Protein AF-0000000079452405 (afdb_homodimer)

Solvent-accessible surface area (backbone atoms only — not comparable to full-atom values): 21654 Å² total; per-residue (Å²): 125,80,78,75,66,70,56,64,68,58,50,44,65,74,44,70,83,48,52,66,61,55,38,54,53,50,47,56,74,64,41,89,62,46,35,33,32,58,34,87,56,41,70,56,24,34,54,51,49,46,48,38,61,77,67,67,50,93,54,47,43,30,30,68,48,60,50,75,71,54,69,50,54,52,50,29,54,40,48,44,32,66,73,68,72,48,67,51,43,37,36,43,32,55,34,69,61,51,25,50,44,35,25,72,61,35,82,63,28,54,80,74,37,71,67,45,31,52,51,49,42,38,46,33,47,48,52,33,47,52,62,71,49,62,82,27,45,30,40,36,42,50,51,55,54,55,86,54,82,77,53,70,79,71,58,52,57,40,82,36,74,90,75,63,27,37,33,36,20,81,40,34,83,62,48,71,67,56,52,52,50,49,34,61,72,66,67,52,65,62,30,64,78,70,73,107,127,79,76,74,66,68,56,63,66,58,50,45,66,73,45,70,82,48,52,66,62,54,38,52,54,50,48,56,71,66,43,89,63,45,35,34,34,58,34,86,56,42,70,54,24,35,53,51,50,46,48,39,61,77,67,66,50,94,53,46,42,30,32,70,48,59,51,74,74,53,70,51,54,53,51,29,52,41,49,45,33,66,74,69,72,47,68,49,44,37,37,42,32,54,34,70,62,50,26,51,46,36,25,72,62,36,81,62,27,55,79,74,38,70,66,44,31,52,51,48,43,38,46,34,46,47,52,33,47,52,61,71,48,61,81,29,46,31,40,36,43,50,51,56,55,56,88,53,83,77,51,71,81,73,58,52,56,40,82,36,74,90,75,63,27,36,34,37,20,81,41,33,83,62,48,71,67,57,51,52,50,50,34,60,73,65,68,51,66,62,31,64,78,69,74,107

Foldseek 3Di:
DPQVPPDPVVLQVVQVPDDLLRNLVVVCVNGVWAAEEEAQQALLRLLNLCSCLVVVHRHQAEYFDLVPDDPLSVVLQVVQCVVRVDDHHYFFFDPVLVCVLCVPQNPVNCVVDVVNVVSSCCRRPVVRVLVRCQRHQEYEYSDEADPDPPSVPDGQWDQDPVSRHIYGHSCHHPDPVNSVVSCVVVVTRHRVVVVD/DPQPPPDPVVLQVVQVPDDLLRNLVVVCVNGVWAAEEEAQQALLRLLNLCSCLVVVHRHQAEYFDLVPDDPLSVVLQVVQCVVRVDDHHYFFFDPVLVCVLCVPQNPVNCVVDVVNVVSSCCRRPVVRVLVRCQGHQEYEYSDEADPDPPSVPDGQWDQDPVSRHIYGHSCHHPDPVNSVVSCVVVVTRHRVVVVD

InterPro domains:
  IPR002500 Phosphoadenosine phosphosulphate reductase domain [PF01507] (35-196)
  IPR004511 Phosphoadenosine phosphosulphate/adenosine 5'-phosphosulphate reductase [NF002537] (6-196)
  IPR004511 Phosphoadenosine phosphosulphate/adenosine 5'-phosphosulphate reductase [PIRSF000857] (8-196)
  IPR014729 Rossmann-like alpha/beta/alpha sandwich fold [G3DSA:3.40.50.620] (1-196)

Radius of gyration: 25.99 Å; Cα contacts (8 Å, |Δi|>4): 603; chains: 2; bounding box: 45×79×61 Å

Secondary structure (DSSP, 8-state):
-------HHHHHHHHTT--HHHHHHHHHHH--SEEEEE--SSHHHHHHHHHHHHTT---EEEEE--S---HHHHHHHHHHHHHH----EEE---HHHHHHHHHHH-TTGGGT-HHHHHHHHIIIIIHHHHHHHTTEEEEE------SSTTGGG--SEEEETTTTEEEE-TTTT--HHHHHHHHHHHT----GGGT-/-------HHHHHHHHTT--HHHHHHHHHHH--SEEEEE--SSHHHHHHHHHHHHTT---EEEEE--S---HHHHHHHHHHHHHH----EEE---HHHHHHHHHHH-TTGGGT-HHHHHHHHIIIIIHHHHHHHTTEEEEE------SSTTGGG--SEEEETTTTEEEE-TTTT--HHHHHHHHHHHT----GGGT-

pLDDT: mean 92.97, std 12.55, range [34.28, 98.94]

Organism: NCBI:txid69355

Nearest PDB structures (foldseek):
  1sur-assembly1_A-2  TM=8.502E-01  e=5.536E-14  Escherichia coli
  7lhu-assembly1_A  TM=8.646E-01  e=1.650E-13  Mycobacterium tuberculosis
  6vpu-assembly8_H  TM=8.975E-01  e=5.595E-13  Vibrio vulnificus CMCP6
  7lhs-assembly2_B  TM=8.887E-01  e=3.568E-13  Mycobacterium tuberculosis
  7lhs-assembly1_A  TM=8.524E-01  e=3.171E-12  Mycobacterium tuberculosis

Structure (mmCIF, N/CA/C/O backbone):
data_AF-0000000079452405-model_v1
#
loop_
_entity.id
_entity.type
_entity.pdbx_description
1 polymer 'Phosphoadenosine phosphosulphate reductase domain-containing protein'
#
loop_
_atom_site.group_PDB
_atom_site.id
_atom_site.type_symbol
_atom_site.label_atom_id
_atom_site.label_alt_id
_atom_site.label_comp_id
_atom_site.label_asym_id
_atom_site.label_entity_id
_atom_site.label_seq_id
_atom_site.pdbx_PDB_ins_code
_atom_site.Cartn_x
_atom_site.Cartn_y
_atom_site.Cartn_z
_atom_site.occupancy
_atom_site.B_iso_or_equiv
_atom_site.auth_seq_id
_atom_site.auth_comp_id
_atom_site.auth_asym_id
_atom_site.auth_atom_id
_atom_site.pdbx_PDB_model_num
ATOM 1 N N . MET A 1 1 ? -7.176 -17.656 -33.312 1 34.28 1 MET A N 1
ATOM 2 C CA . MET A 1 1 ? -7.094 -19.109 -33.188 1 34.28 1 MET A CA 1
ATOM 3 C C . MET A 1 1 ? -8.125 -19.641 -32.188 1 34.28 1 MET A C 1
ATOM 5 O O . MET A 1 1 ? -8.266 -19.094 -31.094 1 34.28 1 MET A O 1
ATOM 9 N N . THR A 1 2 ? -9.234 -20.125 -32.625 1 39.66 2 THR A N 1
ATOM 10 C CA . THR A 1 2 ? -10.289 -20.734 -31.828 1 39.66 2 THR A CA 1
ATOM 11 C C . THR A 1 2 ? -9.703 -21.516 -30.641 1 39.66 2 THR A C 1
ATOM 13 O O . THR A 1 2 ? -8.719 -22.234 -30.812 1 39.66 2 THR A O 1
ATOM 16 N N . LEU A 1 3 ? -9.75 -20.922 -29.438 1 46.94 3 LEU A N 1
ATOM 17 C CA . LEU A 1 3 ? -9.25 -21.578 -28.234 1 46.94 3 LEU A CA 1
ATOM 18 C C . LEU A 1 3 ? -9.469 -23.094 -28.312 1 46.94 3 LEU A C 1
ATOM 20 O O . LEU A 1 3 ? -10.609 -23.547 -28.359 1 46.94 3 LEU A O 1
ATOM 24 N N . ASN A 1 4 ? -8.898 -23.797 -29.172 1 48.41 4 ASN A N 1
ATOM 25 C CA . ASN A 1 4 ? -9.016 -25.25 -29.203 1 48.41 4 ASN A CA 1
ATOM 26 C C . ASN A 1 4 ? -9.023 -25.828 -27.781 1 48.41 4 ASN A C 1
ATOM 28 O O . ASN A 1 4 ? -7.98 -26.203 -27.266 1 48.41 4 ASN A O 1
ATOM 32 N N . THR A 1 5 ? -9.773 -25.047 -26.859 1 57.69 5 THR A N 1
ATOM 33 C CA . THR A 1 5 ? -9.844 -25.562 -25.484 1 57.69 5 THR A CA 1
ATOM 34 C C . THR A 1 5 ? -10.539 -26.906 -25.453 1 57.69 5 THR A C 1
ATOM 36 O O . THR A 1 5 ? -11.594 -27.094 -26.062 1 57.69 5 THR A O 1
ATOM 39 N N . ALA A 1 6 ? -9.742 -28 -25.234 1 65.94 6 ALA A N 1
ATOM 40 C CA . ALA A 1 6 ? -10.352 -29.312 -24.969 1 65.94 6 ALA A CA 1
ATOM 41 C C . ALA A 1 6 ? -11.508 -29.172 -23.984 1 65.94 6 ALA A C 1
ATOM 43 O O . ALA A 1 6 ? -11.508 -28.297 -23.125 1 65.94 6 ALA A O 1
ATOM 44 N N . PRO A 1 7 ? -12.5 -29.953 -24.312 1 79.38 7 PRO A N 1
ATOM 45 C CA . PRO A 1 7 ? -13.562 -29.969 -23.312 1 79.38 7 PRO A CA 1
ATOM 46 C C . PRO A 1 7 ? -13.031 -30.219 -21.906 1 79.38 7 PRO A C 1
ATOM 48 O O . PRO A 1 7 ? -12.047 -30.938 -21.719 1 79.38 7 PRO A O 1
ATOM 51 N N . LEU A 1 8 ? -13.562 -29.469 -20.922 1 88 8 LEU A N 1
ATOM 52 C CA . LEU A 1 8 ? -13.117 -29.531 -19.531 1 88 8 LEU A CA 1
ATOM 53 C C . LEU A 1 8 ? -13.102 -30.969 -19.031 1 88 8 LEU A C 1
ATOM 55 O O . LEU A 1 8 ? -12.234 -31.344 -18.234 1 88 8 LEU A O 1
ATOM 59 N N . GLN A 1 9 ? -13.992 -31.766 -19.547 1 85.44 9 GLN A N 1
ATOM 60 C CA . GLN A 1 9 ? -14.047 -33.156 -19.109 1 85.44 9 GLN A CA 1
ATOM 61 C C . GLN A 1 9 ? -12.789 -33.906 -19.531 1 85.44 9 GLN A C 1
ATOM 63 O O . GLN A 1 9 ? -12.258 -34.719 -18.75 1 85.44 9 GLN A O 1
ATOM 68 N N . THR A 1 10 ? -12.367 -33.688 -20.703 1 89 10 THR A N 1
ATOM 69 C CA . THR A 1 10 ? -11.148 -34.312 -21.188 1 89 10 THR A CA 1
ATOM 70 C C . THR A 1 10 ? -9.93 -33.844 -20.406 1 89 10 THR A C 1
ATOM 72 O O . THR A 1 10 ? -9.047 -34.625 -20.078 1 89 10 THR A O 1
ATOM 75 N N . LEU A 1 11 ? -9.938 -32.625 -20.141 1 91.44 11 LEU A N 1
ATOM 76 C CA . LEU A 1 11 ? -8.852 -32.062 -19.359 1 91.44 11 LEU A CA 1
ATOM 77 C C . LEU A 1 11 ? -8.789 -32.688 -17.969 1 91.44 11 LEU A C 1
ATOM 79 O O . LEU A 1 11 ? -7.715 -33.094 -17.516 1 91.44 11 LEU A O 1
ATOM 83 N N . HIS A 1 12 ? -9.938 -32.844 -17.375 1 91.25 12 HIS A N 1
ATOM 84 C CA . HIS A 1 12 ? -9.992 -33.469 -16.047 1 91.25 12 HIS A CA 1
ATOM 85 C C . HIS A 1 12 ? -9.383 -34.875 -16.047 1 91.25 12 HIS A C 1
ATOM 87 O O . HIS A 1 12 ? -8.57 -35.188 -15.188 1 91.25 12 HIS A O 1
ATOM 93 N N . ALA A 1 13 ? -9.758 -35.625 -16.984 1 90.94 13 ALA A N 1
ATOM 94 C CA . ALA A 1 13 ? -9.281 -37 -17.094 1 90.94 13 ALA A CA 1
ATOM 95 C C . ALA A 1 13 ? -7.781 -37.062 -17.344 1 90.94 13 ALA A C 1
ATOM 97 O O . ALA A 1 13 ? -7.062 -37.844 -16.734 1 90.94 13 ALA A O 1
ATOM 98 N N . ASP A 1 14 ? -7.336 -36.188 -18.188 1 93.69 14 ASP A N 1
ATOM 99 C CA . ASP A 1 14 ? -5.93 -36.156 -18.594 1 93.69 14 ASP A CA 1
ATOM 100 C C . ASP A 1 14 ? -5.031 -35.75 -17.438 1 93.69 14 ASP A C 1
ATOM 102 O O . ASP A 1 14 ? -3.871 -36.156 -17.359 1 93.69 14 ASP A O 1
ATOM 106 N N . PHE A 1 15 ? -5.617 -35 -16.484 1 95.5 15 PHE A N 1
ATOM 107 C CA . PHE A 1 15 ? -4.777 -34.375 -15.461 1 95.5 15 PHE A CA 1
ATOM 108 C C . PHE A 1 15 ? -4.98 -35.062 -14.117 1 95.5 15 PHE A C 1
ATOM 110 O O . PHE A 1 15 ? -4.27 -34.781 -13.156 1 95.5 15 PHE A O 1
ATOM 117 N N . ALA A 1 16 ? -5.898 -36 -13.953 1 90 16 ALA A N 1
ATOM 118 C CA . ALA A 1 16 ? -6.375 -36.562 -12.695 1 90 16 ALA A CA 1
ATOM 119 C C . ALA A 1 16 ? -5.234 -37.25 -11.922 1 90 16 ALA A C 1
ATOM 121 O O . ALA A 1 16 ? -5.203 -37.188 -10.695 1 90 16 ALA A O 1
ATOM 122 N N . GLU A 1 17 ? -4.207 -37.781 -12.586 1 92.25 17 GLU A N 1
ATOM 123 C CA . GLU A 1 17 ? -3.195 -38.594 -11.898 1 92.25 17 GLU A CA 1
ATOM 124 C C . GLU A 1 17 ? -1.819 -37.938 -11.992 1 92.25 17 GLU A C 1
ATOM 126 O O . GLU A 1 17 ? -0.812 -38.531 -11.609 1 92.25 17 GLU A O 1
ATOM 131 N N . LEU A 1 18 ? -1.793 -36.719 -12.492 1 96.12 18 LEU A N 1
ATOM 132 C CA . LEU A 1 18 ? -0.506 -36.062 -12.688 1 96.12 18 LEU A CA 1
ATOM 133 C C . LEU A 1 18 ? -0.031 -35.406 -11.391 1 96.12 18 LEU A C 1
ATOM 135 O O . LEU A 1 18 ? -0.841 -34.906 -10.617 1 96.12 18 LEU A O 1
ATOM 139 N N . THR A 1 19 ? 1.312 -35.5 -11.172 1 96.38 19 THR A N 1
ATOM 140 C CA . THR A 1 19 ? 1.914 -34.688 -10.125 1 96.38 19 THR A CA 1
ATOM 141 C C . THR A 1 19 ? 1.828 -33.219 -10.477 1 96.38 19 THR A C 1
ATOM 143 O O . THR A 1 19 ? 1.516 -32.844 -11.617 1 96.38 19 THR A O 1
ATOM 146 N N . LEU A 1 20 ? 2.07 -32.406 -9.555 1 97.88 20 LEU A N 1
ATOM 147 C CA . LEU A 1 20 ? 2.016 -30.969 -9.789 1 97.88 20 LEU A CA 1
ATOM 148 C C . LEU A 1 20 ? 2.908 -30.562 -10.961 1 97.88 20 LEU A C 1
ATOM 150 O O . LEU A 1 20 ? 2.469 -29.859 -11.875 1 97.88 20 LEU A O 1
ATOM 154 N N . ASP A 1 21 ? 4.176 -31.016 -10.953 1 98.25 21 ASP A N 1
ATOM 155 C CA . ASP A 1 21 ? 5.121 -30.688 -12.016 1 98.25 21 ASP A CA 1
ATOM 156 C C . ASP A 1 21 ? 4.617 -31.172 -13.367 1 98.25 21 ASP A C 1
ATOM 158 O O . ASP A 1 21 ? 4.613 -30.422 -14.344 1 98.25 21 ASP A O 1
ATOM 162 N N . GLU A 1 22 ? 4.16 -32.406 -13.367 1 98.19 22 GLU A N 1
ATOM 163 C CA . GLU A 1 22 ? 3.648 -32.969 -14.602 1 98.19 22 GLU A CA 1
ATOM 164 C C . GLU A 1 22 ? 2.436 -32.219 -15.117 1 98.19 22 GLU A C 1
ATOM 166 O O . GLU A 1 22 ? 2.301 -31.969 -16.312 1 98.19 22 GLU A O 1
ATOM 171 N N . ALA A 1 23 ? 1.6 -31.844 -14.195 1 98.25 23 ALA A N 1
ATOM 172 C CA . ALA A 1 23 ? 0.365 -31.141 -14.547 1 98.25 23 ALA A CA 1
ATOM 173 C C . ALA A 1 23 ? 0.661 -29.781 -15.172 1 98.25 23 ALA A C 1
ATOM 175 O O . ALA A 1 23 ? 0.038 -29.406 -16.172 1 98.25 23 ALA A O 1
ATOM 176 N N . LEU A 1 24 ? 1.573 -29.078 -14.656 1 98.69 24 LEU A N 1
ATOM 177 C CA . LEU A 1 24 ? 1.905 -27.75 -15.164 1 98.69 24 LEU A CA 1
ATOM 178 C C . LEU A 1 24 ? 2.582 -27.844 -16.531 1 98.69 24 LEU A C 1
ATOM 180 O O . LEU A 1 24 ? 2.324 -27.031 -17.406 1 98.69 24 LEU A O 1
ATOM 184 N N . VAL A 1 25 ? 3.451 -28.812 -16.719 1 98.25 25 VAL A N 1
ATOM 185 C CA . VAL A 1 25 ? 4.082 -29.047 -18.016 1 98.25 25 VAL A CA 1
ATOM 186 C C . VAL A 1 25 ? 3.018 -29.406 -19.047 1 98.25 25 VAL A C 1
ATOM 188 O O . VAL A 1 25 ? 2.996 -28.828 -20.141 1 98.25 25 VAL A O 1
ATOM 191 N N . ALA A 1 26 ? 2.133 -30.328 -18.656 1 97.81 26 ALA A N 1
ATOM 192 C CA . ALA A 1 26 ? 1.05 -30.734 -19.547 1 97.81 26 ALA A CA 1
ATOM 193 C C . ALA A 1 26 ? 0.158 -29.547 -19.906 1 97.81 26 ALA A C 1
ATOM 195 O O . ALA A 1 26 ? -0.3 -29.438 -21.047 1 97.81 26 ALA A O 1
ATOM 196 N N . LEU A 1 27 ? -0.123 -28.688 -18.906 1 97.81 27 LEU A N 1
ATOM 197 C CA . LEU A 1 27 ? -0.956 -27.516 -19.125 1 97.81 27 LEU A CA 1
ATOM 198 C C . LEU A 1 27 ? -0.355 -26.625 -20.203 1 97.81 27 LEU A C 1
ATOM 200 O O . LEU A 1 27 ? -1.054 -26.203 -21.125 1 97.81 27 LEU A O 1
ATOM 204 N N . ARG A 1 28 ? 0.916 -26.297 -20.062 1 97.5 28 ARG A N 1
ATOM 205 C CA . ARG A 1 28 ? 1.587 -25.438 -21.031 1 97.5 28 ARG A CA 1
ATOM 206 C C . ARG A 1 28 ? 1.559 -26.047 -22.422 1 97.5 28 ARG A C 1
ATOM 208 O O . ARG A 1 28 ? 1.439 -25.344 -23.422 1 97.5 28 ARG A O 1
ATOM 215 N N . GLN A 1 29 ? 1.661 -27.406 -22.484 1 95.88 29 GLN A N 1
ATOM 216 C CA . GLN A 1 29 ? 1.637 -28.109 -23.766 1 95.88 29 GLN A CA 1
ATOM 217 C C . GLN A 1 29 ? 0.248 -28.062 -24.391 1 95.88 29 GLN A C 1
ATOM 219 O O . GLN A 1 29 ? 0.116 -28.047 -25.625 1 95.88 29 GLN A O 1
ATOM 224 N N . ARG A 1 30 ? -0.697 -27.984 -23.562 1 95.31 30 ARG A N 1
ATOM 225 C CA . ARG A 1 30 ? -2.078 -28.062 -24.031 1 95.31 30 ARG A CA 1
ATOM 226 C C . ARG A 1 30 ? -2.584 -26.688 -24.469 1 95.31 30 ARG A C 1
ATOM 228 O O . ARG A 1 30 ? -3.422 -26.609 -25.375 1 95.31 30 ARG A O 1
ATOM 235 N N . PHE A 1 31 ? -2.109 -25.656 -23.859 1 96.44 31 PHE A N 1
ATOM 236 C CA . PHE A 1 31 ? -2.586 -24.297 -24.141 1 96.44 31 PHE A CA 1
ATOM 237 C C . PHE A 1 31 ? -1.476 -23.438 -24.734 1 96.44 31 PHE A C 1
ATOM 239 O O . PHE A 1 31 ? -0.42 -23.266 -24.125 1 96.44 31 PHE A O 1
ATOM 246 N N . ASP A 1 32 ? -1.787 -22.859 -25.906 1 94.75 32 ASP A N 1
ATOM 247 C CA . ASP A 1 32 ? -0.775 -22.062 -26.609 1 94.75 32 ASP A CA 1
ATOM 248 C C . ASP A 1 32 ? -0.8 -20.609 -26.141 1 94.75 32 ASP A C 1
ATOM 250 O O . ASP A 1 32 ? 0.186 -19.891 -26.297 1 94.75 32 ASP A O 1
ATOM 254 N N . GLY A 1 33 ? -1.936 -20.188 -25.641 1 96.88 33 GLY A N 1
ATOM 255 C CA . GLY A 1 33 ? -2.088 -18.797 -25.234 1 96.88 33 GLY A CA 1
ATOM 256 C C . GLY A 1 33 ? -1.471 -18.5 -23.891 1 96.88 33 GLY A C 1
ATOM 257 O O . GLY A 1 33 ? -0.681 -19.281 -23.375 1 96.88 33 GLY A O 1
ATOM 258 N N . ARG A 1 34 ? -1.79 -17.297 -23.391 1 98.19 34 ARG A N 1
ATOM 259 C CA . ARG A 1 34 ? -1.23 -16.828 -22.125 1 98.19 34 ARG A CA 1
ATOM 260 C C . ARG A 1 34 ? -1.789 -17.625 -20.953 1 98.19 34 ARG A C 1
ATOM 262 O O . ARG A 1 34 ? -3.004 -17.797 -20.844 1 98.19 34 ARG A O 1
ATOM 269 N N . ILE A 1 35 ? -0.921 -18.172 -20.156 1 98.75 35 ILE A N 1
ATOM 270 C CA . ILE A 1 35 ? -1.264 -18.797 -18.875 1 98.75 35 ILE A CA 1
ATOM 271 C C . ILE A 1 35 ? -0.738 -17.953 -17.719 1 98.75 35 ILE A C 1
ATOM 273 O O . ILE A 1 35 ? 0.42 -17.531 -17.734 1 98.75 35 ILE A O 1
ATOM 277 N N . ALA A 1 36 ? -1.636 -17.625 -16.781 1 98.88 36 ALA A N 1
ATOM 278 C CA . ALA A 1 36 ? -1.253 -16.797 -15.648 1 98.88 36 ALA A CA 1
ATOM 279 C C . ALA A 1 36 ? -1.521 -17.5 -14.328 1 98.88 36 ALA A C 1
ATOM 281 O O . ALA A 1 36 ? -2.529 -18.188 -14.18 1 98.88 36 ALA A O 1
ATOM 282 N N . PHE A 1 37 ? -0.615 -17.328 -13.445 1 98.94 37 PHE A N 1
ATOM 283 C CA . PHE A 1 37 ? -0.76 -17.828 -12.086 1 98.94 37 PHE A CA 1
ATOM 284 C C . PHE A 1 37 ? -0.785 -16.672 -11.086 1 98.94 37 PHE A C 1
ATOM 286 O O . PHE A 1 37 ? 0.152 -15.875 -11.023 1 98.94 37 PHE A O 1
ATOM 293 N N . SER A 1 38 ? -1.872 -16.578 -10.281 1 98.88 38 SER A N 1
ATOM 294 C CA . SER A 1 38 ? -1.949 -15.602 -9.203 1 98.88 38 SER A CA 1
ATOM 295 C C . SER A 1 38 ? -1.429 -16.172 -7.891 1 98.88 38 SER A C 1
ATOM 297 O O . SER A 1 38 ? -1.911 -17.219 -7.426 1 98.88 38 SER A O 1
ATOM 299 N N . THR A 1 39 ? -0.482 -15.523 -7.32 1 98.75 39 THR A N 1
ATOM 300 C CA . THR A 1 39 ? 0.062 -15.992 -6.051 1 98.75 39 THR A CA 1
ATOM 301 C C . THR A 1 39 ? -0.243 -15 -4.93 1 98.75 39 THR A C 1
ATOM 303 O O . THR A 1 39 ? 0.008 -13.805 -5.07 1 98.75 39 THR A O 1
ATOM 306 N N . SER A 1 40 ? -0.823 -15.469 -3.863 1 97.44 40 SER A N 1
ATOM 307 C CA . SER A 1 40 ? -0.961 -14.695 -2.633 1 97.44 40 SER A CA 1
ATOM 308 C C . SER A 1 40 ? 0.195 -14.969 -1.677 1 97.44 40 SER A C 1
ATOM 310 O O . SER A 1 40 ? 0.195 -14.492 -0.542 1 97.44 40 SER A O 1
ATOM 312 N N . LEU A 1 41 ? 1.146 -15.742 -2.113 1 98.06 41 LEU A N 1
ATOM 313 C CA . LEU A 1 41 ? 2.375 -16.062 -1.398 1 98.06 41 LEU A CA 1
ATOM 314 C C . LEU A 1 41 ? 2.088 -16.953 -0.191 1 98.06 41 LEU A C 1
ATOM 316 O O . LEU A 1 41 ? 2.885 -17 0.749 1 98.06 41 LEU A O 1
ATOM 320 N N . GLY A 1 42 ? 0.927 -17.594 -0.177 1 97 42 GLY A N 1
ATOM 321 C CA . GLY A 1 42 ? 0.664 -18.641 0.794 1 97 42 GLY A CA 1
ATOM 322 C C . GLY A 1 42 ? 1.404 -19.938 0.496 1 97 42 GLY A C 1
ATOM 323 O O . GLY A 1 42 ? 2.115 -20.031 -0.507 1 97 42 GLY A O 1
ATOM 324 N N . LEU A 1 43 ? 1.201 -20.875 1.343 1 96.94 43 LEU A N 1
ATOM 325 C CA . LEU A 1 43 ? 1.92 -22.141 1.236 1 96.94 43 LEU A CA 1
ATOM 326 C C . LEU A 1 43 ? 1.668 -22.797 -0.117 1 96.94 43 LEU A C 1
ATOM 328 O O . LEU A 1 43 ? 2.613 -23.172 -0.817 1 96.94 43 LEU A O 1
ATOM 332 N N . GLU A 1 44 ? 0.411 -22.953 -0.504 1 97.56 44 GLU A N 1
ATOM 333 C CA . GLU A 1 44 ? 0.035 -23.562 -1.777 1 97.56 44 GLU A CA 1
ATOM 334 C C . GLU A 1 44 ? 0.665 -22.812 -2.951 1 97.56 44 GLU A C 1
ATOM 336 O O . GLU A 1 44 ? 1.247 -23.422 -3.844 1 97.56 44 GLU A O 1
ATOM 341 N N . ASP A 1 45 ? 0.604 -21.516 -2.902 1 98.56 45 ASP A N 1
ATOM 342 C CA . ASP A 1 45 ? 1.059 -20.672 -4.008 1 98.56 45 ASP A CA 1
ATOM 343 C C . ASP A 1 45 ? 2.58 -20.719 -4.141 1 98.56 45 ASP A C 1
ATOM 345 O O . ASP A 1 45 ? 3.113 -20.641 -5.25 1 98.56 45 ASP A O 1
ATOM 349 N N . GLN A 1 46 ? 3.211 -20.844 -3.018 1 98.75 46 GLN A N 1
ATOM 350 C CA . GLN A 1 46 ? 4.664 -20.969 -3.059 1 98.75 46 GLN A CA 1
ATOM 351 C C . GLN A 1 46 ? 5.09 -22.266 -3.732 1 98.75 46 GLN A C 1
ATOM 353 O O . GLN A 1 46 ? 6.062 -22.297 -4.488 1 98.75 46 GLN A O 1
ATOM 358 N N . VAL A 1 47 ? 4.383 -23.312 -3.434 1 98.69 47 VAL A N 1
ATOM 359 C CA . VAL A 1 47 ? 4.66 -24.594 -4.059 1 98.69 47 VAL A CA 1
ATOM 360 C C . VAL A 1 47 ? 4.461 -24.5 -5.566 1 98.69 47 VAL A C 1
ATOM 362 O O . VAL A 1 47 ? 5.309 -24.938 -6.344 1 98.69 47 VAL A O 1
ATOM 365 N N . ILE A 1 48 ? 3.395 -23.844 -5.98 1 98.88 48 ILE A N 1
ATOM 366 C CA . ILE A 1 48 ? 3.109 -23.703 -7.402 1 98.88 48 ILE A CA 1
ATOM 367 C C . ILE A 1 48 ? 4.16 -22.797 -8.047 1 98.88 48 ILE A C 1
ATOM 369 O O . ILE A 1 48 ? 4.652 -23.094 -9.141 1 98.88 48 ILE A O 1
ATOM 373 N N . THR A 1 49 ? 4.512 -21.719 -7.402 1 98.88 49 THR A N 1
ATOM 374 C CA . THR A 1 49 ? 5.543 -20.828 -7.902 1 98.88 49 THR A CA 1
ATOM 375 C C . THR A 1 49 ? 6.848 -21.578 -8.141 1 98.88 49 THR A C 1
ATOM 377 O O . THR A 1 49 ? 7.473 -21.438 -9.195 1 98.88 49 THR A O 1
ATOM 380 N N . ASP A 1 50 ? 7.238 -22.391 -7.195 1 98.81 50 ASP A N 1
ATOM 381 C CA . ASP A 1 50 ? 8.453 -23.172 -7.324 1 98.81 50 ASP A CA 1
ATOM 382 C C . ASP A 1 50 ? 8.391 -24.094 -8.547 1 98.81 50 ASP A C 1
ATOM 384 O O . ASP A 1 50 ? 9.32 -24.125 -9.352 1 98.81 50 ASP A O 1
ATOM 388 N N . ALA A 1 51 ? 7.277 -24.812 -8.648 1 98.81 51 ALA A N 1
ATOM 389 C CA . ALA A 1 51 ? 7.121 -25.75 -9.758 1 98.81 51 ALA A CA 1
ATOM 390 C C . ALA A 1 51 ? 7.227 -25.031 -11.102 1 98.81 51 ALA A C 1
ATOM 392 O O . ALA A 1 51 ? 7.844 -25.547 -12.039 1 98.81 51 ALA A O 1
ATOM 393 N N . ILE A 1 52 ? 6.633 -23.844 -11.203 1 98.88 52 ILE A N 1
ATOM 394 C CA . ILE A 1 52 ? 6.664 -23.062 -12.438 1 98.88 52 ILE A CA 1
ATOM 395 C C . ILE A 1 52 ? 8.094 -22.641 -12.742 1 98.88 52 ILE A C 1
ATOM 397 O O . ILE A 1 52 ? 8.594 -22.859 -13.852 1 98.88 52 ILE A O 1
ATOM 401 N N . PHE A 1 53 ? 8.773 -22.031 -11.797 1 98.75 53 PHE A N 1
ATOM 402 C CA . PHE A 1 53 ? 10.086 -21.422 -12.023 1 98.75 53 PHE A CA 1
ATOM 403 C C . PHE A 1 53 ? 11.156 -22.5 -12.164 1 98.75 53 PHE A C 1
ATOM 405 O O . PHE A 1 53 ? 12.023 -22.406 -13.031 1 98.75 53 PHE A O 1
ATOM 412 N N . ARG A 1 54 ? 11.125 -23.562 -11.344 1 98.25 54 ARG A N 1
ATOM 413 C CA . ARG A 1 54 ? 12.125 -24.625 -11.398 1 98.25 54 ARG A CA 1
ATOM 414 C C . ARG A 1 54 ? 12.078 -25.344 -12.742 1 98.25 54 ARG A C 1
ATOM 416 O O . ARG A 1 54 ? 13.117 -25.766 -13.258 1 98.25 54 ARG A O 1
ATOM 423 N N . ASN A 1 55 ? 10.875 -25.469 -13.305 1 98.06 55 ASN A N 1
ATOM 424 C CA . ASN A 1 55 ? 10.719 -26.172 -14.578 1 98.06 55 ASN A CA 1
ATOM 425 C C . ASN A 1 55 ? 10.828 -25.219 -15.758 1 98.06 55 ASN A C 1
ATOM 427 O O . ASN A 1 55 ? 10.672 -25.625 -16.906 1 98.06 55 ASN A O 1
ATOM 431 N N . GLY A 1 56 ? 11.062 -23.922 -15.523 1 98.06 56 GLY A N 1
ATOM 432 C CA . GLY A 1 56 ? 11.25 -22.938 -16.578 1 98.06 56 GLY A CA 1
ATOM 433 C C . GLY A 1 56 ? 10.031 -22.781 -17.469 1 98.06 56 GLY A C 1
ATOM 434 O O . GLY A 1 56 ? 10.164 -22.625 -18.688 1 98.06 56 GLY A O 1
ATOM 435 N N . LEU A 1 57 ? 8.867 -22.859 -16.906 1 98.5 57 LEU A N 1
ATOM 436 C CA . LEU A 1 57 ? 7.641 -22.844 -17.703 1 98.5 57 LEU A CA 1
ATOM 437 C C . LEU A 1 57 ? 7.254 -21.422 -18.078 1 98.5 57 LEU A C 1
ATOM 439 O O . LEU A 1 57 ? 7.383 -20.5 -17.25 1 98.5 57 LEU A O 1
ATOM 443 N N . ASP A 1 58 ? 6.75 -21.266 -19.344 1 98.31 58 ASP A N 1
ATOM 444 C CA . ASP A 1 58 ? 6.219 -19.984 -19.797 1 98.31 58 ASP A CA 1
ATOM 445 C C . ASP A 1 58 ? 4.828 -19.734 -19.219 1 98.31 58 ASP A C 1
ATOM 447 O O . ASP A 1 58 ? 3.826 -19.828 -19.922 1 98.31 58 ASP A O 1
ATOM 451 N N . ILE A 1 59 ? 4.77 -19.438 -17.984 1 98.69 59 ILE A N 1
ATOM 452 C CA . ILE A 1 59 ? 3.58 -19.094 -17.203 1 98.69 59 ILE A CA 1
ATOM 453 C C . ILE A 1 59 ? 3.814 -17.797 -16.453 1 98.69 59 ILE A C 1
ATOM 455 O O . ILE A 1 59 ? 4.812 -17.641 -15.742 1 98.69 59 ILE A O 1
ATOM 459 N N . ASP A 1 60 ? 2.936 -16.844 -16.641 1 98.56 60 ASP A N 1
ATOM 460 C CA . ASP A 1 60 ? 3.057 -15.547 -15.977 1 98.56 60 ASP A CA 1
ATOM 461 C C . ASP A 1 60 ? 2.674 -15.648 -14.5 1 98.56 60 ASP A C 1
ATOM 463 O O . ASP A 1 60 ? 1.545 -16.016 -14.172 1 98.56 60 ASP A O 1
ATOM 467 N N . VAL A 1 61 ? 3.621 -15.367 -13.672 1 98.88 61 VAL A N 1
ATOM 468 C CA . VAL A 1 61 ? 3.346 -15.352 -12.234 1 98.88 61 VAL A CA 1
ATOM 469 C C . VAL A 1 61 ? 3.141 -13.922 -11.758 1 98.88 61 VAL A C 1
ATOM 471 O O . VAL A 1 61 ? 3.988 -13.055 -11.992 1 98.88 61 VAL A O 1
ATOM 474 N N . PHE A 1 62 ? 1.994 -13.656 -11.117 1 98.94 62 PHE A N 1
ATOM 475 C CA . PHE A 1 62 ? 1.748 -12.305 -10.641 1 98.94 62 PHE A CA 1
ATOM 476 C C . PHE A 1 62 ? 1.125 -12.328 -9.25 1 98.94 62 PHE A C 1
ATOM 478 O O . PHE A 1 62 ? 0.591 -13.352 -8.82 1 98.94 62 PHE A O 1
ATOM 485 N N . THR A 1 63 ? 1.281 -11.242 -8.516 1 98.88 63 THR A N 1
ATOM 486 C CA . THR A 1 63 ? 0.67 -11.07 -7.203 1 98.88 63 THR A CA 1
ATOM 487 C C . THR A 1 63 ? -0.036 -9.719 -7.109 1 98.88 63 THR A C 1
ATOM 489 O O . THR A 1 63 ? 0.208 -8.828 -7.926 1 98.88 63 THR A O 1
ATOM 492 N N . LEU A 1 64 ? -1.008 -9.648 -6.254 1 98.81 64 LEU A N 1
ATOM 493 C CA . LEU A 1 64 ? -1.711 -8.406 -5.949 1 98.81 64 LEU A CA 1
ATOM 494 C C . LEU A 1 64 ? -1.221 -7.812 -4.629 1 98.81 64 LEU A C 1
ATOM 496 O O . LEU A 1 64 ? -1.327 -8.453 -3.58 1 98.81 64 LEU A O 1
ATOM 500 N N . ASP A 1 65 ? -0.621 -6.672 -4.711 1 98.62 65 ASP A N 1
ATOM 501 C CA . ASP A 1 65 ? -0.279 -5.965 -3.48 1 98.62 65 ASP A CA 1
ATOM 502 C C . ASP A 1 65 ? -1.371 -4.969 -3.1 1 98.62 65 ASP A C 1
ATOM 504 O O . ASP A 1 65 ? -1.414 -3.855 -3.627 1 98.62 65 ASP A O 1
ATOM 508 N N . THR A 1 66 ? -2.158 -5.359 -2.104 1 97.62 66 THR A N 1
ATOM 509 C CA . THR A 1 66 ? -3.305 -4.57 -1.663 1 97.62 66 THR A CA 1
ATOM 510 C C . THR A 1 66 ? -2.848 -3.312 -0.93 1 97.62 66 THR A C 1
ATOM 512 O O . THR A 1 66 ? -3.641 -2.396 -0.702 1 97.62 66 THR A O 1
ATOM 515 N N . GLY A 1 67 ? -1.626 -3.277 -0.559 1 96.25 67 GLY A N 1
ATOM 516 C CA . GLY A 1 67 ? -1.12 -2.203 0.278 1 96.25 67 GLY A CA 1
ATOM 517 C C . GLY A 1 67 ? -1.354 -2.438 1.759 1 96.25 67 GLY A C 1
ATOM 518 O O . GLY A 1 67 ? -1.071 -1.566 2.584 1 96.25 67 GLY A 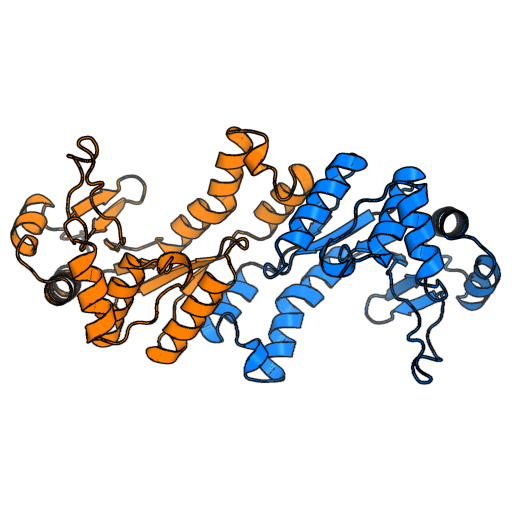O 1
ATOM 519 N N . ARG A 1 68 ? -1.88 -3.582 2.068 1 95.06 68 ARG A N 1
ATOM 520 C CA . ARG A 1 68 ? -2.244 -3.871 3.451 1 95.06 68 ARG A CA 1
ATOM 521 C C . ARG A 1 68 ? -1.678 -5.215 3.896 1 95.06 68 ARG A C 1
ATOM 523 O O . ARG A 1 68 ? -2.211 -5.848 4.809 1 95.06 68 ARG A O 1
ATOM 530 N N . ASN A 1 69 ? -0.613 -5.688 3.195 1 95.94 69 ASN A N 1
ATOM 531 C CA . ASN A 1 69 ? -0.016 -6.977 3.531 1 95.94 69 ASN A CA 1
ATOM 532 C C . ASN A 1 69 ? 0.833 -6.887 4.797 1 95.94 69 ASN A C 1
ATOM 534 O O . ASN A 1 69 ? 1.319 -5.812 5.148 1 95.94 69 ASN A O 1
ATOM 538 N N . PHE A 1 70 ? 1.01 -7.992 5.414 1 94.12 70 PHE A N 1
ATOM 539 C CA . PHE A 1 70 ? 1.933 -8.086 6.539 1 94.12 70 PHE A CA 1
ATOM 540 C C . PHE A 1 70 ? 3.379 -8.055 6.059 1 94.12 70 PHE A C 1
ATOM 542 O O . PHE A 1 70 ? 3.672 -8.469 4.934 1 94.12 70 PHE A O 1
ATOM 549 N N . LYS A 1 71 ? 4.191 -7.629 6.93 1 94.94 71 LYS A N 1
ATOM 550 C CA . LYS A 1 71 ? 5.621 -7.59 6.625 1 94.94 71 LYS A CA 1
ATOM 551 C C . LYS A 1 71 ? 6.121 -8.953 6.156 1 94.94 71 LYS A C 1
ATOM 553 O O . LYS A 1 71 ? 6.941 -9.039 5.242 1 94.94 71 LYS A O 1
ATOM 558 N N . GLU A 1 72 ? 5.656 -10.023 6.766 1 96.69 72 GLU A N 1
ATOM 559 C CA . GLU A 1 72 ? 6.078 -11.383 6.438 1 96.69 72 GLU A CA 1
ATOM 560 C C . GLU A 1 72 ? 5.742 -11.734 4.992 1 96.69 72 GLU A C 1
ATOM 562 O O . GLU A 1 72 ? 6.48 -12.484 4.344 1 96.69 72 GLU A O 1
ATOM 567 N N . THR A 1 73 ? 4.621 -11.219 4.5 1 97.44 73 THR A N 1
ATOM 568 C CA . THR A 1 73 ? 4.238 -11.445 3.111 1 97.44 73 THR A CA 1
ATOM 569 C C . THR A 1 73 ? 5.23 -10.773 2.164 1 97.44 73 THR A C 1
ATOM 571 O O . THR A 1 73 ? 5.676 -11.383 1.189 1 97.44 73 THR A O 1
ATOM 574 N N . TYR A 1 74 ? 5.641 -9.539 2.51 1 97.25 74 TYR A N 1
ATOM 575 C CA . TYR A 1 74 ? 6.617 -8.82 1.696 1 97.25 74 TYR A CA 1
ATOM 576 C C . TYR A 1 74 ? 7.973 -9.516 1.735 1 97.25 74 TYR A C 1
ATOM 578 O O . TYR A 1 74 ? 8.656 -9.617 0.714 1 97.25 74 TYR A O 1
ATOM 586 N N . ASP A 1 75 ? 8.312 -9.977 2.895 1 97.25 75 ASP A N 1
ATOM 587 C CA . ASP A 1 75 ? 9.562 -10.711 3.031 1 97.25 75 ASP A CA 1
ATOM 588 C C . ASP A 1 75 ? 9.555 -11.977 2.172 1 97.25 75 ASP A C 1
ATOM 590 O O . ASP A 1 75 ? 10.562 -12.312 1.548 1 97.25 75 ASP A O 1
ATOM 594 N N . THR A 1 76 ? 8.453 -12.68 2.166 1 98.44 76 THR A N 1
ATOM 595 C CA . THR A 1 76 ? 8.32 -13.883 1.359 1 98.44 76 THR A CA 1
ATOM 596 C C . THR A 1 76 ? 8.43 -13.555 -0.127 1 98.44 76 THR A C 1
ATOM 598 O O . THR A 1 76 ? 9.102 -14.273 -0.876 1 98.44 76 THR A O 1
ATOM 601 N N . LEU A 1 77 ? 7.746 -12.5 -0.543 1 98.56 77 LEU A N 1
ATOM 602 C CA . LEU A 1 77 ? 7.848 -12.055 -1.93 1 98.56 77 LEU A CA 1
ATOM 603 C C . LEU A 1 77 ? 9.305 -11.797 -2.312 1 98.56 77 LEU A C 1
ATOM 605 O O . LEU A 1 77 ? 9.758 -12.242 -3.365 1 98.56 77 LEU A O 1
ATOM 609 N N . ASP A 1 78 ? 9.984 -11.094 -1.451 1 97.94 78 ASP A N 1
ATOM 610 C CA . ASP A 1 78 ? 11.375 -10.758 -1.701 1 97.94 78 ASP A CA 1
ATOM 611 C C . ASP A 1 78 ? 12.25 -12.008 -1.758 1 97.94 78 ASP A C 1
ATOM 613 O O . ASP A 1 78 ? 13.062 -12.164 -2.668 1 97.94 78 ASP A O 1
ATOM 617 N N . ALA A 1 79 ? 12.078 -12.906 -0.817 1 98.12 79 ALA A N 1
ATOM 618 C CA . ALA A 1 79 ? 12.844 -14.148 -0.767 1 98.12 79 ALA A CA 1
ATOM 619 C C . ALA A 1 79 ? 12.594 -14.992 -2.01 1 98.12 79 ALA A C 1
ATOM 621 O O . ALA A 1 79 ? 13.516 -15.625 -2.537 1 98.12 79 ALA A O 1
ATOM 622 N N . THR A 1 80 ? 11.367 -15.047 -2.445 1 98.69 80 THR A N 1
ATOM 623 C CA . THR A 1 80 ? 11 -15.82 -3.625 1 98.69 80 THR A CA 1
ATOM 624 C C . THR A 1 80 ? 11.68 -15.266 -4.871 1 98.69 80 THR A C 1
ATOM 626 O O . THR A 1 80 ? 12.273 -16.016 -5.648 1 98.69 80 THR A O 1
ATOM 629 N N . ARG A 1 81 ? 11.586 -13.984 -5.051 1 97.69 81 ARG A N 1
ATOM 630 C CA . ARG A 1 81 ? 12.242 -13.344 -6.184 1 97.69 81 ARG A CA 1
ATOM 631 C C . ARG A 1 81 ? 13.742 -13.641 -6.188 1 97.69 81 ARG A C 1
ATOM 633 O O . ARG A 1 81 ? 14.312 -13.953 -7.234 1 97.69 81 ARG A O 1
ATOM 640 N N . LYS A 1 82 ? 14.352 -13.516 -5.094 1 97 82 LYS A N 1
ATOM 641 C CA . LYS A 1 82 ? 15.797 -13.711 -4.984 1 97 82 LYS A CA 1
ATOM 642 C C . LYS A 1 82 ? 16.188 -15.156 -5.273 1 97 82 LYS A C 1
ATOM 644 O O . LYS A 1 82 ? 17.188 -15.414 -5.938 1 97 82 LYS A O 1
ATOM 649 N N . LYS A 1 83 ? 15.43 -16.062 -4.77 1 98.12 83 LYS A N 1
ATOM 650 C CA . LYS A 1 83 ? 15.742 -17.469 -4.957 1 98.12 83 LYS A CA 1
ATOM 651 C C . LYS A 1 83 ? 15.703 -17.844 -6.434 1 98.12 83 LYS A C 1
ATOM 653 O O . LYS A 1 83 ? 16.594 -18.562 -6.926 1 98.12 83 LYS A O 1
ATOM 658 N N . TYR A 1 84 ? 14.695 -17.438 -7.16 1 98.38 84 TYR A N 1
ATOM 659 C CA . TYR A 1 84 ? 14.438 -17.969 -8.492 1 98.38 84 TYR A CA 1
ATOM 660 C C . TYR A 1 84 ? 14.945 -17.016 -9.57 1 98.38 84 TYR A C 1
ATOM 662 O O . TYR A 1 84 ? 15.086 -17.406 -10.734 1 98.38 84 TYR A O 1
ATOM 670 N N . GLY A 1 85 ? 15.188 -15.805 -9.164 1 97.06 85 GLY A N 1
ATOM 671 C CA . GLY A 1 85 ? 15.664 -14.82 -10.125 1 97.06 85 GLY A CA 1
ATOM 672 C C . GLY A 1 85 ? 14.656 -14.508 -11.211 1 97.06 85 GLY A C 1
ATOM 673 O O . GLY A 1 85 ? 15.031 -14.188 -12.344 1 97.06 85 GLY A O 1
ATOM 674 N N . GLN A 1 86 ? 13.414 -14.781 -10.93 1 96.5 86 GLN A N 1
ATOM 675 C CA . GLN A 1 86 ? 12.305 -14.516 -11.852 1 96.5 86 GLN A CA 1
ATOM 676 C C . GLN A 1 86 ? 11.383 -13.438 -11.305 1 96.5 86 GLN A C 1
ATOM 678 O O . GLN A 1 86 ? 11.203 -13.312 -10.086 1 96.5 86 GLN A O 1
ATOM 683 N N . ALA A 1 87 ? 10.844 -12.719 -12.211 1 94.44 87 ALA A N 1
ATOM 684 C CA . ALA A 1 87 ? 9.953 -11.641 -11.812 1 94.44 87 ALA A CA 1
ATOM 685 C C . ALA A 1 87 ? 8.578 -12.18 -11.414 1 94.44 87 ALA A C 1
ATOM 687 O O . ALA A 1 87 ? 8.07 -13.125 -12.031 1 94.44 87 ALA A O 1
ATOM 688 N N . ILE A 1 88 ? 8.094 -11.656 -10.414 1 98.5 88 ILE A N 1
ATOM 689 C CA . ILE A 1 88 ? 6.684 -11.766 -10.07 1 98.5 88 ILE A CA 1
ATOM 690 C C . ILE A 1 88 ? 5.988 -10.422 -10.273 1 98.5 88 ILE A C 1
ATOM 692 O O . ILE A 1 88 ? 6.203 -9.484 -9.508 1 98.5 88 ILE A O 1
ATOM 696 N N . LYS A 1 89 ? 5.25 -10.375 -11.367 1 98.69 89 LYS A N 1
ATOM 697 C CA . LYS A 1 89 ? 4.574 -9.117 -11.656 1 98.69 89 LYS A CA 1
ATOM 698 C C . LYS A 1 89 ? 3.629 -8.727 -10.531 1 98.69 89 LYS A C 1
ATOM 700 O O . LYS A 1 89 ? 2.814 -9.539 -10.086 1 98.69 89 LYS A O 1
ATOM 705 N N . THR A 1 90 ? 3.811 -7.52 -10.055 1 98.88 90 THR A N 1
ATOM 706 C CA . THR A 1 90 ? 3.033 -7.066 -8.906 1 98.88 90 THR A CA 1
ATOM 707 C C . THR A 1 90 ? 2.045 -5.977 -9.312 1 98.88 90 THR A C 1
ATOM 709 O O . THR A 1 90 ? 2.439 -4.953 -9.883 1 98.88 90 THR A O 1
ATOM 712 N N . TYR A 1 91 ? 0.773 -6.199 -9.055 1 98.88 91 TYR A N 1
ATOM 713 C CA . TYR A 1 91 ? -0.287 -5.25 -9.383 1 98.88 91 TYR A CA 1
ATOM 714 C C . TYR A 1 91 ? -0.764 -4.516 -8.141 1 98.88 91 TYR A C 1
ATOM 716 O O . TYR A 1 91 ? -0.825 -5.094 -7.051 1 98.88 91 TYR A O 1
ATOM 724 N N . TYR A 1 92 ? -1.095 -3.293 -8.336 1 98.81 92 TYR A N 1
ATOM 725 C CA . TYR A 1 92 ? -1.582 -2.418 -7.273 1 98.81 92 TYR A CA 1
ATOM 726 C C . TYR A 1 92 ? -2.953 -1.85 -7.621 1 98.81 92 TYR A C 1
ATOM 728 O O . TYR A 1 92 ? -3.357 -1.858 -8.789 1 98.81 92 TYR A O 1
ATOM 736 N N . PRO A 1 93 ? -3.686 -1.352 -6.57 1 98.75 93 PRO A N 1
ATOM 737 C CA . PRO A 1 93 ? -4.93 -0.643 -6.879 1 98.75 93 PRO A CA 1
ATOM 738 C C . PRO A 1 93 ? -4.703 0.607 -7.723 1 98.75 93 PRO A C 1
ATOM 740 O O . PRO A 1 93 ? -3.617 1.191 -7.691 1 98.75 93 PRO A O 1
ATOM 743 N N . GLN A 1 94 ? -5.77 0.901 -8.477 1 98.88 94 GLN A N 1
ATOM 744 C CA . GLN A 1 94 ? -5.719 2.172 -9.195 1 98.88 94 GLN A CA 1
ATOM 745 C C . GLN A 1 94 ? -5.621 3.346 -8.227 1 98.88 94 GLN A C 1
ATOM 747 O O . GLN A 1 94 ? -6.41 3.445 -7.281 1 98.88 94 GLN A O 1
ATOM 752 N N . THR A 1 95 ? -4.707 4.293 -8.492 1 98.81 95 THR A N 1
ATOM 753 C CA . THR A 1 95 ? -4.355 5.375 -7.578 1 98.81 95 THR A CA 1
ATOM 754 C C . THR A 1 95 ? -5.586 6.199 -7.215 1 98.81 95 THR A C 1
ATOM 756 O O . THR A 1 95 ? -5.906 6.359 -6.035 1 98.81 95 THR A O 1
ATOM 759 N N . LEU A 1 96 ? -6.328 6.699 -8.18 1 98.62 96 LEU A N 1
ATOM 760 C CA . LEU A 1 96 ? -7.449 7.594 -7.918 1 98.62 96 LEU A CA 1
ATOM 761 C C . LEU A 1 96 ? -8.531 6.887 -7.105 1 98.62 96 LEU A C 1
ATOM 763 O O . LEU A 1 96 ? -9.133 7.484 -6.215 1 98.62 96 LEU A O 1
ATOM 767 N N . ALA A 1 97 ? -8.812 5.594 -7.422 1 98.75 97 ALA A N 1
ATOM 768 C CA . ALA A 1 97 ? -9.867 4.844 -6.734 1 98.75 97 ALA A CA 1
ATOM 769 C C . ALA A 1 97 ? -9.516 4.641 -5.262 1 98.75 97 ALA A C 1
ATOM 771 O O . ALA A 1 97 ? -10.359 4.836 -4.387 1 98.75 97 ALA A O 1
ATOM 772 N N . ILE A 1 98 ? -8.281 4.246 -4.969 1 98.75 98 ILE A N 1
ATOM 773 C CA . ILE A 1 98 ? -7.902 3.965 -3.59 1 98.75 98 ILE A CA 1
ATOM 774 C C . ILE A 1 98 ? -7.812 5.27 -2.801 1 98.75 98 ILE A C 1
ATOM 776 O O . ILE A 1 98 ? -8.195 5.324 -1.632 1 98.75 98 ILE A O 1
ATOM 780 N N . GLU A 1 99 ? -7.266 6.363 -3.43 1 98.81 99 GLU A N 1
ATOM 781 C CA . GLU A 1 99 ? -7.223 7.664 -2.771 1 98.81 99 GLU A CA 1
ATOM 782 C C . GLU A 1 99 ? -8.625 8.133 -2.379 1 98.81 99 GLU A C 1
ATOM 784 O O . GLU A 1 99 ? -8.836 8.602 -1.259 1 98.81 99 GLU A O 1
ATOM 789 N N . HIS A 1 100 ? -9.562 8 -3.307 1 98.62 100 HIS A N 1
ATOM 790 C CA . HIS A 1 100 ? -10.938 8.406 -3.035 1 98.62 100 HIS A CA 1
ATOM 791 C C . HIS A 1 100 ? -11.539 7.586 -1.906 1 98.62 100 HIS A C 1
ATOM 793 O O . HIS A 1 100 ? -12.125 8.141 -0.972 1 98.62 100 HIS A O 1
ATOM 799 N N . TYR A 1 101 ? -11.391 6.305 -1.976 1 98.5 101 TYR A N 1
ATOM 800 C CA . TYR A 1 101 ? -11.969 5.402 -0.984 1 98.5 101 TYR A CA 1
ATOM 801 C C . TYR A 1 101 ? -11.438 5.715 0.411 1 98.5 101 TYR A C 1
ATOM 803 O O . TYR A 1 101 ? -12.211 5.93 1.344 1 98.5 101 TYR A O 1
ATOM 811 N N . VAL A 1 102 ? -10.094 5.77 0.556 1 98.44 102 VAL A N 1
ATOM 812 C CA . VAL A 1 102 ? -9.477 5.941 1.867 1 98.44 102 VAL A CA 1
ATOM 813 C C . VAL A 1 102 ? -9.812 7.324 2.418 1 98.44 102 VAL A C 1
ATOM 815 O O . VAL A 1 102 ? -10.07 7.48 3.615 1 98.44 102 VAL A O 1
ATOM 818 N N . THR A 1 103 ? -9.812 8.352 1.501 1 98.38 103 THR A N 1
ATOM 819 C CA . THR A 1 103 ? -10.086 9.719 1.922 1 98.38 103 THR A CA 1
ATOM 820 C C . THR A 1 103 ? -11.516 9.844 2.447 1 98.38 103 THR A C 1
ATOM 822 O O . THR A 1 103 ? -11.75 10.484 3.475 1 98.38 103 THR A O 1
ATOM 825 N N . ILE A 1 104 ? -12.43 9.188 1.781 1 97.38 104 ILE A N 1
ATOM 826 C CA . ILE A 1 104 ? -13.844 9.422 2.053 1 97.38 104 ILE A CA 1
ATOM 827 C C . ILE A 1 104 ? -14.328 8.445 3.117 1 97.38 104 ILE A C 1
ATOM 829 O O . ILE A 1 104 ? -15.062 8.828 4.035 1 97.38 104 ILE A O 1
ATOM 833 N N . LYS A 1 105 ? -13.914 7.184 3.004 1 97.06 105 LYS A N 1
ATOM 834 C CA . LYS A 1 105 ? -14.484 6.16 3.871 1 97.06 105 LYS A CA 1
ATOM 835 C C . LYS A 1 105 ? -13.562 5.855 5.047 1 97.06 105 LYS A C 1
ATOM 837 O O . LYS A 1 105 ? -14.016 5.375 6.09 1 97.06 105 LYS A O 1
ATOM 842 N N . GLY A 1 106 ? -12.266 6.09 4.863 1 97.25 106 GLY A N 1
ATOM 843 C CA . GLY A 1 106 ? -11.297 5.777 5.898 1 97.25 106 GLY A CA 1
ATOM 844 C C . GLY A 1 106 ? -10.516 4.504 5.625 1 97.25 106 GLY A C 1
ATOM 845 O O . GLY A 1 106 ? -11.031 3.582 4.988 1 97.25 106 GLY A O 1
ATOM 846 N N . ILE A 1 107 ? -9.32 4.406 6.195 1 97.25 107 ILE A N 1
ATOM 847 C CA . ILE A 1 107 ? -8.367 3.332 5.938 1 97.25 107 ILE A CA 1
ATOM 848 C C . ILE A 1 107 ? -8.906 2.016 6.488 1 97.25 107 ILE A C 1
ATOM 850 O O . ILE A 1 107 ? -8.617 0.943 5.957 1 97.25 107 ILE A O 1
ATOM 854 N N . ASN A 1 108 ? -9.734 2.057 7.539 1 96.25 108 ASN A N 1
ATOM 855 C CA . ASN A 1 108 ? -10.266 0.854 8.172 1 96.25 108 ASN A CA 1
ATOM 856 C C . ASN A 1 108 ? -11.781 0.766 8.016 1 96.25 108 ASN A C 1
ATOM 858 O O . ASN A 1 108 ? -12.469 0.214 8.883 1 96.25 108 ASN A O 1
ATOM 862 N N . ALA A 1 109 ? -12.289 1.261 6.965 1 96.06 109 ALA A N 1
ATOM 863 C CA . ALA A 1 109 ? -13.727 1.297 6.711 1 96.06 109 ALA A CA 1
ATOM 864 C C . ALA A 1 109 ? -14.289 -0.111 6.531 1 96.06 109 ALA A C 1
ATOM 866 O O . ALA A 1 109 ? -15.5 -0.317 6.609 1 96.06 109 ALA A O 1
ATOM 867 N N . ILE A 1 110 ? -13.43 -1.038 6.242 1 95.06 110 ILE A N 1
ATOM 868 C CA . ILE A 1 110 ? -13.828 -2.422 6.004 1 95.06 110 ILE A CA 1
ATOM 869 C C . ILE A 1 110 ? -14.531 -2.975 7.242 1 95.06 110 ILE A C 1
ATOM 871 O O . ILE A 1 110 ? -15.312 -3.922 7.145 1 95.06 110 ILE A O 1
ATOM 875 N N . TYR A 1 111 ? -14.289 -2.387 8.406 1 93.31 111 TYR A N 1
ATOM 876 C CA . TYR A 1 111 ? -14.852 -2.887 9.656 1 93.31 111 TYR A CA 1
ATOM 877 C C . TYR A 1 111 ? -16.188 -2.205 9.961 1 93.31 111 TYR A C 1
ATOM 879 O O . TYR A 1 111 ? -16.859 -2.555 10.938 1 93.31 111 TYR A O 1
ATOM 887 N N . GLU A 1 112 ? -16.578 -1.301 9.164 1 94.56 112 GLU A N 1
ATOM 888 C CA . GLU A 1 112 ? -17.734 -0.46 9.477 1 94.56 112 GLU A CA 1
ATOM 889 C C . GLU A 1 112 ? -19 -0.982 8.812 1 94.56 112 GLU A C 1
ATOM 891 O O . GLU A 1 112 ? -20.109 -0.77 9.312 1 94.56 112 GLU A O 1
ATOM 896 N N . SER A 1 113 ? -18.891 -1.578 7.559 1 95.75 113 SER A N 1
ATOM 897 C CA . SER A 1 113 ? -20.047 -2.113 6.863 1 95.75 113 SER A CA 1
ATOM 898 C C . SER A 1 113 ? -19.641 -3.143 5.812 1 95.75 113 SER A C 1
ATOM 900 O O . SER A 1 113 ? -18.5 -3.125 5.328 1 95.75 113 SER A O 1
ATOM 902 N N . VAL A 1 114 ? -20.625 -3.941 5.418 1 96.44 114 VAL A N 1
ATOM 903 C CA . VAL A 1 114 ? -20.422 -4.93 4.359 1 96.44 114 VAL A CA 1
ATOM 904 C C . VAL A 1 114 ? -20.188 -4.219 3.029 1 96.44 114 VAL A C 1
ATOM 906 O O . VAL A 1 114 ? -19.344 -4.645 2.229 1 96.44 114 VAL A O 1
ATOM 909 N N . GLU A 1 115 ? -20.875 -3.16 2.857 1 97.44 115 GLU A N 1
ATOM 910 C CA . GLU A 1 115 ? -20.75 -2.389 1.625 1 97.44 115 GLU A CA 1
ATOM 911 C C . GLU A 1 115 ? -19.344 -1.811 1.483 1 97.44 115 GLU A C 1
ATOM 913 O O . GLU A 1 115 ? -18.75 -1.874 0.407 1 97.44 115 GLU A O 1
ATOM 918 N N . ASN A 1 116 ? -1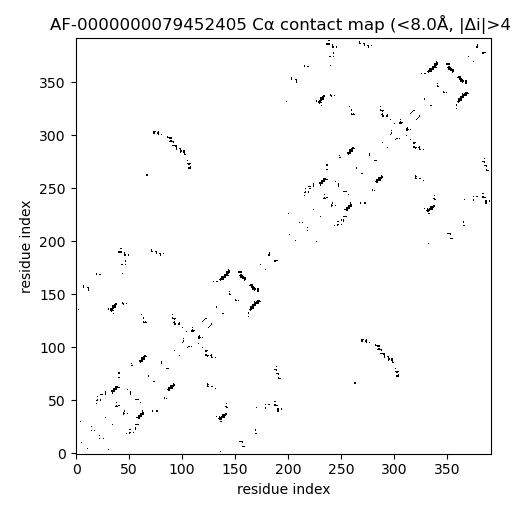8.781 -1.264 2.545 1 97.5 116 ASN A N 1
ATOM 919 C CA . ASN A 1 116 ? -17.422 -0.726 2.529 1 97.5 116 ASN A CA 1
ATOM 920 C C . ASN A 1 116 ? -16.391 -1.819 2.273 1 97.5 116 ASN A C 1
ATOM 922 O O . ASN A 1 116 ? -15.414 -1.602 1.55 1 97.5 116 ASN A O 1
ATOM 926 N N . ARG A 1 117 ? -16.656 -2.969 2.887 1 97.56 117 ARG A N 1
ATOM 927 C CA . ARG A 1 117 ? -15.75 -4.094 2.686 1 97.56 117 ARG A CA 1
ATOM 928 C C . ARG A 1 117 ? -15.75 -4.543 1.229 1 97.56 117 ARG A C 1
ATOM 930 O O . ARG A 1 117 ? -14.688 -4.789 0.649 1 97.56 117 ARG A O 1
ATOM 937 N N . LYS A 1 118 ? -16.891 -4.66 0.613 1 98.12 118 LYS A N 1
ATOM 938 C CA . LYS A 1 118 ? -17 -5.059 -0.787 1 98.12 118 LYS A CA 1
ATOM 939 C C . LYS A 1 118 ? -16.312 -4.055 -1.703 1 98.12 118 LYS A C 1
ATOM 941 O O . LYS A 1 118 ? -15.609 -4.441 -2.643 1 98.12 118 LYS A O 1
ATOM 946 N N . GLU A 1 119 ? -16.5 -2.754 -1.423 1 98.38 119 GLU A N 1
ATOM 947 C CA . GLU A 1 119 ? -15.859 -1.711 -2.217 1 98.38 119 GLU A CA 1
ATOM 948 C C . GLU A 1 119 ? -14.344 -1.781 -2.092 1 98.38 119 GLU A C 1
ATOM 950 O O . GLU A 1 119 ? -13.625 -1.68 -3.09 1 98.38 119 GLU A O 1
ATOM 955 N N . CYS A 1 120 ? -13.898 -1.947 -0.864 1 98.44 120 CYS A N 1
ATOM 956 C CA . CYS A 1 120 ? -12.469 -2.09 -0.63 1 98.44 120 CYS A CA 1
ATOM 957 C C . CYS A 1 120 ? -11.898 -3.271 -1.407 1 98.44 120 CYS A C 1
ATOM 959 O O . CYS A 1 120 ? -10.867 -3.148 -2.07 1 98.44 120 CYS A O 1
ATOM 961 N N . CYS A 1 121 ? -12.586 -4.402 -1.363 1 98.25 121 CYS A N 1
ATOM 962 C CA . CYS A 1 121 ? -12.141 -5.602 -2.064 1 98.25 121 CYS A CA 1
ATOM 963 C C . CYS A 1 121 ? -12.148 -5.387 -3.572 1 98.25 121 CYS A C 1
ATOM 965 O O . CYS A 1 121 ? -11.242 -5.84 -4.27 1 98.25 121 CYS A O 1
ATOM 967 N N . THR A 1 122 ? -13.133 -4.75 -4.027 1 98.62 122 THR A N 1
ATOM 968 C CA . THR A 1 122 ? -13.188 -4.461 -5.457 1 98.62 122 THR A CA 1
ATOM 969 C C . THR A 1 122 ? -11.984 -3.637 -5.895 1 98.62 122 THR A C 1
ATOM 971 O O . THR A 1 122 ? -11.336 -3.953 -6.895 1 98.62 122 THR A O 1
ATOM 974 N N . ILE A 1 123 ? -11.617 -2.615 -5.113 1 98.75 123 ILE A N 1
ATOM 975 C CA . ILE A 1 123 ? -10.555 -1.677 -5.453 1 98.75 123 ILE A CA 1
ATOM 976 C C . ILE A 1 123 ? -9.195 -2.361 -5.309 1 98.75 123 ILE A C 1
ATOM 978 O O . ILE A 1 123 ? -8.344 -2.252 -6.191 1 98.75 123 ILE A O 1
ATOM 982 N N . ARG A 1 124 ? -9.039 -3.115 -4.27 1 98.69 124 ARG A N 1
ATOM 983 C CA . ARG A 1 124 ? -7.707 -3.594 -3.908 1 98.69 124 ARG A CA 1
ATOM 984 C C . ARG A 1 124 ? -7.438 -4.969 -4.516 1 98.69 124 ARG A C 1
ATOM 986 O O . ARG A 1 124 ? -6.285 -5.336 -4.738 1 98.69 124 ARG A O 1
ATOM 993 N N . LYS A 1 125 ? -8.516 -5.707 -4.816 1 98.44 125 LYS A N 1
ATOM 994 C CA . LYS A 1 125 ? -8.281 -7.098 -5.188 1 98.44 125 LYS A CA 1
ATOM 995 C C . LYS A 1 125 ? -8.883 -7.41 -6.555 1 98.44 125 LYS A C 1
ATOM 997 O O . LYS A 1 125 ? -8.211 -7.957 -7.426 1 98.44 125 LYS A O 1
ATOM 1002 N N . ILE A 1 126 ? -10.117 -7.043 -6.754 1 98.5 126 ILE A N 1
ATOM 1003 C CA . ILE A 1 126 ? -10.859 -7.516 -7.922 1 98.5 126 ILE A CA 1
ATOM 1004 C C . ILE A 1 126 ? -10.383 -6.773 -9.172 1 98.5 126 ILE A C 1
ATOM 1006 O O . ILE A 1 126 ? -10.07 -7.395 -10.188 1 98.5 126 ILE A O 1
ATOM 1010 N N . GLU A 1 127 ? -10.359 -5.406 -9.094 1 98.75 127 GLU A N 1
ATOM 1011 C CA . GLU A 1 127 ? -9.953 -4.621 -10.258 1 98.75 127 GLU A CA 1
ATOM 1012 C C . GLU A 1 127 ? -8.539 -4.984 -10.703 1 98.75 127 GLU A C 1
ATOM 1014 O O . GLU A 1 127 ? -8.289 -5.23 -11.883 1 98.75 127 GLU A O 1
ATOM 1019 N N . PRO A 1 128 ? -7.547 -5.023 -9.781 1 98.88 128 PRO A N 1
ATOM 1020 C CA . PRO A 1 128 ? -6.207 -5.402 -10.234 1 98.88 128 PRO A CA 1
ATOM 1021 C C . PRO A 1 128 ? -6.141 -6.836 -10.75 1 98.88 128 PRO A C 1
ATOM 1023 O O . PRO A 1 128 ? -5.363 -7.133 -11.656 1 98.88 128 PRO A O 1
ATOM 1026 N N . LEU A 1 129 ? -6.895 -7.73 -10.18 1 98.81 129 LEU A N 1
ATOM 1027 C CA . LEU A 1 129 ? -6.961 -9.102 -10.664 1 98.81 129 LEU A CA 1
ATOM 1028 C C . LEU A 1 129 ? -7.453 -9.148 -12.109 1 98.81 129 LEU A C 1
ATOM 1030 O O . LEU A 1 129 ? -6.875 -9.844 -12.945 1 98.81 129 LEU A O 1
ATOM 1034 N N . ASN A 1 130 ? -8.5 -8.414 -12.336 1 98.56 130 ASN A N 1
ATOM 1035 C CA . ASN A 1 130 ? -9.039 -8.359 -13.688 1 98.56 130 ASN A CA 1
ATOM 1036 C C . ASN A 1 130 ? -8.016 -7.836 -14.688 1 98.56 130 ASN A C 1
ATOM 1038 O O . ASN A 1 130 ? -7.879 -8.375 -15.781 1 98.56 130 ASN A O 1
ATOM 1042 N N . ARG A 1 131 ? -7.305 -6.805 -14.289 1 98.5 131 ARG A N 1
ATOM 1043 C CA . ARG A 1 131 ? -6.25 -6.277 -15.148 1 98.5 131 ARG A CA 1
ATOM 1044 C C . ARG A 1 131 ? -5.168 -7.328 -15.391 1 98.5 131 ARG A C 1
ATOM 1046 O O . ARG A 1 131 ? -4.711 -7.496 -16.531 1 98.5 131 ARG A O 1
ATOM 1053 N N . ALA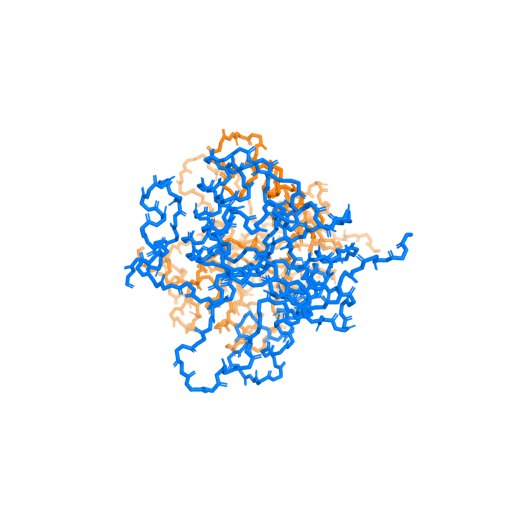 A 1 132 ? -4.805 -8.078 -14.375 1 98.75 132 ALA A N 1
ATOM 1054 C CA . ALA A 1 132 ? -3.73 -9.062 -14.445 1 98.75 132 ALA A CA 1
ATOM 1055 C C . ALA A 1 132 ? -4.117 -10.234 -15.344 1 98.75 132 ALA A C 1
ATOM 1057 O O . ALA A 1 132 ? -3.258 -10.828 -16 1 98.75 132 ALA A O 1
ATOM 1058 N N . LEU A 1 133 ? -5.387 -10.523 -15.43 1 98.69 133 LEU A N 1
ATOM 1059 C CA . LEU A 1 133 ? -5.844 -11.727 -16.125 1 98.69 133 LEU A CA 1
ATOM 1060 C C . LEU A 1 133 ? -6.281 -11.398 -17.547 1 98.69 133 LEU A C 1
ATOM 1062 O O . LEU A 1 133 ? -6.656 -12.289 -18.312 1 98.69 133 LEU A O 1
ATOM 1066 N N . GLN A 1 134 ? -6.219 -10.117 -17.859 1 98 134 GLN A N 1
ATOM 1067 C CA . GLN A 1 134 ? -6.617 -9.734 -19.219 1 98 134 GLN A CA 1
ATOM 1068 C C . GLN A 1 134 ? -5.824 -10.508 -20.266 1 98 134 GLN A C 1
ATOM 1070 O O . GLN A 1 134 ? -4.594 -10.562 -20.203 1 98 134 GLN A O 1
ATOM 1075 N N . GLY A 1 135 ? -6.547 -11.227 -21.172 1 97.5 135 GLY A N 1
ATOM 1076 C CA . GLY A 1 135 ? -5.934 -11.922 -22.297 1 97.5 135 GLY A CA 1
ATOM 1077 C C . GLY A 1 135 ? -5.457 -13.32 -21.938 1 97.5 135 GLY A C 1
ATOM 1078 O O . GLY A 1 135 ? -4.969 -14.055 -22.812 1 97.5 135 GLY A O 1
ATOM 1079 N N . ALA A 1 136 ? -5.602 -13.75 -20.688 1 98.44 136 ALA A N 1
ATOM 1080 C CA . ALA A 1 136 ? -5.176 -15.086 -20.281 1 98.44 136 ALA A CA 1
ATOM 1081 C C . ALA A 1 136 ? -6.164 -16.141 -20.766 1 98.44 136 ALA A C 1
ATOM 1083 O O . ALA A 1 136 ? -7.379 -15.938 -20.719 1 98.44 136 ALA A O 1
ATOM 1084 N N . GLN A 1 137 ? -5.617 -17.219 -21.203 1 97.81 137 GLN A N 1
ATOM 1085 C CA . GLN A 1 137 ? -6.43 -18.375 -21.547 1 97.81 137 GLN A CA 1
ATOM 1086 C C . GLN A 1 137 ? -6.684 -19.266 -20.328 1 97.81 137 GLN A C 1
ATOM 1088 O O . GLN A 1 137 ? -7.738 -19.891 -20.219 1 97.81 137 GLN A O 1
ATOM 1093 N N . VAL A 1 138 ? -5.738 -19.297 -19.5 1 98.44 138 VAL A N 1
ATOM 1094 C CA . VAL A 1 138 ? -5.828 -20.125 -18.297 1 98.44 138 VAL A CA 1
ATOM 1095 C C . VAL A 1 138 ? -5.371 -19.312 -17.078 1 98.44 138 VAL A C 1
ATOM 1097 O O . VAL A 1 138 ? -4.379 -18.594 -17.141 1 98.44 138 VAL A O 1
ATOM 1100 N N . TRP A 1 139 ? -6.113 -19.422 -16.016 1 98.75 139 TRP A N 1
ATOM 1101 C CA . TRP A 1 139 ? -5.801 -18.859 -14.711 1 98.75 139 TRP A CA 1
ATOM 1102 C C . TRP A 1 139 ? -5.539 -19.969 -13.688 1 98.75 139 TRP A C 1
ATOM 1104 O O . TRP A 1 139 ? -6.453 -20.719 -13.328 1 98.75 139 TRP A O 1
ATOM 1114 N N . ILE A 1 140 ? -4.277 -20.094 -13.289 1 98.81 140 ILE A N 1
ATOM 1115 C CA . ILE A 1 140 ? -3.908 -21.062 -12.266 1 98.81 140 ILE A CA 1
ATOM 1116 C C . ILE A 1 140 ? -4.09 -20.438 -10.883 1 98.81 140 ILE A C 1
ATOM 1118 O O . ILE A 1 140 ? -3.705 -19.297 -10.648 1 98.81 140 ILE A O 1
ATOM 1122 N N . THR A 1 141 ? -4.723 -21.156 -9.93 1 98 141 THR A N 1
ATOM 1123 C CA . THR A 1 141 ? -4.863 -20.719 -8.547 1 98 141 THR A CA 1
ATOM 1124 C C . THR A 1 141 ? -4.328 -21.781 -7.59 1 98 141 THR A C 1
ATOM 1126 O O . THR A 1 141 ? -4.148 -22.938 -7.973 1 98 141 THR A O 1
ATOM 1129 N N . GLY A 1 142 ? -4.066 -21.391 -6.332 1 97.19 142 GLY A N 1
ATOM 1130 C CA . GLY A 1 142 ? -3.602 -22.312 -5.301 1 97.19 142 GLY A CA 1
ATOM 1131 C C . GLY A 1 142 ? -4.723 -22.844 -4.43 1 97.19 142 GLY A C 1
ATOM 1132 O O . GLY A 1 142 ? -4.488 -23.25 -3.289 1 97.19 142 GLY A O 1
ATOM 1133 N N . LEU A 1 143 ? -5.918 -22.844 -4.891 1 94.75 143 LEU A N 1
ATOM 1134 C CA . LEU A 1 143 ? -7.082 -23.25 -4.109 1 94.75 143 LEU A CA 1
ATOM 1135 C C . LEU A 1 143 ? -7.023 -24.734 -3.779 1 94.75 143 LEU A C 1
ATOM 1137 O O . LEU A 1 143 ? -6.641 -25.547 -4.621 1 94.75 143 LEU A O 1
ATOM 1141 N N . ARG A 1 144 ? -7.328 -25.031 -2.562 1 92.31 144 ARG A N 1
ATOM 1142 C CA . ARG A 1 144 ? -7.488 -26.406 -2.121 1 92.31 144 ARG A CA 1
ATOM 1143 C C . ARG A 1 144 ? -8.938 -26.703 -1.737 1 92.31 144 ARG A C 1
ATOM 1145 O O . ARG A 1 144 ? -9.664 -25.797 -1.319 1 92.31 144 ARG A O 1
ATOM 1152 N N . ALA A 1 145 ? -9.312 -27.922 -1.911 1 82.56 145 ALA A N 1
ATOM 1153 C CA . ALA A 1 145 ? -10.656 -28.328 -1.5 1 82.56 145 ALA A CA 1
ATOM 1154 C C . ALA A 1 145 ? -10.789 -28.297 0.019 1 82.56 145 ALA A C 1
ATOM 1156 O O . ALA A 1 145 ? -9.867 -28.672 0.74 1 82.56 145 ALA A O 1
ATOM 1157 N N . ALA A 1 146 ? -11.758 -27.391 0.476 1 67.44 146 ALA A N 1
ATOM 1158 C CA . ALA A 1 146 ? -12.039 -27.328 1.907 1 67.44 146 ALA A CA 1
ATOM 1159 C C . ALA A 1 146 ? -12.508 -28.688 2.426 1 67.44 146 ALA A C 1
ATOM 1161 O O . ALA A 1 146 ? -13.094 -29.469 1.681 1 67.44 146 ALA A O 1
ATOM 1162 N N . GLN A 1 147 ? -11.68 -29.328 3.389 1 55.69 147 GLN A N 1
ATOM 1163 C CA . GLN A 1 147 ? -12.109 -30.594 3.965 1 55.69 147 GLN A CA 1
ATOM 1164 C C . GLN A 1 147 ? -13.609 -30.578 4.266 1 55.69 147 GLN A C 1
ATOM 1166 O O . GLN A 1 147 ? -14.18 -31.609 4.629 1 55.69 147 GLN A O 1
ATOM 1171 N N . SER A 1 148 ? -14.133 -29.438 4.418 1 50.75 148 SER A N 1
ATOM 1172 C CA . SER A 1 148 ? -15.5 -29.609 4.898 1 50.75 148 SER A CA 1
ATOM 1173 C C . SER A 1 148 ? -16.438 -30.062 3.779 1 50.75 148 SER A C 1
ATOM 1175 O O . SER A 1 148 ? -16.109 -29.906 2.6 1 50.75 148 SER A O 1
ATOM 1177 N N . SER A 1 149 ? -17.391 -30.797 4.066 1 50.19 149 SER A N 1
ATOM 1178 C CA . SER A 1 149 ? -18.469 -31.391 3.297 1 50.19 149 SER A CA 1
ATOM 1179 C C . SER A 1 149 ? -18.922 -30.484 2.17 1 50.19 149 SER A C 1
ATOM 1181 O O . SER A 1 149 ? -19.609 -30.922 1.242 1 50.19 149 SER A O 1
ATOM 1183 N N . PHE A 1 150 ? -18.891 -29.234 2.395 1 46.22 150 PHE A N 1
ATOM 1184 C CA . PHE A 1 150 ? -19.672 -28.375 1.515 1 46.22 150 PHE A CA 1
ATOM 1185 C C . PHE A 1 150 ? -18.922 -28.094 0.217 1 46.22 150 PHE A C 1
ATOM 1187 O O . PHE A 1 150 ? -19.531 -27.75 -0.794 1 46.22 150 PHE A O 1
ATOM 1194 N N . ARG A 1 151 ? -17.594 -27.984 0.147 1 50.5 151 ARG A N 1
ATOM 1195 C CA . ARG A 1 151 ? -17.031 -27.547 -1.125 1 50.5 151 ARG A CA 1
ATOM 1196 C C . ARG A 1 151 ? -16.797 -28.719 -2.059 1 50.5 151 ARG A C 1
ATOM 1198 O O . ARG A 1 151 ? -15.648 -29.141 -2.256 1 50.5 151 ARG A O 1
ATOM 1205 N N . ALA A 1 152 ? -17.656 -29.688 -2.055 1 51.31 152 ALA A N 1
ATOM 1206 C CA . ALA A 1 152 ? -17.797 -30.891 -2.883 1 51.31 152 ALA A CA 1
ATOM 1207 C C . ALA A 1 152 ? -17.719 -30.547 -4.367 1 51.31 152 ALA A C 1
ATOM 1209 O O . ALA A 1 152 ? -17.375 -31.391 -5.191 1 51.31 152 ALA A O 1
ATOM 1210 N N . ASP A 1 153 ? -17.859 -29.219 -4.664 1 63.91 153 ASP A N 1
ATOM 1211 C CA . ASP A 1 153 ? -18.141 -29.078 -6.09 1 63.91 153 ASP A CA 1
ATOM 1212 C C . ASP A 1 153 ? -16.984 -28.422 -6.824 1 63.91 153 ASP A C 1
ATOM 1214 O O . ASP A 1 153 ? -17.109 -28.016 -7.98 1 63.91 153 ASP A O 1
ATOM 1218 N N . MET A 1 154 ? -15.766 -28.438 -6.121 1 77.19 154 MET A N 1
ATOM 1219 C CA . MET A 1 154 ? -14.688 -27.844 -6.906 1 77.19 154 MET A CA 1
ATOM 1220 C C . MET A 1 154 ? -14.016 -28.891 -7.785 1 77.19 154 MET A C 1
ATOM 1222 O O . MET A 1 154 ? -13.977 -30.062 -7.434 1 77.19 154 MET A O 1
ATOM 1226 N N . SER A 1 155 ? -13.617 -28.438 -8.992 1 88.12 155 SER A N 1
ATOM 1227 C CA . SER A 1 155 ? -12.945 -29.297 -9.953 1 88.12 155 SER A CA 1
ATOM 1228 C C . SER A 1 155 ? -11.562 -28.75 -10.32 1 88.12 155 SER A C 1
ATOM 1230 O O . SER A 1 155 ? -11.258 -27.594 -10.047 1 88.12 155 SER A O 1
ATOM 1232 N N . LEU A 1 156 ? -10.758 -29.641 -10.797 1 93.12 156 LEU A N 1
ATOM 1233 C CA . LEU A 1 156 ? -9.422 -29.234 -11.234 1 93.12 156 LEU A CA 1
ATOM 1234 C C . LEU A 1 156 ? -9.508 -28.094 -12.242 1 93.12 156 LEU A C 1
ATOM 1236 O O . LEU A 1 156 ? -8.703 -27.156 -12.195 1 93.12 156 LEU A O 1
ATOM 1240 N N . PHE A 1 157 ? -10.453 -28.25 -13.141 1 95.12 157 PHE A N 1
ATOM 1241 C CA . PHE A 1 157 ? -10.688 -27.234 -14.156 1 95.12 157 PHE A CA 1
ATOM 1242 C C . PHE A 1 157 ? -12.102 -26.672 -14.039 1 95.12 157 PHE A C 1
ATOM 1244 O O . PHE A 1 157 ? -13.062 -27.422 -13.859 1 95.12 157 PHE A O 1
ATOM 1251 N N . GLU A 1 158 ? -12.156 -25.359 -14.086 1 94 158 GLU A N 1
ATOM 1252 C CA . GLU A 1 158 ? -13.438 -24.656 -14.086 1 94 158 GLU A CA 1
ATOM 1253 C C . GLU A 1 158 ? -13.484 -23.578 -15.156 1 94 158 GLU A C 1
ATOM 1255 O O . GLU A 1 158 ? -12.492 -22.891 -15.406 1 94 158 GLU A O 1
ATOM 1260 N N . ARG A 1 159 ? -14.688 -23.453 -15.734 1 93.69 159 ARG A N 1
ATOM 1261 C CA . ARG A 1 159 ? -14.883 -22.344 -16.656 1 93.69 159 ARG A CA 1
ATOM 1262 C C . ARG A 1 159 ? -15.219 -21.062 -15.906 1 93.69 159 ARG A C 1
ATOM 1264 O O . ARG A 1 159 ? -16.094 -21.047 -15.047 1 93.69 159 ARG A O 1
ATOM 1271 N N . ASP A 1 160 ? -14.43 -20.031 -16.141 1 94.5 160 ASP A N 1
ATOM 1272 C CA . ASP A 1 160 ? -14.758 -18.703 -15.656 1 94.5 160 ASP A CA 1
ATOM 1273 C C . ASP A 1 160 ? -15.383 -17.859 -16.766 1 94.5 160 ASP A C 1
ATOM 1275 O O . ASP A 1 160 ? -14.672 -17.234 -17.547 1 94.5 160 ASP A O 1
ATOM 1279 N N . GLU A 1 161 ? -16.688 -17.812 -16.797 1 92.81 161 GLU A N 1
ATOM 1280 C CA . GLU A 1 161 ? -17.422 -17.156 -17.875 1 92.81 161 GLU A CA 1
ATOM 1281 C C . GLU A 1 161 ? -17.234 -15.641 -17.812 1 92.81 161 GLU A C 1
ATOM 1283 O O . GLU A 1 161 ? -17.188 -14.977 -18.844 1 92.81 161 GLU A O 1
ATOM 1288 N N . GLN A 1 162 ? -17.156 -15.203 -16.625 1 93.44 162 GLN A N 1
ATOM 1289 C CA . GLN A 1 162 ? -17.016 -13.758 -16.438 1 93.44 162 GLN A CA 1
ATOM 1290 C C . GLN A 1 162 ? -15.734 -13.242 -17.078 1 93.44 162 GLN A C 1
ATOM 1292 O O . GLN A 1 162 ? -15.727 -12.188 -17.703 1 93.44 162 GLN A O 1
ATOM 1297 N N . ARG A 1 163 ? -14.664 -14.016 -16.953 1 95.25 163 ARG A N 1
ATOM 1298 C CA . ARG A 1 163 ? -13.367 -13.578 -17.469 1 95.25 163 ARG A CA 1
ATOM 1299 C C . ARG A 1 163 ? -13.031 -14.297 -18.781 1 95.25 163 ARG A C 1
ATOM 1301 O O . ARG A 1 163 ? -12 -14.016 -19.406 1 95.25 163 ARG A O 1
ATOM 1308 N N . ASN A 1 164 ? -13.906 -15.219 -19.188 1 94.44 164 ASN A N 1
ATOM 1309 C CA . ASN A 1 164 ? -13.742 -15.984 -20.422 1 94.44 164 ASN A CA 1
ATOM 1310 C C . ASN A 1 164 ? -12.406 -16.719 -20.453 1 94.44 164 ASN A C 1
ATOM 1312 O O . ASN A 1 164 ? -11.648 -16.609 -21.422 1 94.44 164 ASN A O 1
ATOM 1316 N N . LEU A 1 165 ? -12.094 -17.453 -19.359 1 97.19 165 LEU A N 1
ATOM 1317 C CA . LEU A 1 165 ? -10.883 -18.266 -19.266 1 97.19 165 LEU A CA 1
ATOM 1318 C C . LEU A 1 165 ? -11.148 -19.547 -18.5 1 97.19 165 LEU A C 1
ATOM 1320 O O . LEU A 1 165 ? -12.242 -19.75 -17.969 1 97.19 165 LEU A O 1
ATOM 1324 N N . VAL A 1 166 ? -10.234 -20.453 -18.594 1 96.62 166 VAL A N 1
ATOM 1325 C CA . VAL A 1 166 ? -10.281 -21.703 -17.828 1 96.62 166 VAL A CA 1
ATOM 1326 C C . VAL A 1 166 ? -9.492 -21.547 -16.531 1 96.62 166 VAL A C 1
ATOM 1328 O O . VAL A 1 166 ? -8.344 -21.078 -16.547 1 96.62 166 VAL A O 1
ATOM 1331 N N . LYS A 1 167 ? -10.117 -21.766 -15.469 1 97 167 LYS A N 1
ATOM 1332 C CA . LYS A 1 167 ? -9.445 -21.797 -14.18 1 97 167 LYS A CA 1
ATOM 1333 C C . LYS A 1 167 ? -8.883 -23.188 -13.883 1 97 167 LYS A C 1
ATOM 1335 O O . LYS A 1 167 ? -9.547 -24.203 -14.117 1 97 167 LYS A O 1
ATOM 1340 N N . PHE A 1 168 ? -7.648 -23.234 -13.5 1 97.5 168 PHE A N 1
ATOM 1341 C CA . PHE A 1 168 ? -6.977 -24.484 -13.18 1 97.5 168 PHE A CA 1
ATOM 1342 C C . PHE A 1 168 ? -6.496 -24.5 -11.734 1 97.5 168 PHE A C 1
ATOM 1344 O O . PHE A 1 168 ? -5.762 -23.594 -11.32 1 97.5 168 PHE A O 1
ATOM 1351 N N . ASN A 1 169 ? -6.914 -25.484 -10.898 1 96.88 169 ASN A N 1
ATOM 1352 C CA . ASN A 1 169 ? -6.551 -25.641 -9.492 1 96.88 169 ASN A CA 1
ATOM 1353 C C . ASN A 1 169 ? -5.75 -26.922 -9.258 1 96.88 169 ASN A C 1
ATOM 1355 O O . ASN A 1 169 ? -6.281 -27.891 -8.734 1 96.88 169 ASN A O 1
ATOM 1359 N N . PRO A 1 170 ? -4.496 -26.859 -9.445 1 97.38 170 PRO A N 1
ATOM 1360 C CA . PRO A 1 170 ? -3.699 -28.094 -9.484 1 97.38 170 PRO A CA 1
ATOM 1361 C C . PRO A 1 170 ? -3.52 -28.719 -8.109 1 97.38 170 PRO A C 1
ATOM 1363 O O . PRO A 1 170 ? -3.154 -29.891 -8 1 97.38 170 PRO A O 1
ATOM 1366 N N . LEU A 1 171 ? -3.752 -27.969 -7.047 1 96.81 171 LEU A N 1
ATOM 1367 C CA . LEU A 1 171 ? -3.512 -28.484 -5.707 1 96.81 171 LEU A CA 1
ATOM 1368 C C . LEU A 1 171 ? -4.824 -28.797 -5 1 96.81 171 LEU A C 1
ATOM 1370 O O . LEU A 1 171 ? -4.863 -28.922 -3.773 1 96.81 171 LEU A O 1
ATOM 1374 N N . LEU A 1 172 ? -5.852 -28.875 -5.777 1 94.38 172 LEU A N 1
ATOM 1375 C CA . LEU A 1 172 ? -7.195 -29.031 -5.238 1 94.38 172 LEU A CA 1
ATOM 1376 C C . LEU A 1 172 ? -7.234 -30.156 -4.195 1 94.38 172 LEU A C 1
ATOM 1378 O O . LEU A 1 172 ? -7.867 -30.016 -3.148 1 94.38 172 LEU A O 1
ATOM 1382 N N . ASN A 1 173 ? -6.453 -31.266 -4.379 1 91.38 173 ASN A N 1
ATOM 1383 C CA . ASN A 1 173 ? -6.531 -32.438 -3.502 1 91.38 173 ASN A CA 1
ATOM 1384 C C . ASN A 1 173 ? -5.254 -32.594 -2.684 1 91.38 173 ASN A C 1
ATOM 1386 O O . ASN A 1 173 ? -5.055 -33.625 -2.051 1 91.38 173 ASN A O 1
ATOM 1390 N N . ALA A 1 174 ? -4.434 -31.656 -2.713 1 94.06 174 ALA A N 1
ATOM 1391 C CA . ALA A 1 174 ? -3.176 -31.766 -1.977 1 94.06 174 ALA A CA 1
ATOM 1392 C C . ALA A 1 174 ? -3.412 -31.672 -0.472 1 94.06 174 ALA A C 1
ATOM 1394 O O . ALA A 1 174 ? -4.25 -30.891 -0.016 1 94.06 174 ALA A O 1
ATOM 1395 N N . THR A 1 175 ? -2.664 -32.438 0.278 1 93.38 175 THR A N 1
ATOM 1396 C CA . THR A 1 175 ? -2.711 -32.375 1.734 1 93.38 175 THR A CA 1
ATOM 1397 C C . THR A 1 175 ? -1.63 -31.422 2.26 1 93.38 175 THR A C 1
ATOM 1399 O O . THR A 1 175 ? -0.633 -31.172 1.578 1 93.38 175 THR A O 1
ATOM 1402 N N . SER A 1 176 ? -1.829 -31 3.484 1 94.31 176 SER A N 1
ATOM 1403 C CA . SER A 1 176 ? -0.814 -30.156 4.109 1 94.31 176 SER A CA 1
ATOM 1404 C C . SER A 1 176 ? 0.521 -30.891 4.215 1 94.31 176 SER A C 1
ATOM 1406 O O . SER A 1 176 ? 1.58 -30.281 4.027 1 94.31 176 SER A O 1
ATOM 1408 N N . GLU A 1 177 ? 0.433 -32.125 4.508 1 95.25 177 GLU A N 1
ATOM 1409 C CA . GLU A 1 177 ? 1.646 -32.938 4.617 1 95.25 177 GLU A CA 1
ATOM 1410 C C . GLU A 1 177 ? 2.41 -32.969 3.295 1 95.25 177 GLU A C 1
ATOM 1412 O O . GLU A 1 177 ? 3.633 -32.781 3.275 1 95.25 177 GLU A O 1
ATOM 1417 N N . HIS A 1 178 ? 1.687 -33.125 2.264 1 95.19 178 HIS A N 1
ATOM 1418 C CA . HIS A 1 178 ? 2.301 -33.125 0.94 1 95.19 178 HIS A CA 1
ATOM 1419 C C . HIS A 1 178 ? 2.938 -31.797 0.623 1 95.19 178 HIS A C 1
ATOM 1421 O O . HIS A 1 178 ? 4.059 -31.734 0.109 1 95.19 178 HIS A O 1
ATOM 1427 N N . LEU A 1 179 ? 2.281 -30.75 0.956 1 97 179 LEU A N 1
ATOM 1428 C CA . LEU A 1 179 ? 2.766 -29.406 0.658 1 97 179 LEU A CA 1
ATOM 1429 C C . LEU A 1 179 ? 4.035 -29.109 1.445 1 97 179 LEU A C 1
ATOM 1431 O O . LEU A 1 179 ? 5.02 -28.609 0.88 1 97 179 LEU A O 1
ATOM 1435 N N . TRP A 1 180 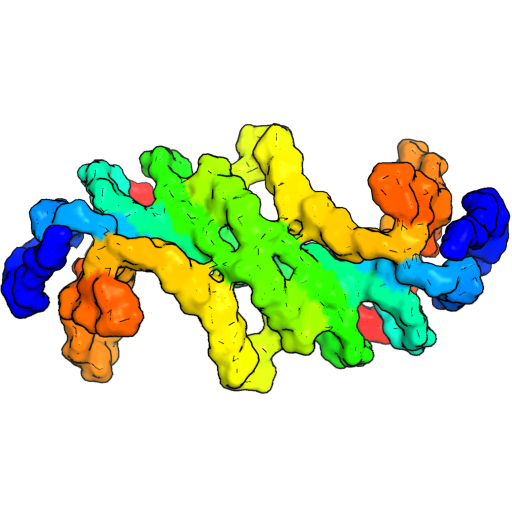? 4.051 -29.438 2.689 1 96.81 180 TRP A N 1
ATOM 1436 C CA . TRP A 1 180 ? 5.234 -29.188 3.508 1 96.81 180 TRP A CA 1
ATOM 1437 C C . TRP A 1 180 ? 6.398 -30.078 3.08 1 96.81 180 TRP A C 1
ATOM 1439 O O . TRP A 1 180 ? 7.559 -29.656 3.146 1 96.81 180 TRP A O 1
ATOM 1449 N N . GLY A 1 181 ? 6.062 -31.297 2.727 1 97.5 181 GLY A N 1
ATOM 1450 C CA . GLY A 1 181 ? 7.098 -32.156 2.158 1 97.5 181 GLY A CA 1
ATOM 1451 C C . GLY A 1 181 ? 7.754 -31.547 0.931 1 97.5 181 GLY A C 1
ATOM 1452 O O . GLY A 1 181 ? 8.977 -31.594 0.782 1 97.5 181 GLY A O 1
ATOM 1453 N N . TYR A 1 182 ? 6.902 -30.984 0.105 1 97.25 182 TYR A N 1
ATOM 1454 C CA . TYR A 1 182 ? 7.387 -30.328 -1.101 1 97.25 182 TYR A CA 1
ATOM 1455 C C . TYR A 1 182 ? 8.258 -29.125 -0.751 1 97.25 182 TYR A C 1
ATOM 1457 O O . TYR A 1 182 ? 9.328 -28.922 -1.333 1 97.25 182 TYR A O 1
ATOM 1465 N N . VAL A 1 183 ? 7.863 -28.312 0.157 1 98.06 183 VAL A N 1
ATOM 1466 C CA . VAL A 1 183 ? 8.578 -27.109 0.602 1 98.06 183 VAL A CA 1
ATOM 1467 C C . VAL A 1 183 ? 9.953 -27.5 1.139 1 98.06 183 VAL A C 1
ATOM 1469 O O . VAL A 1 183 ? 10.961 -26.875 0.802 1 98.06 183 VAL A O 1
ATOM 1472 N N . ARG A 1 184 ? 10 -28.578 1.861 1 97.81 184 ARG A N 1
ATOM 1473 C CA . ARG A 1 184 ? 11.258 -29.062 2.418 1 97.81 184 ARG A CA 1
ATOM 1474 C C . ARG A 1 184 ? 12.172 -29.609 1.324 1 97.81 184 ARG A C 1
ATOM 1476 O O . ARG A 1 184 ? 13.359 -29.312 1.288 1 97.81 184 ARG A O 1
ATOM 1483 N N . LYS A 1 185 ? 11.586 -30.328 0.493 1 98.12 185 LYS A N 1
ATOM 1484 C CA . LYS A 1 185 ? 12.352 -30.984 -0.562 1 98.12 185 LYS A CA 1
ATOM 1485 C C . LYS A 1 185 ? 13.07 -29.969 -1.442 1 98.12 185 LYS A C 1
ATOM 1487 O O . LYS A 1 185 ? 14.219 -30.188 -1.836 1 98.12 185 LYS A O 1
ATOM 1492 N N . TYR A 1 186 ? 12.398 -28.938 -1.697 1 98.44 186 TYR A N 1
ATOM 1493 C CA . TYR A 1 186 ? 12.953 -28.016 -2.682 1 98.44 186 TYR A CA 1
ATOM 1494 C C . TYR A 1 186 ? 13.398 -26.719 -2.02 1 98.44 186 TYR A C 1
ATOM 1496 O O . TYR A 1 186 ? 13.711 -25.734 -2.703 1 98.44 186 TYR A O 1
ATOM 1504 N N . ASP A 1 187 ? 13.398 -26.609 -0.747 1 98.38 187 ASP A N 1
ATOM 1505 C CA . ASP A 1 187 ? 13.836 -25.453 0.02 1 98.38 187 ASP A CA 1
ATOM 1506 C C . ASP A 1 187 ? 13.109 -24.188 -0.438 1 98.38 187 ASP A C 1
ATOM 1508 O O . ASP A 1 187 ? 13.75 -23.188 -0.761 1 98.38 187 ASP A O 1
ATOM 1512 N N . ILE A 1 188 ? 11.805 -24.281 -0.449 1 98.69 188 ILE A N 1
ATOM 1513 C CA . ILE A 1 188 ? 10.961 -23.203 -0.955 1 98.69 188 ILE A CA 1
ATOM 1514 C C . ILE A 1 188 ? 10.773 -22.141 0.126 1 98.69 188 ILE A C 1
ATOM 1516 O O . ILE A 1 188 ? 10.43 -22.453 1.267 1 98.69 188 ILE A O 1
ATOM 1520 N N . PRO A 1 189 ? 11.055 -20.844 -0.22 1 98.5 189 PRO A N 1
ATOM 1521 C CA . PRO A 1 189 ? 10.672 -19.812 0.74 1 98.5 189 PRO A CA 1
ATOM 1522 C C . PRO A 1 189 ? 9.195 -19.859 1.104 1 98.5 189 PRO A C 1
ATOM 1524 O O . PRO A 1 189 ? 8.352 -20.125 0.244 1 98.5 189 PRO A O 1
ATOM 1527 N N . TYR A 1 190 ? 8.883 -19.672 2.328 1 97.69 190 TYR A N 1
ATOM 1528 C CA . TYR A 1 190 ? 7.484 -19.656 2.742 1 97.69 190 TYR A CA 1
ATOM 1529 C C . TYR A 1 190 ? 7.223 -18.547 3.758 1 97.69 190 TYR A C 1
ATOM 1531 O O . TYR A 1 190 ? 8.156 -18.031 4.367 1 97.69 190 TYR A O 1
ATOM 1539 N N . ASN A 1 191 ? 5.992 -18.141 3.811 1 97.12 191 ASN A N 1
ATOM 1540 C CA . ASN A 1 191 ? 5.566 -17.078 4.73 1 97.12 191 ASN A CA 1
ATOM 1541 C C . ASN A 1 191 ? 5.551 -17.578 6.172 1 97.12 191 ASN A C 1
ATOM 1543 O O . ASN A 1 191 ? 4.824 -18.516 6.508 1 97.12 191 ASN A O 1
ATOM 1547 N N . GLN A 1 192 ? 6.207 -16.906 7.062 1 93.5 192 GLN A N 1
ATOM 1548 C CA . GLN A 1 192 ? 6.375 -17.328 8.445 1 93.5 192 GLN A CA 1
ATOM 1549 C C . GLN A 1 192 ? 5.055 -17.266 9.203 1 93.5 192 GLN A C 1
ATOM 1551 O O . GLN A 1 192 ? 4.902 -17.906 10.25 1 93.5 192 GLN A O 1
ATOM 1556 N N . LEU A 1 193 ? 4.141 -16.453 8.688 1 89.81 193 LEU A N 1
ATOM 1557 C CA . LEU A 1 193 ? 2.824 -16.406 9.32 1 89.81 193 LEU A CA 1
ATOM 1558 C C . LEU A 1 193 ? 2.125 -17.766 9.219 1 89.81 193 LEU A C 1
ATOM 1560 O O . LEU A 1 193 ? 1.176 -18.031 9.961 1 89.81 193 LEU A O 1
ATOM 1564 N N . HIS A 1 194 ? 2.527 -18.547 8.25 1 80 194 HIS A N 1
ATOM 1565 C CA . HIS A 1 194 ? 1.896 -19.844 8.039 1 80 194 HIS A CA 1
ATOM 1566 C C . HIS A 1 194 ? 2.568 -20.938 8.875 1 80 194 HIS A C 1
ATOM 1568 O O . HIS A 1 194 ? 2.086 -22.062 8.938 1 80 194 HIS A O 1
ATOM 1574 N N . ARG A 1 195 ? 3.771 -20.703 9.383 1 70.44 195 ARG A N 1
ATOM 1575 C CA . ARG A 1 195 ? 4.395 -21.688 10.266 1 70.44 195 ARG A CA 1
ATOM 1576 C C . ARG A 1 195 ? 3.666 -21.75 11.602 1 70.44 195 ARG A C 1
ATOM 1578 O O . ARG A 1 195 ? 3.723 -22.781 12.289 1 70.44 195 ARG A O 1
ATOM 1585 N N . GLN A 1 196 ? 2.992 -20.703 12.047 1 53.94 196 GLN A N 1
ATOM 1586 C CA . GLN A 1 196 ? 2.439 -20.719 13.398 1 53.94 196 GLN A CA 1
ATOM 1587 C C . GLN A 1 196 ? 1.235 -21.641 13.492 1 53.94 196 GLN A C 1
ATOM 1589 O O . GLN A 1 196 ? 0.484 -21.797 12.523 1 53.94 196 GLN A O 1
ATOM 1594 N N . MET B 1 1 ? -3.801 37.094 -8.547 1 34.62 1 MET B N 1
ATOM 1595 C CA . MET B 1 1 ? -3.582 37.938 -7.375 1 34.62 1 MET B CA 1
ATOM 1596 C C . MET B 1 1 ? -2.16 37.781 -6.848 1 34.62 1 MET B C 1
ATOM 1598 O O . MET B 1 1 ? -1.689 36.656 -6.652 1 34.62 1 MET B O 1
ATOM 1602 N N . THR B 1 2 ? -1.261 38.625 -7.148 1 39.56 2 THR B N 1
ATOM 1603 C CA . THR B 1 2 ? 0.122 38.656 -6.688 1 39.56 2 THR B CA 1
ATOM 1604 C C . THR B 1 2 ? 0.223 38.219 -5.234 1 39.56 2 THR B C 1
ATOM 1606 O O . THR B 1 2 ? -0.577 38.625 -4.391 1 39.56 2 THR B O 1
ATOM 1609 N N . LEU B 1 3 ? 0.647 36.938 -5.023 1 47.78 3 LEU B N 1
ATOM 1610 C CA . LEU B 1 3 ? 0.833 36.406 -3.68 1 47.78 3 LEU B CA 1
ATOM 1611 C C . LEU B 1 3 ? 1.291 37.469 -2.719 1 47.78 3 LEU B C 1
ATOM 1613 O O . LEU B 1 3 ? 2.377 38.031 -2.881 1 47.78 3 LEU B O 1
ATOM 1617 N N . ASN B 1 4 ? 0.562 38.469 -2.41 1 48.53 4 ASN B N 1
ATOM 1618 C CA . ASN B 1 4 ? 0.947 39.438 -1.406 1 48.53 4 ASN B CA 1
ATOM 1619 C C . ASN B 1 4 ? 1.668 38.781 -0.23 1 48.53 4 ASN B C 1
ATOM 1621 O O . ASN B 1 4 ? 1.046 38.469 0.785 1 48.53 4 ASN B O 1
ATOM 1625 N N . THR B 1 5 ? 2.57 37.781 -0.618 1 57.78 5 THR B N 1
ATOM 1626 C CA . THR B 1 5 ? 3.307 37.125 0.458 1 57.78 5 THR B CA 1
ATOM 1627 C C . THR B 1 5 ? 4.203 38.125 1.185 1 57.78 5 THR B C 1
ATOM 1629 O O . THR B 1 5 ? 4.926 38.906 0.548 1 57.78 5 THR B O 1
ATOM 1632 N N . ALA B 1 6 ? 3.785 38.531 2.434 1 65.94 6 ALA B N 1
ATOM 1633 C CA . ALA B 1 6 ? 4.691 39.312 3.273 1 65.94 6 ALA B CA 1
ATOM 1634 C C . ALA B 1 6 ? 6.105 38.75 3.225 1 65.94 6 ALA B C 1
ATOM 1636 O O . ALA B 1 6 ? 6.293 37.531 3.057 1 65.94 6 ALA B O 1
ATOM 1637 N N . PRO B 1 7 ? 6.996 39.688 3.193 1 79.38 7 PRO B N 1
ATOM 1638 C CA . PRO B 1 7 ? 8.367 39.188 3.305 1 79.38 7 PRO B CA 1
ATOM 1639 C C . PRO B 1 7 ? 8.547 38.219 4.477 1 79.38 7 PRO B C 1
ATOM 1641 O O . PRO B 1 7 ? 7.895 38.375 5.512 1 79.38 7 PRO B O 1
ATOM 1644 N N . LEU B 1 8 ? 9.266 37.125 4.234 1 87.88 8 LEU B N 1
ATOM 1645 C CA . LEU B 1 8 ? 9.477 36.094 5.219 1 87.88 8 LEU B CA 1
ATOM 1646 C C . LEU B 1 8 ? 9.961 36.656 6.543 1 87.88 8 LEU B C 1
ATOM 1648 O O . LEU B 1 8 ? 9.617 36.156 7.613 1 87.88 8 LEU B O 1
ATOM 1652 N N . GLN B 1 9 ? 10.703 37.719 6.473 1 85.19 9 GLN B N 1
ATOM 1653 C CA . GLN B 1 9 ? 11.219 38.344 7.688 1 85.19 9 GLN B CA 1
ATOM 1654 C C . GLN B 1 9 ? 10.078 38.906 8.547 1 85.19 9 GLN B C 1
ATOM 1656 O O . GLN B 1 9 ? 10.094 38.75 9.773 1 85.19 9 GLN B O 1
ATOM 1661 N N . THR B 1 10 ? 9.156 39.5 7.934 1 88.75 10 THR B N 1
ATOM 1662 C CA . THR B 1 10 ? 8 40.031 8.648 1 88.75 10 THR B CA 1
ATOM 1663 C C . THR B 1 10 ? 7.156 38.906 9.227 1 88.75 10 THR B C 1
ATOM 1665 O O . THR B 1 10 ? 6.676 39 10.359 1 88.75 10 THR B O 1
ATOM 1668 N N . LEU B 1 11 ? 7.043 37.906 8.477 1 91.19 11 LEU B N 1
ATOM 1669 C CA . LEU B 1 11 ? 6.301 36.75 8.953 1 91.19 11 LEU B CA 1
ATOM 1670 C C . LEU B 1 11 ? 6.957 36.156 10.203 1 91.19 11 LEU B C 1
ATOM 1672 O O . LEU B 1 11 ? 6.281 35.875 11.188 1 91.19 11 LEU B O 1
ATOM 1676 N N . HIS B 1 12 ? 8.258 36.062 10.156 1 91.06 12 HIS B N 1
ATOM 1677 C CA . HIS B 1 12 ? 8.984 35.5 11.289 1 91.06 12 HIS B CA 1
ATOM 1678 C C . HIS B 1 12 ? 8.727 36.312 12.555 1 91.06 12 HIS B C 1
ATOM 1680 O O . HIS B 1 12 ? 8.445 35.719 13.609 1 91.06 12 HIS B O 1
ATOM 1686 N N . ALA B 1 13 ? 8.82 37.562 12.453 1 90.81 13 ALA B N 1
ATOM 1687 C CA . ALA B 1 13 ? 8.633 38.469 13.602 1 90.81 13 ALA B CA 1
ATOM 1688 C C . ALA B 1 13 ? 7.207 38.375 14.133 1 90.81 13 ALA B C 1
ATOM 1690 O O . ALA B 1 13 ? 6.992 38.312 15.352 1 90.81 13 ALA B O 1
ATOM 1691 N N . ASP B 1 14 ? 6.273 38.312 13.227 1 93.5 14 ASP B N 1
ATOM 1692 C CA . ASP B 1 14 ? 4.863 38.312 13.602 1 93.5 14 ASP B CA 1
ATOM 1693 C C . ASP B 1 14 ? 4.473 37 14.297 1 93.5 14 ASP B C 1
ATOM 1695 O O . ASP B 1 14 ? 3.559 37 15.125 1 93.5 14 ASP B O 1
ATOM 1699 N N . PHE B 1 15 ? 5.242 35.938 14.008 1 95.31 15 PHE B N 1
ATOM 1700 C CA . PHE B 1 15 ? 4.812 34.625 14.477 1 95.31 15 PHE B CA 1
ATOM 1701 C C . PHE B 1 15 ? 5.699 34.156 15.617 1 95.31 15 PHE B C 1
ATOM 1703 O O . PHE B 1 15 ? 5.422 33.125 16.234 1 95.31 15 PHE B O 1
ATOM 1710 N N . ALA B 1 16 ? 6.766 34.844 16 1 89.69 16 ALA B N 1
ATOM 1711 C CA . ALA B 1 16 ? 7.832 34.375 16.891 1 89.69 16 ALA B CA 1
ATOM 1712 C C . ALA B 1 16 ? 7.285 34.031 18.281 1 89.69 16 ALA B C 1
ATOM 1714 O O . ALA B 1 16 ? 7.773 33.094 18.922 1 89.69 16 ALA B O 1
ATOM 1715 N N . GLU B 1 17 ? 6.191 34.656 18.75 1 92.12 17 GLU B N 1
ATOM 1716 C CA . GLU B 1 17 ? 5.75 34.469 20.125 1 92.12 17 GLU B CA 1
ATOM 1717 C C . GLU B 1 17 ? 4.363 33.844 20.188 1 92.12 17 GLU B C 1
ATOM 1719 O O . GLU B 1 17 ? 3.748 33.781 21.25 1 92.12 17 GLU B O 1
ATOM 1724 N N . LEU B 1 18 ? 3.895 33.406 19.062 1 96.06 18 LEU B N 1
ATOM 1725 C CA . LEU B 1 18 ? 2.543 32.875 19.016 1 96.06 18 LEU B CA 1
ATOM 1726 C C . LEU B 1 18 ? 2.537 31.406 19.438 1 96.06 18 LEU B C 1
ATOM 1728 O O . LEU B 1 18 ? 3.477 30.656 19.141 1 96.06 18 LEU B O 1
ATOM 1732 N N . THR B 1 19 ? 1.462 31.047 20.188 1 96.38 19 THR B N 1
ATOM 1733 C CA . THR B 1 19 ? 1.207 29.625 20.422 1 96.38 19 THR B CA 1
ATOM 1734 C C . THR B 1 19 ? 0.837 28.922 19.109 1 96.38 19 THR B C 1
ATOM 1736 O O . THR B 1 19 ? 0.565 29.594 18.109 1 96.38 19 THR B O 1
ATOM 1739 N N . LEU B 1 20 ? 0.855 27.672 19.125 1 97.88 20 LEU B N 1
ATOM 1740 C CA . LEU B 1 20 ? 0.518 26.906 17.922 1 97.88 20 LEU B CA 1
ATOM 1741 C C . LEU B 1 20 ? -0.846 27.328 17.391 1 97.88 20 LEU B C 1
ATOM 1743 O O . LEU B 1 20 ? -0.983 27.609 16.188 1 97.88 20 LEU B O 1
ATOM 1747 N N . ASP B 1 21 ? -1.861 27.359 18.266 1 98.25 21 ASP B N 1
ATOM 1748 C CA . ASP B 1 21 ? -3.213 27.734 17.844 1 98.25 21 ASP B CA 1
ATOM 1749 C C . ASP B 1 21 ? -3.248 29.141 17.25 1 98.25 21 ASP B C 1
ATOM 1751 O O . ASP B 1 21 ? -3.809 29.344 16.172 1 98.25 21 ASP B O 1
ATOM 1755 N N . GLU B 1 22 ? -2.6 30.031 17.953 1 98.19 22 GLU B N 1
ATOM 1756 C CA . GLU B 1 22 ? -2.555 31.406 17.484 1 98.19 22 GLU B CA 1
ATOM 1757 C C . GLU B 1 22 ? -1.852 31.516 16.125 1 98.19 22 GLU B C 1
ATOM 1759 O O . GLU B 1 22 ? -2.289 32.25 15.25 1 98.19 22 GLU B O 1
ATOM 1764 N N . ALA B 1 23 ? -0.799 30.781 16.016 1 98.25 23 ALA B N 1
ATOM 1765 C CA . ALA B 1 23 ? 0.002 30.828 14.789 1 98.25 23 ALA B CA 1
ATOM 1766 C C . ALA B 1 23 ? -0.796 30.328 13.586 1 98.25 23 ALA B C 1
ATOM 1768 O O . ALA B 1 23 ? -0.743 30.922 12.508 1 98.25 23 ALA B O 1
ATOM 1769 N N . LEU B 1 24 ? -1.522 29.312 13.742 1 98.69 24 LEU B N 1
ATOM 1770 C CA . LEU B 1 24 ? -2.297 28.734 12.648 1 98.69 24 LEU B CA 1
ATOM 1771 C C . LEU B 1 24 ? -3.453 29.656 12.266 1 98.69 24 LEU B C 1
ATOM 1773 O O . LEU B 1 24 ? -3.764 29.812 11.078 1 98.69 24 LEU B O 1
ATOM 1777 N N . VAL B 1 25 ? -4.113 30.25 13.242 1 98.25 25 VAL B N 1
ATOM 1778 C CA . VAL B 1 25 ? -5.176 31.219 12.977 1 98.25 25 VAL B CA 1
ATOM 1779 C C . VAL B 1 25 ? -4.605 32.406 12.219 1 98.25 25 VAL B C 1
ATOM 1781 O O . VAL B 1 25 ? -5.164 32.844 11.203 1 98.25 25 VAL B O 1
ATOM 1784 N N . ALA B 1 26 ? -3.467 32.906 12.727 1 97.81 26 ALA B N 1
ATOM 1785 C CA . ALA B 1 26 ? -2.807 34.062 12.078 1 97.81 26 ALA B CA 1
ATOM 1786 C C . ALA B 1 26 ? -2.406 33.719 10.648 1 97.81 26 ALA B C 1
ATOM 1788 O O . ALA B 1 26 ? -2.512 34.562 9.75 1 97.81 26 ALA B O 1
ATOM 1789 N N . LEU B 1 27 ? -1.899 32.469 10.438 1 97.81 27 LEU B N 1
ATOM 1790 C CA . LEU B 1 27 ? -1.49 32.031 9.117 1 97.81 27 LEU B CA 1
ATOM 1791 C C . LEU B 1 27 ? -2.656 32.094 8.133 1 97.81 27 LEU B C 1
ATOM 1793 O O . LEU B 1 27 ? -2.516 32.625 7.031 1 97.81 27 LEU B O 1
ATOM 1797 N N . ARG B 1 28 ? -3.781 31.531 8.523 1 97.5 28 ARG B N 1
ATOM 1798 C CA . ARG B 1 28 ? -4.957 31.531 7.66 1 97.5 28 ARG B CA 1
ATOM 1799 C C . ARG B 1 28 ? -5.398 32.969 7.34 1 97.5 28 ARG B C 1
ATOM 1801 O O . ARG B 1 28 ? -5.859 33.25 6.234 1 97.5 28 ARG B O 1
ATOM 1808 N N . GLN B 1 29 ? -5.25 33.875 8.312 1 95.88 29 GLN B N 1
ATOM 1809 C CA . GLN B 1 29 ? -5.629 35.281 8.125 1 95.88 29 GLN B CA 1
ATOM 1810 C C . GLN B 1 29 ? -4.68 35.969 7.16 1 95.88 29 GLN B C 1
ATOM 1812 O O . GLN B 1 29 ? -5.09 36.875 6.43 1 95.88 29 GLN B O 1
ATOM 1817 N N . ARG B 1 30 ? -3.498 35.5 7.164 1 95.31 30 ARG B N 1
ATOM 1818 C CA . ARG B 1 30 ? -2.459 36.188 6.387 1 95.31 30 ARG B CA 1
ATOM 1819 C C . ARG B 1 30 ? -2.473 35.719 4.934 1 95.31 30 ARG B C 1
ATOM 1821 O O . ARG B 1 30 ? -2.129 36.469 4.027 1 95.31 30 ARG B O 1
ATOM 1828 N N . PHE B 1 31 ? -2.852 34.469 4.707 1 96.44 31 PHE B N 1
ATOM 1829 C CA . PHE B 1 31 ? -2.818 33.875 3.375 1 96.44 31 PHE B CA 1
ATOM 1830 C C . PHE B 1 31 ? -4.223 33.531 2.898 1 96.44 31 PHE B C 1
ATOM 1832 O O . PHE B 1 31 ? -4.934 32.781 3.547 1 96.44 31 PHE B O 1
ATOM 1839 N N . ASP B 1 32 ? -4.566 34.062 1.708 1 94.69 32 ASP B N 1
ATOM 1840 C CA . ASP B 1 32 ? -5.91 33.844 1.186 1 94.69 32 ASP B CA 1
ATOM 1841 C C . ASP B 1 32 ? -5.988 32.562 0.368 1 94.69 32 ASP B C 1
ATOM 1843 O O . ASP B 1 32 ? -7.07 32.031 0.17 1 94.69 32 ASP B O 1
ATOM 1847 N N . GLY B 1 33 ? -4.852 32.156 -0.143 1 96.88 33 GLY B N 1
ATOM 1848 C CA . GLY B 1 33 ? -4.824 30.984 -0.999 1 96.88 33 GLY B CA 1
ATOM 1849 C C . GLY B 1 33 ? -4.855 29.672 -0.224 1 96.88 33 GLY B C 1
ATOM 1850 O O . GLY B 1 33 ? -5.172 29.656 0.968 1 96.88 33 GLY B O 1
ATOM 1851 N N . ARG B 1 34 ? -4.605 28.594 -0.97 1 98.19 34 ARG B N 1
ATOM 1852 C CA . ARG B 1 34 ? -4.656 27.25 -0.391 1 98.19 34 ARG B CA 1
ATOM 1853 C C . ARG B 1 34 ? -3.508 27.031 0.588 1 98.19 34 ARG B C 1
ATOM 1855 O O . ARG B 1 34 ? -2.352 27.312 0.27 1 98.19 34 ARG B O 1
ATOM 1862 N N . ILE B 1 35 ? -3.818 26.641 1.797 1 98.75 35 ILE B N 1
ATOM 1863 C CA . ILE B 1 35 ? -2.852 26.188 2.795 1 98.75 35 ILE B CA 1
ATOM 1864 C C . ILE B 1 35 ? -2.998 24.688 3.021 1 98.75 35 ILE B C 1
ATOM 1866 O O . ILE B 1 35 ? -4.109 24.188 3.199 1 98.75 35 ILE B O 1
ATOM 1870 N N . ALA B 1 36 ? -1.874 23.969 2.914 1 98.88 36 ALA B N 1
ATOM 1871 C CA . ALA B 1 36 ? -1.901 22.516 3.08 1 98.88 36 ALA B CA 1
ATOM 1872 C C . ALA B 1 36 ? -0.963 22.078 4.199 1 98.88 36 ALA B C 1
ATOM 1874 O O . ALA B 1 36 ? 0.129 22.625 4.355 1 98.88 36 ALA B O 1
ATOM 1875 N N . PHE B 1 37 ? -1.428 21.141 4.93 1 98.94 37 PHE B N 1
ATOM 1876 C CA . PHE B 1 37 ? -0.622 20.516 5.969 1 98.94 37 PHE B CA 1
ATOM 1877 C C . PHE B 1 37 ? -0.406 19.031 5.664 1 98.94 37 PHE B C 1
ATOM 1879 O O . PHE B 1 37 ? -1.368 18.281 5.512 1 98.94 37 PHE B O 1
ATOM 1886 N N . SER B 1 38 ? 0.87 18.594 5.57 1 98.88 38 SER B N 1
ATOM 1887 C CA . SER B 1 38 ? 1.195 17.188 5.406 1 98.88 38 SER B CA 1
ATOM 1888 C C . SER B 1 38 ? 1.403 16.5 6.754 1 98.88 38 SER B C 1
ATOM 1890 O O . SER B 1 38 ? 2.227 16.953 7.559 1 98.88 38 SER B O 1
ATOM 1892 N N . THR B 1 39 ? 0.687 15.484 6.98 1 98.75 39 THR B N 1
ATOM 1893 C CA . THR B 1 39 ? 0.839 14.766 8.234 1 98.75 39 THR B CA 1
ATOM 1894 C C . THR B 1 39 ? 1.386 13.359 7.992 1 98.75 39 THR B C 1
ATOM 1896 O O . THR B 1 39 ? 0.871 12.625 7.145 1 98.75 39 THR B O 1
ATOM 1899 N N . SER B 1 40 ? 2.441 12.992 8.672 1 97.38 40 SER B N 1
ATOM 1900 C CA . SER B 1 40 ? 2.93 11.617 8.711 1 97.38 40 SER B CA 1
ATOM 1901 C C . SER B 1 40 ? 2.367 10.867 9.914 1 97.38 40 SER B C 1
ATOM 1903 O O . SER B 1 40 ? 2.754 9.734 10.18 1 97.38 40 SER B O 1
ATOM 1905 N N . LEU B 1 41 ? 1.505 11.5 10.648 1 98.06 41 LEU B N 1
ATOM 1906 C CA . LEU B 1 41 ? 0.784 10.938 11.789 1 98.06 41 LEU B CA 1
ATOM 1907 C C . LEU B 1 41 ? 1.726 10.703 12.961 1 98.06 41 LEU B C 1
ATOM 1909 O O . LEU B 1 41 ? 1.428 9.898 13.852 1 98.06 41 LEU B O 1
ATOM 1913 N N . GLY B 1 42 ? 2.883 11.352 12.945 1 97 42 GLY B N 1
ATOM 1914 C CA . GLY B 1 42 ? 3.738 11.383 14.117 1 97 42 GLY B CA 1
ATOM 1915 C C . GLY B 1 42 ? 3.215 12.297 15.211 1 97 42 GLY B C 1
ATOM 1916 O O . GLY B 1 42 ? 2.182 12.945 15.039 1 97 42 GLY B O 1
ATOM 1917 N N . LEU B 1 43 ? 3.939 12.344 16.266 1 96.88 43 LEU B N 1
ATOM 1918 C CA . LEU B 1 43 ? 3.516 13.109 17.438 1 96.88 43 LEU B CA 1
ATOM 1919 C C . LEU B 1 43 ? 3.295 14.578 17.078 1 96.88 43 LEU B C 1
ATOM 1921 O O . LEU B 1 43 ? 2.238 15.141 17.375 1 96.88 43 LEU B O 1
ATOM 1925 N N . GLU B 1 44 ? 4.27 15.211 16.438 1 97.56 44 GLU B N 1
ATOM 1926 C CA . GLU B 1 44 ? 4.184 16.609 16.031 1 97.56 44 GLU B CA 1
ATOM 1927 C C . GLU B 1 44 ? 2.982 16.844 15.117 1 97.56 44 GLU B C 1
ATOM 1929 O O . GLU B 1 44 ? 2.213 17.781 15.328 1 97.56 44 GLU B O 1
ATOM 1934 N N . ASP B 1 45 ? 2.793 15.969 14.188 1 98.56 45 ASP B N 1
ATOM 1935 C CA . ASP B 1 45 ? 1.755 16.125 13.172 1 98.56 45 ASP B CA 1
ATOM 1936 C C . ASP B 1 45 ? 0.364 15.953 13.773 1 98.56 45 ASP B C 1
ATOM 1938 O O . ASP B 1 45 ? -0.594 16.594 13.344 1 98.56 45 ASP B O 1
ATOM 1942 N N . GLN B 1 46 ? 0.31 15.086 14.734 1 98.75 46 GLN B N 1
ATOM 1943 C CA . GLN B 1 46 ? -0.966 14.906 15.422 1 98.75 46 GLN B CA 1
ATOM 1944 C C . GLN B 1 46 ? -1.366 16.172 16.172 1 98.75 46 GLN B C 1
ATOM 1946 O O . GLN B 1 46 ? -2.541 16.547 16.203 1 98.75 46 GLN B O 1
ATOM 1951 N N . VAL B 1 47 ? -0.408 16.781 16.797 1 98.69 47 VAL B N 1
ATOM 1952 C CA . VAL B 1 47 ? -0.654 18.031 17.516 1 98.69 47 VAL B CA 1
ATOM 1953 C C . VAL B 1 47 ? -1.141 19.094 16.547 1 98.69 47 VAL B C 1
ATOM 1955 O O . VAL B 1 47 ? -2.129 19.781 16.812 1 98.69 47 VAL B O 1
ATOM 1958 N N . ILE B 1 48 ? -0.502 19.188 15.391 1 98.88 48 ILE B N 1
ATOM 1959 C CA . ILE B 1 48 ? -0.882 20.172 14.391 1 98.88 48 ILE B CA 1
ATOM 1960 C C . ILE B 1 48 ? -2.264 19.844 13.836 1 98.88 48 ILE B C 1
ATOM 1962 O O . ILE B 1 48 ? -3.102 20.734 13.664 1 98.88 48 ILE B O 1
ATOM 1966 N N . THR B 1 49 ? -2.512 18.594 13.555 1 98.88 49 THR B N 1
ATOM 1967 C CA . THR B 1 49 ? -3.816 18.156 13.07 1 98.88 49 THR B CA 1
ATOM 1968 C C . THR B 1 49 ? -4.922 18.578 14.039 1 98.88 49 THR B C 1
ATOM 1970 O O . THR B 1 49 ? -5.945 19.125 13.625 1 98.88 49 THR B O 1
ATOM 1973 N N . ASP B 1 50 ? -4.703 18.344 15.297 1 98.81 50 ASP B N 1
ATOM 1974 C CA . ASP B 1 50 ? -5.68 18.703 16.312 1 98.81 50 ASP B CA 1
ATOM 1975 C C . ASP B 1 50 ? -5.957 20.219 16.297 1 98.81 50 ASP B C 1
ATOM 1977 O O . ASP B 1 50 ? -7.113 20.641 16.281 1 98.81 50 ASP B O 1
ATOM 1981 N N . ALA B 1 51 ? -4.879 20.984 16.297 1 98.81 51 ALA B N 1
ATOM 1982 C CA . ALA B 1 51 ? -5.023 22.438 16.312 1 98.81 51 ALA B CA 1
ATOM 1983 C C . ALA B 1 51 ? -5.824 22.922 15.109 1 98.81 51 ALA B C 1
ATOM 1985 O O . ALA B 1 51 ? -6.668 23.828 15.242 1 98.81 51 ALA B O 1
ATOM 1986 N N . ILE B 1 52 ? -5.574 22.328 13.938 1 98.88 52 ILE B N 1
ATOM 1987 C CA . ILE B 1 52 ? -6.277 22.719 12.719 1 98.88 52 ILE B CA 1
ATOM 1988 C C . ILE B 1 52 ? -7.758 22.359 12.852 1 98.88 52 ILE B C 1
ATOM 1990 O O . ILE B 1 52 ? -8.625 23.219 12.625 1 98.88 52 ILE B O 1
ATOM 1994 N N . PHE B 1 53 ? -8.086 21.156 13.211 1 98.75 53 PHE B N 1
ATOM 1995 C CA . PHE B 1 53 ? -9.453 20.656 13.211 1 98.75 53 PHE B CA 1
ATOM 1996 C C . PHE B 1 53 ? -10.25 21.25 14.359 1 98.75 53 PHE B C 1
ATOM 1998 O O . PHE B 1 53 ? -11.406 21.641 14.188 1 98.75 53 PHE B O 1
ATOM 2005 N N . ARG B 1 54 ? -9.656 21.359 15.562 1 98.25 54 ARG B N 1
ATOM 2006 C CA . ARG B 1 54 ? -10.352 21.906 16.734 1 98.25 54 ARG B CA 1
ATOM 2007 C C . ARG B 1 54 ? -10.734 23.359 16.516 1 98.25 54 ARG B C 1
ATOM 2009 O O . ARG B 1 54 ? -11.789 23.797 16.984 1 98.25 54 ARG B O 1
ATOM 2016 N N . ASN B 1 55 ? -9.891 24.094 15.781 1 98 55 ASN B N 1
ATOM 2017 C CA . ASN B 1 55 ? -10.156 25.516 15.539 1 98 55 ASN B CA 1
ATOM 2018 C C . ASN B 1 55 ? -10.945 25.719 14.25 1 98 55 ASN B C 1
ATOM 2020 O O . ASN B 1 55 ? -11.211 26.859 13.852 1 98 55 ASN B O 1
ATOM 2024 N N . GLY B 1 56 ? -11.305 24.641 13.531 1 98 56 GLY B N 1
ATOM 2025 C CA . GLY B 1 56 ? -12.117 24.719 12.32 1 98 56 GLY B CA 1
ATOM 2026 C C . GLY B 1 56 ? -11.453 25.516 11.211 1 98 56 GLY B C 1
ATOM 2027 O O . GLY B 1 56 ? -12.117 26.281 10.5 1 98 56 GLY B O 1
ATOM 2028 N N . LEU B 1 57 ? -10.164 25.406 11.086 1 98.44 57 LEU B N 1
ATOM 2029 C CA . LEU B 1 57 ? -9.422 26.219 10.125 1 98.44 57 LEU B CA 1
ATOM 2030 C C . LEU B 1 57 ? -9.523 25.625 8.727 1 98.44 57 LEU B C 1
ATOM 2032 O O . LEU B 1 57 ? -9.469 24.406 8.555 1 98.44 57 LEU B O 1
ATOM 2036 N N . ASP B 1 58 ? -9.641 26.547 7.719 1 98.25 58 ASP B N 1
ATOM 2037 C CA . ASP B 1 58 ? -9.617 26.141 6.316 1 98.25 58 ASP B CA 1
ATOM 2038 C C . ASP B 1 58 ? -8.195 25.812 5.859 1 98.25 58 ASP B C 1
ATOM 2040 O O . ASP B 1 58 ? -7.59 26.594 5.117 1 98.25 58 ASP B O 1
ATOM 2044 N N . ILE B 1 59 ? -7.684 24.75 6.293 1 98.69 59 ILE B N 1
ATOM 2045 C CA . ILE B 1 59 ? -6.371 24.203 5.961 1 98.69 59 ILE B CA 1
ATOM 2046 C C . ILE B 1 59 ? -6.516 22.75 5.52 1 98.69 59 ILE B C 1
ATOM 2048 O O . ILE B 1 59 ? -7.125 21.938 6.223 1 98.69 59 ILE B O 1
ATOM 2052 N N . ASP B 1 60 ? -6.012 22.438 4.352 1 98.56 60 ASP B N 1
ATOM 2053 C CA . ASP B 1 60 ? -6.098 21.078 3.82 1 98.56 60 ASP B CA 1
ATOM 2054 C C . ASP B 1 60 ? -5.117 20.141 4.531 1 98.56 60 ASP B C 1
ATOM 2056 O O . ASP B 1 60 ? -3.904 20.375 4.5 1 98.56 60 ASP B O 1
ATOM 2060 N N . VAL B 1 61 ? -5.652 19.172 5.184 1 98.88 61 VAL B N 1
ATOM 2061 C CA . VAL B 1 61 ? -4.805 18.172 5.832 1 98.88 61 VAL B CA 1
ATOM 2062 C C . VAL B 1 61 ? -4.711 16.922 4.961 1 98.88 61 VAL B C 1
ATOM 2064 O O . VAL B 1 61 ? -5.73 16.359 4.57 1 98.88 61 VAL B O 1
ATOM 2067 N N . PHE B 1 62 ? -3.477 16.516 4.629 1 98.94 62 PHE B N 1
ATOM 2068 C CA . PHE B 1 62 ? -3.326 15.328 3.797 1 98.94 62 PHE B CA 1
ATOM 2069 C C . PHE B 1 62 ? -2.182 14.461 4.301 1 98.94 62 PHE B C 1
ATOM 2071 O O . PHE B 1 62 ? -1.323 14.922 5.051 1 98.94 62 PHE B O 1
ATOM 2078 N N . THR B 1 63 ? -2.23 13.172 3.969 1 98.88 63 THR B N 1
ATOM 2079 C CA . THR B 1 63 ? -1.169 12.227 4.293 1 98.88 63 THR B CA 1
ATOM 2080 C C . THR B 1 63 ? -0.776 11.414 3.062 1 98.88 63 THR B C 1
ATOM 2082 O O . THR B 1 63 ? -1.52 11.367 2.08 1 98.88 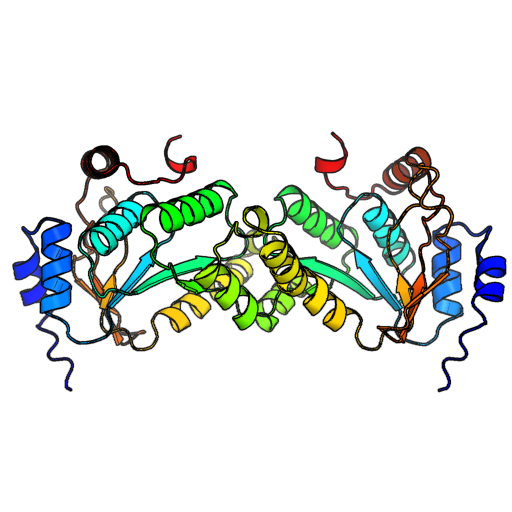63 THR B O 1
ATOM 2085 N N . LEU B 1 64 ? 0.437 10.953 3.068 1 98.81 64 LEU B N 1
ATOM 2086 C CA . LEU B 1 64 ? 0.939 10.055 2.033 1 98.81 64 LEU B CA 1
ATOM 2087 C C . LEU B 1 64 ? 0.947 8.609 2.525 1 98.81 64 LEU B C 1
ATOM 2089 O O . LEU B 1 64 ? 1.616 8.289 3.51 1 98.81 64 LEU B O 1
ATOM 2093 N N . ASP B 1 65 ? 0.151 7.801 1.902 1 98.62 65 ASP B N 1
ATOM 2094 C CA . ASP B 1 65 ? 0.227 6.375 2.197 1 98.62 65 ASP B CA 1
ATOM 2095 C C . ASP B 1 65 ? 1.15 5.656 1.213 1 98.62 65 ASP B C 1
ATOM 2097 O O . ASP B 1 65 ? 0.738 5.32 0.102 1 98.62 65 ASP B O 1
ATOM 2101 N N . THR B 1 66 ? 2.355 5.352 1.705 1 97.62 66 THR B N 1
ATOM 2102 C CA . THR B 1 66 ? 3.395 4.742 0.883 1 97.62 66 THR B CA 1
ATOM 2103 C C . THR B 1 66 ? 3.049 3.293 0.559 1 97.62 66 THR B C 1
ATOM 2105 O O . THR B 1 66 ? 3.662 2.684 -0.321 1 97.62 66 THR B O 1
ATOM 2108 N N . GLY B 1 67 ? 2.121 2.746 1.254 1 96.19 67 GLY B N 1
ATOM 2109 C CA . GLY B 1 67 ? 1.812 1.329 1.139 1 96.19 67 GLY B CA 1
ATOM 2110 C C . GLY B 1 67 ? 2.691 0.453 2.01 1 96.19 67 GLY B C 1
ATOM 2111 O O . GLY B 1 67 ? 2.615 -0.775 1.942 1 96.19 67 GLY B O 1
ATOM 2112 N N . ARG B 1 68 ? 3.518 1.089 2.789 1 95 68 ARG B N 1
ATOM 2113 C CA . ARG B 1 68 ? 4.484 0.348 3.592 1 95 68 ARG B CA 1
ATOM 2114 C C . ARG B 1 68 ? 4.441 0.792 5.051 1 95 68 ARG B C 1
ATOM 2116 O O . ARG B 1 68 ? 5.422 0.639 5.781 1 95 68 ARG B O 1
ATOM 2123 N N . ASN B 1 69 ? 3.301 1.403 5.461 1 95.94 69 ASN B N 1
ATOM 2124 C CA . ASN B 1 69 ? 3.176 1.885 6.832 1 95.94 69 ASN B CA 1
ATOM 2125 C C . ASN B 1 69 ? 2.938 0.737 7.809 1 95.94 69 ASN B C 1
ATOM 2127 O O . ASN B 1 69 ? 2.441 -0.322 7.422 1 95.94 69 ASN B O 1
ATOM 2131 N N . PHE B 1 70 ? 3.264 0.981 9.023 1 94.25 70 PHE B N 1
ATOM 2132 C CA . PHE B 1 70 ? 2.941 0.044 10.094 1 94.25 70 PHE B CA 1
ATOM 2133 C C . PHE B 1 70 ? 1.453 0.086 10.422 1 94.25 70 PHE B C 1
ATOM 2135 O O . PHE B 1 70 ? 0.8 1.115 10.234 1 94.25 70 PHE B O 1
ATOM 2142 N N . LYS B 1 71 ? 1.013 -1.008 10.93 1 95 71 LYS B N 1
ATOM 2143 C CA . LYS B 1 71 ? -0.385 -1.094 11.336 1 95 71 LYS B CA 1
ATOM 2144 C C . LYS B 1 71 ? -0.75 0.043 12.289 1 95 71 LYS B C 1
ATOM 2146 O O . LYS B 1 71 ? -1.847 0.6 12.211 1 95 71 LYS B O 1
ATOM 2151 N N . GLU B 1 72 ? 0.132 0.405 13.203 1 96.69 72 GLU B N 1
ATOM 2152 C CA . GLU B 1 72 ? -0.103 1.45 14.188 1 96.69 72 GLU B CA 1
ATOM 2153 C C . GLU B 1 72 ? -0.353 2.799 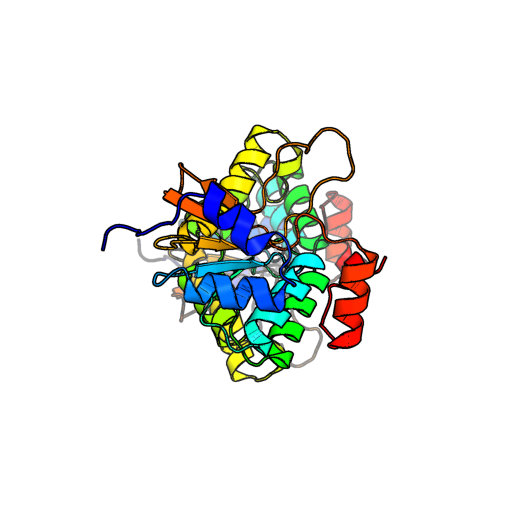13.523 1 96.69 72 GLU B C 1
ATOM 2155 O O . GLU B 1 72 ? -1.13 3.613 14.023 1 96.69 72 GLU B O 1
ATOM 2160 N N . THR B 1 73 ? 0.33 3.037 12.406 1 97.5 73 THR B N 1
ATOM 2161 C CA . THR B 1 73 ? 0.12 4.27 11.656 1 97.5 73 THR B CA 1
ATOM 2162 C C . THR B 1 73 ? -1.29 4.316 11.078 1 97.5 73 THR B C 1
ATOM 2164 O O . THR B 1 73 ? -1.977 5.336 11.18 1 97.5 73 THR B O 1
ATOM 2167 N N . TYR B 1 74 ? -1.754 3.17 10.539 1 97.25 74 TYR B N 1
ATOM 2168 C CA . TYR B 1 74 ? -3.104 3.094 9.992 1 97.25 74 TYR B CA 1
ATOM 2169 C C . TYR B 1 74 ? -4.148 3.25 11.094 1 97.25 74 TYR B C 1
ATOM 2171 O O . TYR B 1 74 ? -5.164 3.922 10.898 1 97.25 74 TYR B O 1
ATOM 2179 N N . ASP B 1 75 ? -3.863 2.646 12.195 1 97.25 75 ASP B N 1
ATOM 2180 C CA . ASP B 1 75 ? -4.766 2.779 13.328 1 97.25 75 ASP B CA 1
ATOM 2181 C C . ASP B 1 75 ? -4.871 4.234 13.781 1 97.25 75 ASP B C 1
ATOM 2183 O O . ASP B 1 75 ? -5.957 4.707 14.125 1 97.25 75 ASP B O 1
ATOM 2187 N N . THR B 1 76 ? -3.756 4.926 13.82 1 98.44 76 THR B N 1
ATOM 2188 C CA . THR B 1 76 ? -3.738 6.332 14.203 1 98.44 76 THR B CA 1
ATOM 2189 C C . THR B 1 76 ? -4.535 7.176 13.211 1 98.44 76 THR B C 1
ATOM 2191 O O . THR B 1 76 ? -5.301 8.055 13.617 1 98.44 76 THR B O 1
ATOM 2194 N N . 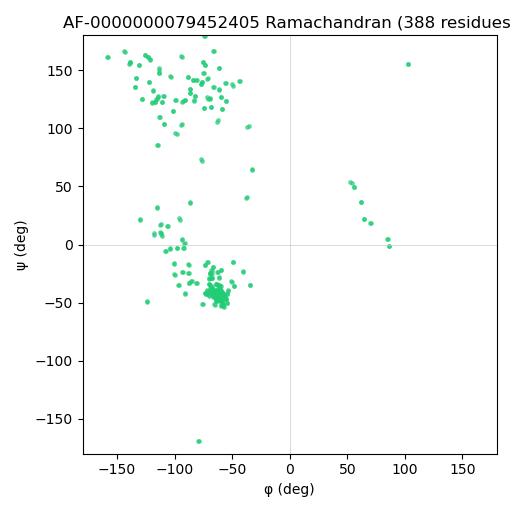LEU B 1 77 ? -4.316 6.914 11.93 1 98.56 77 LEU B N 1
ATOM 2195 C CA . LEU B 1 77 ? -5.082 7.609 10.906 1 98.56 77 LEU B CA 1
ATOM 2196 C C . LEU B 1 77 ? -6.578 7.43 11.125 1 98.56 77 LEU B C 1
ATOM 2198 O O . LEU B 1 77 ? -7.34 8.398 11.078 1 98.56 77 LEU B O 1
ATOM 2202 N N . ASP B 1 78 ? -6.957 6.211 11.367 1 97.94 78 ASP B N 1
ATOM 2203 C CA . ASP B 1 78 ? -8.367 5.887 11.578 1 97.94 78 ASP B CA 1
ATOM 2204 C C . ASP B 1 78 ? -8.906 6.578 12.828 1 97.94 78 ASP B C 1
ATOM 2206 O O . ASP B 1 78 ? -9.984 7.176 12.797 1 97.94 78 ASP B O 1
ATOM 2210 N N . ALA B 1 79 ? -8.18 6.512 13.906 1 98.12 79 ALA B N 1
ATOM 2211 C CA . ALA B 1 79 ? -8.586 7.137 15.156 1 98.12 79 ALA B CA 1
ATOM 2212 C C . ALA B 1 79 ? -8.719 8.648 15 1 98.12 79 ALA B C 1
ATOM 2214 O O . ALA B 1 79 ? -9.633 9.258 15.562 1 98.12 79 ALA B O 1
ATOM 2215 N N . THR B 1 80 ? -7.816 9.242 14.281 1 98.69 80 THR B N 1
ATOM 2216 C CA . THR B 1 80 ? -7.84 10.688 14.055 1 98.69 80 THR B CA 1
ATOM 2217 C C . THR B 1 80 ? -9.086 11.094 13.266 1 98.69 80 THR B C 1
ATOM 2219 O O . THR B 1 80 ? -9.781 12.031 13.648 1 98.69 80 THR B O 1
ATOM 2222 N N . ARG B 1 81 ? -9.328 10.391 12.203 1 97.69 81 ARG B N 1
ATOM 2223 C CA . ARG B 1 81 ? -10.516 10.664 11.406 1 97.69 81 ARG B CA 1
ATOM 2224 C C . ARG B 1 81 ? -11.781 10.562 12.258 1 97.69 81 ARG B C 1
ATOM 2226 O O . ARG B 1 81 ? -12.664 11.414 12.156 1 97.69 81 ARG B O 1
ATOM 2233 N N . LYS B 1 82 ? -11.883 9.57 13.016 1 97 82 LYS B N 1
ATOM 2234 C CA . LYS B 1 82 ? -13.078 9.328 13.828 1 97 82 LYS B CA 1
ATOM 2235 C C . LYS B 1 82 ? -13.25 10.406 14.883 1 97 82 LYS B C 1
ATOM 2237 O O . LYS B 1 82 ? -14.367 10.859 15.141 1 97 82 LYS B O 1
ATOM 2242 N N . LYS B 1 83 ? -12.188 10.781 15.484 1 98.12 83 LYS B N 1
ATOM 2243 C CA . LYS B 1 83 ? -12.266 11.789 16.547 1 98.12 83 LYS B CA 1
ATOM 2244 C C . LYS B 1 83 ? -12.773 13.117 16 1 98.12 83 LYS B C 1
ATOM 2246 O O . LYS B 1 83 ? -13.617 13.766 16.625 1 98.12 83 LYS B O 1
ATOM 2251 N N . TYR B 1 84 ? -12.273 13.57 14.875 1 98.38 84 TYR B N 1
ATOM 2252 C CA . TYR B 1 84 ? -12.508 14.945 14.438 1 98.38 84 TYR B CA 1
ATOM 2253 C C . TYR B 1 84 ? -13.602 15.008 13.375 1 98.38 84 TYR B C 1
ATOM 2255 O O . TYR B 1 84 ? -14.133 16.078 13.086 1 98.38 84 TYR B O 1
ATOM 2263 N N . GLY B 1 85 ? -13.891 13.867 12.82 1 97 85 GLY B N 1
ATOM 2264 C CA . GLY B 1 85 ? -14.914 13.82 11.789 1 97 85 GLY B CA 1
ATOM 2265 C C . GLY B 1 85 ? -14.547 14.602 10.547 1 97 85 GLY B C 1
ATOM 2266 O O . GLY B 1 85 ? -15.414 15.141 9.859 1 97 85 GLY B O 1
ATOM 2267 N N . GLN B 1 86 ? -13.266 14.82 10.375 1 96.38 86 GLN B N 1
ATOM 2268 C CA . GLN B 1 86 ? -12.734 15.539 9.227 1 96.38 86 GLN B CA 1
ATOM 2269 C C . GLN B 1 86 ? -11.898 14.617 8.336 1 96.38 86 GLN B C 1
ATOM 2271 O O . GLN B 1 86 ? -11.258 13.68 8.836 1 96.38 86 GLN B O 1
ATOM 2276 N N . ALA B 1 87 ? -11.953 14.922 7.098 1 94.19 87 ALA B N 1
ATOM 2277 C CA . ALA B 1 87 ? -11.203 14.102 6.148 1 94.19 87 ALA B CA 1
ATOM 2278 C C . ALA B 1 87 ? -9.719 14.438 6.176 1 94.19 87 ALA B C 1
ATOM 2280 O O . ALA B 1 87 ? -9.344 15.609 6.312 1 94.19 87 ALA B O 1
ATOM 2281 N N . ILE B 1 88 ? -8.969 13.461 6.133 1 98.5 88 ILE B N 1
ATOM 2282 C CA . ILE B 1 88 ? -7.551 13.57 5.805 1 98.5 88 ILE B CA 1
ATOM 2283 C C . ILE B 1 88 ? -7.297 12.977 4.422 1 98.5 88 ILE B C 1
ATOM 2285 O O . ILE B 1 88 ? -7.352 11.758 4.242 1 98.5 88 ILE B O 1
ATOM 2289 N N . LYS B 1 89 ? -7.117 13.883 3.484 1 98.69 89 LYS B N 1
ATOM 2290 C CA . LYS B 1 89 ? -6.895 13.406 2.123 1 98.69 89 LYS B CA 1
ATOM 2291 C C . LYS B 1 89 ? -5.656 12.516 2.053 1 98.69 89 LYS B C 1
ATOM 2293 O O . LYS B 1 89 ? -4.59 12.891 2.541 1 98.69 89 LYS B O 1
ATOM 2298 N N . THR B 1 90 ? -5.863 11.336 1.511 1 98.88 90 THR B N 1
ATOM 2299 C CA . THR B 1 90 ? -4.781 10.359 1.475 1 98.88 90 THR B CA 1
ATOM 2300 C C . THR B 1 90 ? -4.297 10.141 0.044 1 98.88 90 THR B C 1
ATOM 2302 O O . THR B 1 90 ? -5.086 9.797 -0.838 1 98.88 90 THR B O 1
ATOM 2305 N N . TYR B 1 91 ? -3.02 10.367 -0.194 1 98.88 91 TYR B N 1
ATOM 2306 C CA . TYR B 1 91 ? -2.408 10.195 -1.508 1 98.88 91 TYR B CA 1
ATOM 2307 C C . TYR B 1 91 ? -1.607 8.898 -1.572 1 98.88 91 TYR B C 1
ATOM 2309 O O . TYR B 1 91 ? -0.981 8.5 -0.587 1 98.88 91 TYR B O 1
ATOM 2317 N N . TYR B 1 92 ? -1.644 8.297 -2.711 1 98.81 92 TYR B N 1
ATOM 2318 C CA . TYR B 1 92 ? -0.938 7.047 -2.98 1 98.81 92 TYR B CA 1
ATOM 2319 C C . TYR B 1 92 ? 0.01 7.203 -4.164 1 98.81 92 TYR B C 1
ATOM 2321 O O . TYR B 1 92 ? -0.124 8.133 -4.957 1 98.81 92 TYR B O 1
ATOM 2329 N N . PRO B 1 93 ? 1.008 6.258 -4.266 1 98.75 93 PRO B N 1
ATOM 2330 C CA . PRO B 1 93 ? 1.834 6.262 -5.477 1 98.75 93 PRO B CA 1
ATOM 2331 C C . PRO B 1 93 ? 1.024 6.008 -6.746 1 98.75 93 PRO B C 1
ATOM 2333 O O . PRO B 1 93 ? -0.035 5.379 -6.688 1 98.75 93 PRO B O 1
ATOM 2336 N N . GLN B 1 94 ? 1.582 6.582 -7.824 1 98.81 94 GLN B N 1
ATOM 2337 C CA . GLN B 1 94 ? 0.977 6.258 -9.109 1 98.81 94 GLN B CA 1
ATOM 2338 C C . GLN B 1 94 ? 1.071 4.762 -9.398 1 98.81 94 GLN B C 1
ATOM 2340 O O . GLN B 1 94 ? 2.15 4.176 -9.305 1 98.81 94 GLN B O 1
ATOM 2345 N N . THR B 1 95 ? -0.05 4.148 -9.852 1 98.81 95 THR B N 1
ATOM 2346 C CA . THR B 1 95 ? -0.187 2.705 -9.992 1 98.81 95 THR B CA 1
ATOM 2347 C C . THR B 1 95 ? 0.89 2.148 -10.922 1 98.81 95 THR B C 1
ATOM 2349 O O . THR B 1 95 ? 1.643 1.25 -10.539 1 98.81 95 THR B O 1
ATOM 2352 N N . LEU B 1 96 ? 1.032 2.676 -12.117 1 98.62 96 LEU B N 1
ATOM 2353 C CA . LEU B 1 96 ? 1.955 2.125 -13.102 1 98.62 96 LEU B CA 1
ATOM 2354 C C . LEU B 1 96 ? 3.395 2.211 -12.609 1 98.62 96 LEU B C 1
ATOM 2356 O O . LEU B 1 96 ? 4.188 1.291 -12.82 1 98.62 96 LEU B O 1
ATOM 2360 N N . ALA B 1 97 ? 3.783 3.346 -11.961 1 98.75 97 ALA B N 1
ATOM 2361 C CA . ALA B 1 97 ? 5.148 3.549 -11.492 1 98.75 97 ALA B CA 1
ATOM 2362 C C . ALA B 1 97 ? 5.512 2.541 -10.398 1 98.75 97 ALA B C 1
ATOM 2364 O O . ALA B 1 97 ? 6.59 1.944 -10.43 1 98.75 97 ALA B O 1
ATOM 2365 N N . ILE B 1 98 ? 4.625 2.338 -9.43 1 98.81 98 ILE B N 1
ATOM 2366 C CA . ILE B 1 98 ? 4.934 1.443 -8.32 1 98.81 98 ILE B CA 1
ATOM 2367 C C . ILE B 1 98 ? 4.922 -0.005 -8.805 1 98.81 98 ILE B C 1
ATOM 2369 O O . ILE B 1 98 ? 5.75 -0.813 -8.375 1 98.81 98 ILE B O 1
ATOM 2373 N N . GLU B 1 99 ? 3.959 -0.378 -9.703 1 98.81 99 GLU B N 1
ATOM 2374 C CA . GLU B 1 99 ? 3.939 -1.72 -10.273 1 98.81 99 GLU B CA 1
ATOM 2375 C C . GLU B 1 99 ? 5.25 -2.029 -11 1 98.81 99 GLU B C 1
ATOM 2377 O O . GLU B 1 99 ? 5.816 -3.111 -10.828 1 98.81 99 GLU B O 1
ATOM 2382 N N . HIS B 1 100 ? 5.691 -1.079 -11.805 1 98.62 100 HIS B N 1
ATOM 2383 C CA . HIS B 1 100 ? 6.938 -1.268 -12.539 1 98.62 100 HIS B CA 1
ATOM 2384 C C . HIS B 1 100 ? 8.117 -1.427 -11.586 1 98.62 100 HIS B C 1
ATOM 2386 O O . HIS B 1 100 ? 8.922 -2.354 -11.734 1 98.62 100 HIS B O 1
ATOM 2392 N N . TYR B 1 101 ? 8.219 -0.558 -10.625 1 98.56 101 TYR B N 1
ATOM 2393 C CA . TYR B 1 101 ? 9.328 -0.57 -9.688 1 98.56 101 TYR B CA 1
ATOM 2394 C C . TYR B 1 101 ? 9.391 -1.895 -8.93 1 98.56 101 TYR B C 1
ATOM 2396 O O . TYR B 1 101 ? 10.438 -2.555 -8.914 1 98.56 101 TYR B O 1
ATOM 2404 N N . VAL B 1 102 ? 8.266 -2.316 -8.328 1 98.5 102 VAL B N 1
ATOM 2405 C CA . VAL B 1 102 ? 8.242 -3.506 -7.48 1 98.5 102 VAL B CA 1
ATOM 2406 C C . VAL B 1 102 ? 8.492 -4.75 -8.328 1 98.5 102 VAL B C 1
ATOM 2408 O O . VAL B 1 102 ? 9.203 -5.668 -7.906 1 98.5 102 VAL B O 1
ATOM 2411 N N . THR B 1 103 ? 7.898 -4.762 -9.57 1 98.44 103 THR B N 1
ATOM 2412 C CA . THR B 1 103 ? 8.055 -5.91 -10.453 1 98.44 103 THR B CA 1
ATOM 2413 C C . THR B 1 103 ? 9.508 -6.086 -10.867 1 98.44 103 THR B C 1
ATOM 2415 O O . THR B 1 103 ? 10.031 -7.203 -10.875 1 98.44 103 THR B O 1
ATOM 2418 N N . ILE B 1 104 ? 10.156 -4.977 -11.148 1 97.5 104 ILE B N 1
ATOM 2419 C CA . ILE B 1 104 ? 11.477 -5.043 -11.773 1 97.5 104 ILE B CA 1
ATOM 2420 C C . ILE B 1 104 ? 12.555 -5.078 -10.695 1 97.5 104 ILE B C 1
ATOM 2422 O O . ILE B 1 104 ? 13.516 -5.844 -10.789 1 97.5 104 ILE B O 1
ATOM 2426 N N . LYS B 1 105 ? 12.383 -4.262 -9.648 1 97.19 105 LYS B N 1
ATOM 2427 C CA . LYS B 1 105 ? 13.469 -4.098 -8.68 1 97.19 105 LYS B CA 1
ATOM 2428 C C . LYS B 1 105 ? 13.211 -4.938 -7.43 1 97.19 105 LYS B C 1
ATOM 2430 O O . LYS B 1 105 ? 14.148 -5.281 -6.707 1 97.19 105 LYS B O 1
ATOM 2435 N N . GLY B 1 106 ? 11.953 -5.23 -7.152 1 97.31 106 GLY B N 1
ATOM 2436 C CA . GLY B 1 106 ? 11.602 -5.977 -5.953 1 97.31 106 GLY B CA 1
ATOM 2437 C C . GLY B 1 106 ? 11.047 -5.094 -4.844 1 97.31 106 GLY B C 1
ATOM 2438 O O . GLY B 1 106 ? 11.406 -3.922 -4.742 1 97.31 106 GLY B O 1
ATOM 2439 N N . ILE B 1 107 ? 10.25 -5.695 -3.957 1 97.25 107 ILE B N 1
ATOM 2440 C CA . ILE B 1 107 ? 9.516 -4.996 -2.91 1 97.25 107 ILE B CA 1
ATOM 2441 C C . ILE B 1 107 ? 10.492 -4.422 -1.887 1 97.25 107 ILE B C 1
ATOM 2443 O O . ILE B 1 107 ? 10.219 -3.387 -1.272 1 97.25 107 ILE B O 1
ATOM 2447 N N . ASN B 1 108 ? 11.656 -5.035 -1.7 1 96.31 108 ASN B N 1
ATOM 2448 C CA . ASN B 1 108 ? 12.633 -4.594 -0.71 1 96.31 108 ASN B CA 1
ATOM 2449 C C . ASN B 1 108 ? 13.93 -4.117 -1.37 1 96.31 108 ASN B C 1
ATOM 2451 O O . ASN B 1 108 ? 15.008 -4.238 -0.79 1 96.31 108 ASN B O 1
ATOM 2455 N N . ALA B 1 109 ? 13.828 -3.572 -2.51 1 96.12 109 ALA B N 1
ATOM 2456 C CA . ALA B 1 109 ? 14.984 -3.119 -3.279 1 96.12 109 ALA B CA 1
ATOM 2457 C C . ALA B 1 109 ? 15.68 -1.948 -2.59 1 96.12 109 ALA B C 1
ATOM 2459 O O . ALA B 1 109 ? 16.828 -1.62 -2.912 1 96.12 109 ALA B O 1
ATOM 2460 N N . ILE B 1 110 ? 14.969 -1.31 -1.704 1 95.12 110 ILE B N 1
ATOM 2461 C CA . ILE B 1 110 ? 15.492 -0.146 -0.996 1 95.12 110 ILE B CA 1
ATOM 2462 C C . ILE B 1 110 ? 16.75 -0.536 -0.221 1 95.12 110 ILE B C 1
ATOM 2464 O O . ILE B 1 110 ? 17.594 0.318 0.089 1 95.12 110 ILE B O 1
ATOM 2468 N N . TYR B 1 111 ? 16.922 -1.811 0.078 1 93.5 111 TYR B N 1
ATOM 2469 C CA . TYR B 1 111 ? 18.062 -2.271 0.876 1 93.5 111 TYR B CA 1
ATOM 2470 C C . TYR B 1 111 ? 19.219 -2.68 -0.014 1 93.5 111 TYR B C 1
ATOM 2472 O O . TYR B 1 111 ? 20.312 -3.014 0.481 1 93.5 111 TYR B O 1
ATOM 2480 N N . GLU B 1 112 ? 19.047 -2.631 -1.27 1 94.75 112 GLU B N 1
ATOM 2481 C CA . GLU B 1 112 ? 20.031 -3.184 -2.195 1 94.75 112 GLU B CA 1
ATOM 2482 C C . GLU B 1 112 ? 20.984 -2.1 -2.713 1 94.75 112 GLU B C 1
ATOM 2484 O O . GLU B 1 112 ? 22.125 -2.381 -3.055 1 94.75 112 GLU B O 1
ATOM 2489 N N . SER B 1 113 ? 20.469 -0.815 -2.92 1 95.88 113 SER B N 1
ATOM 2490 C CA . SER B 1 113 ? 21.297 0.277 -3.4 1 95.88 113 SER B CA 1
ATOM 2491 C C . SER B 1 113 ? 20.703 1.633 -3.047 1 95.88 113 SER B C 1
ATOM 2493 O O . SER B 1 113 ? 19.484 1.747 -2.842 1 95.88 113 SER B O 1
ATOM 2495 N N . VAL B 1 114 ? 21.562 2.633 -3.1 1 96.5 114 VAL B N 1
ATOM 2496 C CA . VAL B 1 114 ? 21.125 4.012 -2.871 1 96.5 114 VAL B CA 1
ATOM 2497 C C . VAL B 1 114 ? 20.219 4.465 -4.008 1 96.5 114 VAL B C 1
ATOM 2499 O O . VAL B 1 114 ? 19.234 5.16 -3.777 1 96.5 114 VAL B O 1
ATOM 2502 N N . GLU B 1 115 ? 20.547 4.051 -5.164 1 97.5 115 GLU B N 1
ATOM 2503 C CA . GLU B 1 115 ? 19.75 4.414 -6.336 1 97.5 115 GLU B CA 1
ATOM 2504 C C . GLU B 1 115 ? 18.328 3.854 -6.234 1 97.5 115 GLU B C 1
ATOM 2506 O O . GLU B 1 115 ? 17.359 4.559 -6.516 1 97.5 115 GLU B O 1
ATOM 2511 N N . ASN B 1 116 ? 18.172 2.613 -5.809 1 97.56 116 ASN B N 1
ATOM 2512 C CA . ASN B 1 116 ? 16.859 1.999 -5.633 1 97.56 116 ASN B CA 1
ATOM 2513 C C . ASN B 1 116 ? 16.062 2.697 -4.539 1 97.56 116 ASN B C 1
ATOM 2515 O O . ASN B 1 116 ? 14.852 2.883 -4.676 1 97.56 116 ASN B O 1
ATOM 2519 N N . ARG B 1 117 ? 16.797 3.055 -3.492 1 97.62 117 ARG B N 1
ATOM 2520 C CA . ARG B 1 117 ? 16.125 3.756 -2.398 1 97.62 117 ARG B CA 1
ATOM 2521 C C . ARG B 1 117 ? 15.602 5.113 -2.857 1 97.62 117 ARG B C 1
ATOM 2523 O O . ARG B 1 117 ? 14.469 5.484 -2.543 1 97.62 117 ARG B O 1
ATOM 2530 N N . LYS B 1 118 ? 16.359 5.863 -3.586 1 98.19 118 LYS B N 1
ATOM 2531 C CA . LYS B 1 118 ? 15.953 7.164 -4.105 1 98.19 118 LYS B CA 1
ATOM 2532 C C . LYS B 1 118 ? 14.75 7.031 -5.035 1 98.19 118 LYS B C 1
ATOM 2534 O O . LYS B 1 118 ? 13.812 7.832 -4.965 1 98.19 118 LYS B O 1
ATOM 2539 N N . GLU B 1 119 ? 14.789 6.02 -5.91 1 98.38 119 GLU B N 1
ATOM 2540 C CA . GLU B 1 119 ? 13.672 5.781 -6.824 1 98.38 119 GLU B CA 1
ATOM 2541 C C . GLU B 1 119 ? 12.398 5.434 -6.062 1 98.38 119 GLU B C 1
ATOM 2543 O O . GLU B 1 119 ? 11.32 5.949 -6.375 1 98.38 119 GLU B O 1
ATOM 2548 N N . CYS B 1 120 ? 12.562 4.559 -5.09 1 98.5 120 CYS B N 1
ATOM 2549 C CA . CYS B 1 120 ? 11.422 4.195 -4.25 1 98.5 120 CYS B CA 1
ATOM 2550 C C . CYS B 1 120 ? 10.828 5.422 -3.574 1 98.5 120 CYS B C 1
ATOM 2552 O O . CYS B 1 120 ? 9.609 5.617 -3.584 1 98.5 120 CYS B O 1
ATOM 2554 N N . CYS B 1 121 ? 11.688 6.266 -3.02 1 98.31 121 CYS B N 1
ATOM 2555 C CA . CYS B 1 121 ? 11.234 7.473 -2.338 1 98.31 121 CYS B CA 1
ATOM 2556 C C . CYS B 1 121 ? 10.547 8.422 -3.311 1 98.31 121 CYS B C 1
ATOM 2558 O O . CYS B 1 121 ? 9.539 9.047 -2.971 1 98.31 121 CYS B O 1
ATOM 2560 N N . THR B 1 122 ? 11.094 8.539 -4.441 1 98.69 122 THR B N 1
ATOM 2561 C CA . THR B 1 122 ? 10.484 9.398 -5.445 1 98.69 122 THR B CA 1
ATOM 2562 C C . THR B 1 122 ? 9.07 8.93 -5.766 1 98.69 122 THR B C 1
ATOM 2564 O O . THR B 1 122 ? 8.141 9.742 -5.805 1 98.69 122 THR B O 1
ATOM 2567 N N . ILE B 1 123 ? 8.875 7.621 -5.93 1 98.81 123 ILE B N 1
ATOM 2568 C CA . ILE B 1 123 ? 7.602 7.039 -6.344 1 98.81 123 ILE B CA 1
ATOM 2569 C C . ILE B 1 123 ? 6.602 7.113 -5.188 1 98.81 123 ILE B C 1
ATOM 2571 O O . ILE B 1 123 ? 5.453 7.516 -5.379 1 98.81 123 ILE B O 1
ATOM 2575 N N . ARG B 1 124 ? 7.055 6.809 -4.016 1 98.69 124 ARG B N 1
ATOM 2576 C CA . ARG B 1 124 ? 6.129 6.598 -2.906 1 98.69 124 ARG B CA 1
ATOM 2577 C C . ARG B 1 124 ? 5.91 7.887 -2.121 1 98.69 124 ARG B C 1
ATOM 2579 O O . ARG B 1 124 ? 4.871 8.062 -1.483 1 98.69 124 ARG B O 1
ATOM 2586 N N . LYS B 1 125 ? 6.879 8.812 -2.199 1 98.44 125 LYS B N 1
ATOM 2587 C CA . LYS B 1 125 ? 6.801 9.945 -1.287 1 98.44 125 LYS B CA 1
ATOM 2588 C C . LYS B 1 125 ? 6.816 11.266 -2.053 1 98.44 125 LYS B C 1
ATOM 2590 O O . LYS B 1 125 ? 5.965 12.133 -1.831 1 98.44 125 LYS B O 1
ATOM 2595 N N . ILE B 1 126 ? 7.742 11.414 -2.963 1 98.5 126 ILE B N 1
ATOM 2596 C CA . ILE B 1 126 ? 7.996 12.727 -3.561 1 98.5 126 ILE B CA 1
ATOM 2597 C C . ILE B 1 126 ? 6.898 13.047 -4.574 1 98.5 126 ILE B C 1
ATOM 2599 O O . ILE B 1 126 ? 6.32 14.141 -4.539 1 98.5 126 ILE B O 1
ATOM 2603 N N . GLU B 1 127 ? 6.637 12.094 -5.516 1 98.75 127 GLU B N 1
ATOM 2604 C CA . GLU B 1 127 ? 5.629 12.344 -6.543 1 98.75 127 GLU B CA 1
ATOM 2605 C C . GLU B 1 127 ? 4.262 12.617 -5.918 1 98.75 127 GLU B C 1
ATOM 2607 O O . GLU B 1 127 ? 3.596 13.594 -6.273 1 98.75 127 GLU B O 1
ATOM 2612 N N . PRO B 1 128 ? 3.791 11.773 -4.969 1 98.88 128 PRO B N 1
ATOM 2613 C CA . PRO B 1 128 ? 2.49 12.086 -4.367 1 98.88 128 PRO B CA 1
ATOM 2614 C C . PRO B 1 128 ? 2.502 13.391 -3.576 1 98.88 128 PRO B C 1
ATOM 2616 O O . PRO B 1 128 ? 1.488 14.094 -3.521 1 98.88 128 PRO B O 1
ATOM 2619 N N . LEU B 1 129 ? 3.586 13.719 -2.945 1 98.81 129 LEU B N 1
ATOM 2620 C CA . LEU B 1 129 ? 3.715 14.984 -2.236 1 98.81 129 LEU B CA 1
ATOM 2621 C C . LEU B 1 129 ? 3.547 16.156 -3.191 1 98.81 129 LEU B C 1
ATOM 2623 O O . LEU B 1 129 ? 2.822 17.109 -2.891 1 98.81 129 LEU B O 1
ATOM 2627 N N . ASN B 1 130 ? 4.227 16.062 -4.289 1 98.56 130 ASN B N 1
ATOM 2628 C CA . ASN B 1 130 ? 4.125 17.109 -5.293 1 98.56 130 ASN B CA 1
ATOM 2629 C C . ASN B 1 130 ? 2.688 17.281 -5.773 1 98.56 130 ASN B C 1
ATOM 2631 O O . ASN B 1 130 ? 2.209 18.406 -5.918 1 98.56 130 ASN B O 1
ATOM 2635 N N . ARG B 1 131 ? 2.008 16.172 -6.004 1 98.5 131 ARG B N 1
ATOM 2636 C CA . ARG B 1 131 ? 0.605 16.25 -6.398 1 98.5 131 ARG B CA 1
ATOM 2637 C C . ARG B 1 131 ? -0.236 16.906 -5.309 1 98.5 131 ARG B C 1
ATOM 2639 O O . ARG B 1 131 ? -1.082 17.75 -5.598 1 98.5 131 ARG B O 1
ATOM 2646 N N . ALA B 1 132 ? 0.03 16.578 -4.066 1 98.75 132 ALA B N 1
ATOM 2647 C CA . ALA B 1 132 ? -0.75 17.062 -2.93 1 98.75 132 ALA B CA 1
ATOM 2648 C C . ALA B 1 132 ? -0.556 18.562 -2.73 1 98.75 132 ALA B C 1
ATOM 2650 O O . ALA B 1 132 ? -1.469 19.266 -2.279 1 98.75 132 ALA B O 1
ATOM 2651 N N . LEU B 1 133 ? 0.59 19.078 -3.1 1 98.69 133 LEU B N 1
ATOM 2652 C CA . LEU B 1 133 ? 0.943 20.453 -2.797 1 98.69 133 LEU B CA 1
ATOM 2653 C C . LEU B 1 133 ? 0.658 21.359 -3.99 1 98.69 133 LEU B C 1
ATOM 2655 O O . LEU B 1 133 ? 0.843 22.578 -3.908 1 98.69 133 LEU B O 1
ATOM 2659 N N . GLN B 1 134 ? 0.211 20.75 -5.066 1 98 134 GLN B N 1
ATOM 2660 C CA . GLN B 1 134 ? -0.086 21.547 -6.242 1 98 134 GLN B CA 1
ATOM 2661 C C . GLN B 1 134 ? -1.073 22.672 -5.91 1 98 134 GLN B C 1
ATOM 2663 O O . GLN B 1 134 ? -2.127 22.422 -5.32 1 98 134 GLN B O 1
ATOM 2668 N N . GLY B 1 135 ? -0.685 23.953 -6.184 1 97.56 135 GLY B N 1
ATOM 2669 C CA . GLY B 1 135 ? -1.562 25.094 -6.023 1 97.56 135 GLY B CA 1
ATOM 2670 C C . GLY B 1 135 ? -1.552 25.656 -4.617 1 97.56 135 GLY B C 1
ATOM 2671 O O . GLY B 1 135 ? -2.207 26.672 -4.344 1 97.56 135 GLY B O 1
ATOM 2672 N N . ALA B 1 136 ? -0.802 25.062 -3.689 1 98.38 136 ALA B N 1
ATOM 2673 C CA . ALA B 1 136 ? -0.741 25.562 -2.32 1 98.38 136 ALA B CA 1
ATOM 2674 C C . ALA B 1 136 ? 0.141 26.812 -2.234 1 98.38 136 ALA B C 1
ATOM 2676 O O . ALA B 1 136 ? 1.193 26.875 -2.873 1 98.38 136 ALA B O 1
ATOM 2677 N N . GLN B 1 137 ? -0.31 27.719 -1.454 1 97.75 137 GLN B N 1
ATOM 2678 C CA . GLN B 1 137 ? 0.491 28.891 -1.141 1 97.75 137 GLN B CA 1
ATOM 2679 C C . GLN B 1 137 ? 1.409 28.641 0.051 1 97.75 137 GLN B C 1
ATOM 2681 O O . GLN B 1 137 ? 2.514 29.172 0.121 1 97.75 137 GLN B O 1
ATOM 2686 N N . VAL B 1 138 ? 0.935 27.859 0.93 1 98.44 138 VAL B N 1
ATOM 2687 C CA . VAL B 1 138 ? 1.687 27.547 2.141 1 98.44 138 VAL B CA 1
ATOM 2688 C C . VAL B 1 138 ? 1.639 26.047 2.402 1 98.44 138 VAL B C 1
ATOM 2690 O O . VAL B 1 138 ? 0.587 25.422 2.26 1 98.44 138 VAL B O 1
ATOM 2693 N N . TRP B 1 139 ? 2.768 25.484 2.74 1 98.75 139 TRP B N 1
ATOM 2694 C CA . TRP B 1 139 ? 2.936 24.109 3.174 1 98.75 139 TRP B CA 1
ATOM 2695 C C . TRP B 1 139 ? 3.355 24.047 4.637 1 98.75 139 TRP B C 1
ATOM 2697 O O . TRP B 1 139 ? 4.465 24.453 4.992 1 98.75 139 TRP B O 1
ATOM 2707 N N . ILE B 1 140 ? 2.434 23.578 5.473 1 98.81 140 ILE B N 1
ATOM 2708 C CA . ILE B 1 140 ? 2.734 23.391 6.887 1 98.81 140 ILE B CA 1
ATOM 2709 C C . ILE B 1 140 ? 3.359 22.016 7.109 1 98.81 140 ILE B C 1
ATOM 2711 O O . ILE B 1 140 ? 2.885 21.016 6.562 1 98.81 140 ILE B O 1
ATOM 2715 N N . THR B 1 141 ? 4.457 21.922 7.875 1 98 141 THR B N 1
ATOM 2716 C CA . THR B 1 141 ? 5.078 20.656 8.242 1 98 141 THR B CA 1
ATOM 2717 C C . THR B 1 141 ? 5.223 20.547 9.758 1 98 141 THR B C 1
ATOM 2719 O O . THR B 1 141 ? 5.141 21.547 10.469 1 98 141 THR B O 1
ATOM 2722 N N . GLY B 1 142 ? 5.445 19.328 10.266 1 97.25 142 GLY B N 1
ATOM 2723 C CA . GLY B 1 142 ? 5.656 19.078 11.68 1 97.25 142 GLY B CA 1
ATOM 2724 C C . GLY B 1 142 ? 7.121 19.031 12.07 1 97.25 142 GLY B C 1
ATOM 2725 O O . GLY B 1 142 ? 7.48 18.422 13.078 1 97.25 142 GLY B O 1
ATOM 2726 N N . LEU B 1 143 ? 7.977 19.594 11.305 1 94.81 143 LEU B N 1
ATOM 2727 C CA . LEU B 1 143 ? 9.414 19.531 11.531 1 94.81 143 LEU B CA 1
ATOM 2728 C C . LEU B 1 143 ? 9.805 20.25 12.812 1 94.81 143 LEU B C 1
ATOM 2730 O O . LEU B 1 143 ? 9.273 21.328 13.109 1 94.81 143 LEU B O 1
ATOM 2734 N N . ARG B 1 144 ? 10.648 19.625 13.555 1 92.38 144 ARG B N 1
ATOM 2735 C CA . ARG B 1 144 ? 11.258 20.25 14.727 1 92.38 144 ARG B CA 1
ATOM 2736 C C . ARG B 1 144 ? 12.758 20.453 14.531 1 92.38 144 ARG B C 1
ATOM 2738 O O . ARG B 1 144 ? 13.391 19.703 13.781 1 92.38 144 ARG B O 1
ATOM 2745 N N . ALA B 1 145 ? 13.273 21.438 15.172 1 82.75 145 ALA B N 1
ATOM 2746 C CA . ALA B 1 145 ? 14.719 21.672 15.125 1 82.75 145 ALA B CA 1
ATOM 2747 C C . ALA B 1 145 ? 15.469 20.562 15.867 1 82.75 145 ALA B C 1
ATOM 2749 O O . ALA B 1 145 ? 15.031 20.109 16.922 1 82.75 145 ALA B O 1
ATOM 2750 N N . ALA B 1 146 ? 16.344 19.828 15.031 1 67.94 146 ALA B N 1
ATOM 2751 C CA . ALA B 1 146 ? 17.188 18.812 15.648 1 67.94 146 ALA B CA 1
ATOM 2752 C C . ALA B 1 146 ? 18.094 19.422 16.734 1 67.94 146 ALA B C 1
ATOM 2754 O O . ALA B 1 146 ? 18.453 20.594 16.641 1 67.94 146 ALA B O 1
ATOM 2755 N N 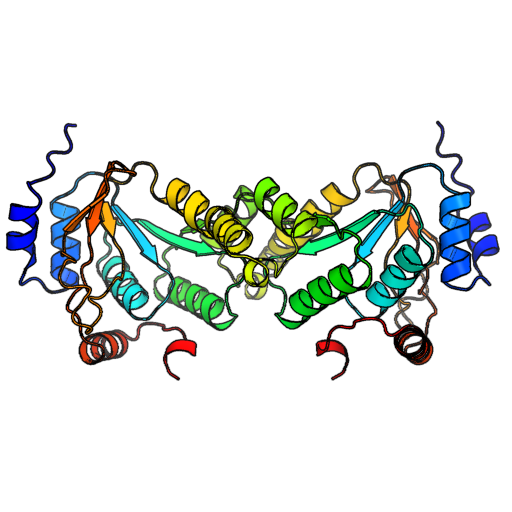. GLN B 1 147 ? 17.891 18.984 18.047 1 56.31 147 GLN B N 1
ATOM 2756 C CA . GLN B 1 147 ? 18.75 19.484 19.109 1 56.31 147 GLN B CA 1
ATOM 2757 C C . GLN B 1 147 ? 20.203 19.562 18.625 1 56.31 147 GLN B C 1
ATOM 2759 O O . GLN B 1 147 ? 21.062 20.078 19.344 1 56.31 147 GLN B O 1
ATOM 2764 N N . SER B 1 148 ? 20.516 18.781 17.641 1 51.56 148 SER B N 1
ATOM 2765 C CA . SER B 1 148 ? 21.953 18.828 17.438 1 51.56 148 SER B CA 1
ATOM 2766 C C . SER B 1 148 ? 22.391 20.125 16.781 1 51.56 148 SER B C 1
ATOM 2768 O O . SER B 1 148 ? 21.562 20.812 16.156 1 51.56 148 SER B O 1
ATOM 2770 N N . SER B 1 149 ? 23.484 20.594 17.062 1 50.34 149 SER B N 1
ATOM 2771 C CA . SER B 1 149 ? 24.219 21.781 16.625 1 50.34 149 SER B CA 1
ATOM 2772 C C . SER B 1 149 ? 23.953 22.094 15.156 1 50.34 149 SER B C 1
ATOM 2774 O O . SER B 1 149 ? 24.234 23.203 14.68 1 50.34 149 SER B O 1
ATOM 2776 N N . PHE B 1 150 ? 23.781 21.094 14.375 1 46.41 150 PHE B N 1
ATOM 2777 C CA . PHE B 1 150 ? 23.922 21.328 12.938 1 46.41 150 PHE B CA 1
ATOM 2778 C C . PHE B 1 150 ? 22.641 21.953 12.375 1 46.41 150 PHE B C 1
ATOM 2780 O O . PHE B 1 150 ? 22.672 22.594 11.328 1 46.41 150 PHE B O 1
ATOM 2787 N N . ARG B 1 151 ? 21.406 21.672 12.852 1 50.59 151 ARG B N 1
ATOM 2788 C CA . ARG B 1 151 ? 20.281 22.203 12.094 1 50.59 151 ARG B CA 1
ATOM 2789 C C . ARG B 1 151 ? 19.938 23.625 12.539 1 50.59 151 ARG B C 1
ATOM 2791 O O . ARG B 1 151 ? 18.906 23.844 13.195 1 50.59 151 ARG B O 1
ATOM 2798 N N . ALA B 1 152 ? 20.906 24.406 12.883 1 51 152 ALA B N 1
ATOM 2799 C CA . ALA B 1 152 ? 20.953 25.828 13.25 1 51 152 ALA B CA 1
ATOM 2800 C C . ALA B 1 152 ? 20.203 26.672 12.219 1 51 152 ALA B C 1
ATOM 2802 O O . ALA B 1 152 ? 19.719 27.75 12.539 1 51 152 ALA B O 1
ATOM 2803 N N . ASP B 1 153 ? 19.922 26.031 11.039 1 63.81 153 ASP B N 1
ATOM 2804 C CA . ASP B 1 153 ? 19.547 27.031 10.039 1 63.81 153 ASP B CA 1
ATOM 2805 C C . ASP B 1 153 ? 18.078 26.906 9.656 1 63.81 153 ASP B C 1
ATOM 2807 O O . ASP B 1 153 ? 17.625 27.516 8.688 1 63.81 153 ASP B O 1
ATOM 2811 N N . MET B 1 154 ? 17.297 26.156 10.555 1 76.94 154 MET B N 1
ATOM 2812 C CA . MET B 1 154 ? 15.891 26.125 10.148 1 76.94 154 MET B CA 1
ATOM 2813 C C . MET B 1 154 ? 15.125 27.312 10.727 1 76.94 154 MET B C 1
ATOM 2815 O O . MET B 1 154 ? 15.477 27.812 11.797 1 76.94 154 MET B O 1
ATOM 2819 N N . SER B 1 155 ? 14.172 27.812 9.922 1 87.94 155 SER B N 1
ATOM 2820 C CA . SER B 1 155 ? 13.344 28.953 10.32 1 87.94 155 SER B CA 1
ATOM 2821 C C . SER B 1 155 ? 11.859 28.578 10.305 1 87.94 155 SER B C 1
ATOM 2823 O O . SER B 1 155 ? 11.477 27.562 9.727 1 87.94 155 SER B O 1
ATOM 2825 N N . LEU B 1 156 ? 11.109 29.344 11.016 1 93.06 156 LEU B N 1
ATOM 2826 C CA . LEU B 1 156 ? 9.664 29.125 11.047 1 93.06 156 LEU B CA 1
ATOM 2827 C C . LEU B 1 156 ? 9.086 29.125 9.641 1 93.06 156 LEU B C 1
ATOM 2829 O O . LEU B 1 156 ? 8.211 28.312 9.328 1 93.06 156 LEU B O 1
ATOM 2833 N N . PHE B 1 157 ? 9.57 30.062 8.867 1 95.06 157 PHE B N 1
ATOM 2834 C CA . PHE B 1 157 ? 9.148 30.188 7.48 1 95.06 157 PHE B CA 1
ATOM 2835 C C . PHE B 1 157 ? 10.336 30.016 6.535 1 95.06 157 PHE B C 1
ATOM 2837 O O . PHE B 1 157 ? 11.406 30.562 6.777 1 95.06 157 PHE B O 1
ATOM 2844 N N . GLU B 1 158 ? 10.102 29.188 5.531 1 93.94 158 GLU B N 1
ATOM 2845 C CA . GLU B 1 158 ? 11.109 28.984 4.488 1 93.94 158 GLU B CA 1
ATOM 2846 C C . GLU B 1 158 ? 10.477 29.062 3.102 1 93.94 158 GLU B C 1
ATOM 2848 O O . GLU B 1 158 ? 9.352 28.594 2.896 1 93.94 158 GLU B O 1
ATOM 2853 N N . ARG B 1 159 ? 11.266 29.641 2.189 1 93.62 159 ARG B N 1
ATOM 2854 C CA . ARG B 1 159 ? 10.82 29.625 0.799 1 93.62 159 ARG B CA 1
ATOM 2855 C C . ARG B 1 159 ? 11.18 28.297 0.128 1 93.62 159 ARG B C 1
ATOM 2857 O O . ARG B 1 159 ? 12.328 27.844 0.215 1 93.62 159 ARG B O 1
ATOM 2864 N N . ASP B 1 160 ? 10.18 27.625 -0.403 1 94.5 160 ASP B N 1
ATOM 2865 C CA . ASP B 1 160 ? 10.406 26.469 -1.256 1 94.5 160 ASP B CA 1
ATOM 2866 C C . ASP B 1 160 ? 10.328 26.844 -2.732 1 94.5 160 ASP B C 1
ATOM 2868 O O . ASP B 1 160 ? 9.242 26.875 -3.314 1 94.5 160 ASP B O 1
ATOM 2872 N N . GLU B 1 161 ? 11.461 27.109 -3.314 1 92.81 161 GLU B N 1
ATOM 2873 C CA . GLU B 1 161 ? 11.531 27.594 -4.688 1 92.81 161 GLU B CA 1
ATOM 2874 C C . GLU B 1 161 ? 11.086 26.531 -5.68 1 92.81 161 GLU B C 1
ATOM 2876 O O . GLU B 1 161 ? 10.477 26.844 -6.707 1 92.81 161 GLU B O 1
ATOM 2881 N N . GLN B 1 162 ? 11.422 25.359 -5.328 1 93.38 162 GLN B N 1
ATOM 2882 C CA . GLN B 1 162 ? 11.094 24.266 -6.23 1 93.38 162 GLN B CA 1
ATOM 2883 C C . GLN B 1 162 ? 9.578 24.125 -6.41 1 93.38 162 GLN B C 1
ATOM 2885 O O . GLN B 1 162 ? 9.094 23.891 -7.52 1 93.38 162 GLN B O 1
ATOM 2890 N N . ARG B 1 163 ? 8.844 24.328 -5.332 1 95.25 163 ARG B N 1
ATOM 2891 C CA . ARG B 1 163 ? 7.391 24.156 -5.375 1 95.25 163 ARG B CA 1
ATOM 2892 C C . ARG B 1 163 ? 6.688 25.516 -5.418 1 95.25 163 ARG B C 1
ATOM 2894 O O . ARG B 1 163 ? 5.461 25.578 -5.527 1 95.25 163 ARG B O 1
ATOM 2901 N N . ASN B 1 164 ? 7.473 26.609 -5.336 1 94.44 164 ASN B N 1
ATOM 2902 C CA . ASN B 1 164 ? 6.961 27.969 -5.367 1 94.44 164 ASN B CA 1
ATOM 2903 C C . ASN B 1 164 ? 5.91 28.203 -4.285 1 94.44 164 ASN B C 1
ATOM 2905 O O . ASN B 1 164 ? 4.809 28.672 -4.574 1 94.44 164 ASN B O 1
ATOM 2909 N N . LEU B 1 165 ? 6.246 27.812 -3.029 1 97.19 165 LEU B N 1
ATOM 2910 C CA . LEU B 1 165 ? 5.375 28.031 -1.881 1 97.19 165 LEU B CA 1
ATOM 2911 C C . LEU B 1 165 ? 6.188 28.375 -0.64 1 97.19 165 LEU B C 1
ATOM 2913 O O . LEU B 1 165 ? 7.422 28.359 -0.672 1 97.19 165 LEU B O 1
ATOM 2917 N N . VAL B 1 166 ? 5.516 28.875 0.351 1 96.62 166 VAL B N 1
ATOM 2918 C CA . VAL B 1 166 ? 6.129 29.141 1.646 1 96.62 166 VAL B CA 1
ATOM 2919 C C . VAL B 1 166 ? 5.945 27.938 2.568 1 96.62 166 VAL B C 1
ATOM 2921 O O . VAL B 1 166 ? 4.836 27.422 2.709 1 96.62 166 VAL B O 1
ATOM 2924 N N . LYS B 1 167 ? 7 27.438 3.043 1 96.94 167 LYS B N 1
ATOM 2925 C CA . LYS B 1 167 ? 6.957 26.391 4.051 1 96.94 167 LYS B CA 1
ATOM 2926 C C . LYS B 1 167 ? 6.863 26.969 5.457 1 96.94 167 LYS B C 1
ATOM 2928 O O . LYS B 1 167 ? 7.555 27.938 5.781 1 96.94 167 LYS B O 1
ATOM 2933 N N . PHE B 1 168 ? 5.949 26.484 6.223 1 97.44 168 PHE B N 1
ATOM 2934 C CA . PHE B 1 168 ? 5.742 26.938 7.59 1 97.44 168 PHE B CA 1
ATOM 2935 C C . PHE B 1 168 ? 5.93 25.797 8.578 1 97.44 168 PHE B C 1
ATOM 2937 O O . PHE B 1 168 ? 5.277 24.75 8.461 1 97.44 168 PHE B O 1
ATOM 2944 N N . ASN B 1 169 ? 6.855 25.891 9.57 1 96.88 169 ASN B N 1
ATOM 2945 C CA . ASN B 1 169 ? 7.16 24.906 10.594 1 96.88 169 ASN B CA 1
ATOM 2946 C C . ASN B 1 169 ? 6.801 25.422 11.984 1 96.88 169 ASN B C 1
ATOM 2948 O O . ASN B 1 169 ? 7.684 25.781 12.766 1 96.88 169 ASN B O 1
ATOM 2952 N N . PRO B 1 170 ? 5.602 25.266 12.375 1 97.38 170 PRO B N 1
ATOM 2953 C CA . PRO B 1 170 ? 5.125 25.938 13.586 1 97.38 170 PRO B CA 1
ATOM 2954 C C . PRO B 1 170 ? 5.676 25.312 14.859 1 97.38 170 PRO B C 1
ATOM 2956 O O . PRO B 1 170 ? 5.629 25.938 15.93 1 97.38 170 PRO B O 1
ATOM 2959 N N . LEU B 1 171 ? 6.18 24.094 14.781 1 96.81 171 LEU B N 1
ATOM 2960 C CA . LEU B 1 171 ? 6.641 23.406 15.992 1 96.81 171 LEU B CA 1
ATOM 2961 C C . LEU B 1 171 ? 8.164 23.375 16.047 1 96.81 171 LEU B C 1
ATOM 2963 O O . LEU B 1 171 ? 8.742 22.562 16.781 1 96.81 171 LEU B O 1
ATOM 2967 N N . LEU B 1 172 ? 8.758 24.188 15.25 1 94.38 172 LEU B N 1
ATOM 2968 C CA . LEU B 1 172 ? 10.211 24.172 15.086 1 94.38 172 LEU B CA 1
ATOM 2969 C C . LEU B 1 172 ? 10.906 24.156 16.438 1 94.38 172 LEU B C 1
ATOM 2971 O O . LEU B 1 172 ? 11.883 23.422 16.625 1 94.38 172 LEU B O 1
ATOM 2975 N N . ASN B 1 173 ? 10.359 24.859 17.484 1 91.31 173 ASN B N 1
ATOM 2976 C CA . ASN B 1 173 ? 11.031 25 18.766 1 91.31 173 ASN B CA 1
ATOM 2977 C C . ASN B 1 173 ? 10.289 24.266 19.875 1 91.31 173 ASN B C 1
ATOM 2979 O O . ASN B 1 173 ? 10.586 24.453 21.062 1 91.31 173 ASN B O 1
ATOM 2983 N N . ALA B 1 174 ? 9.367 23.5 19.516 1 94.06 174 ALA B N 1
ATOM 2984 C CA . ALA B 1 174 ? 8.594 22.781 20.531 1 94.06 174 ALA B CA 1
ATOM 2985 C C . ALA B 1 174 ? 9.422 21.688 21.172 1 94.06 174 ALA B C 1
ATOM 2987 O O . ALA B 1 174 ? 10.195 21 20.5 1 94.06 174 ALA B O 1
ATOM 2988 N N . THR B 1 175 ? 9.211 21.5 22.469 1 93.38 175 THR B N 1
ATOM 2989 C CA . THR B 1 175 ? 9.852 20.391 23.172 1 93.38 175 THR B CA 1
ATOM 2990 C C . THR B 1 175 ? 8.938 19.172 23.234 1 93.38 175 THR B C 1
ATOM 2992 O O . THR B 1 175 ? 7.715 19.312 23.109 1 93.38 175 THR B O 1
ATOM 2995 N N . SER B 1 176 ? 9.539 18.047 23.5 1 94.38 176 SER B N 1
ATOM 2996 C CA . SER B 1 176 ? 8.734 16.828 23.656 1 94.38 176 SER B CA 1
ATOM 2997 C C . SER B 1 176 ? 7.746 16.969 24.812 1 94.38 176 SER B C 1
ATOM 2999 O O . SER B 1 176 ? 6.609 16.5 24.719 1 94.38 176 SER B O 1
ATOM 3001 N N . GLU B 1 177 ? 8.195 17.594 25.828 1 95.25 177 GLU B N 1
ATOM 3002 C CA . GLU B 1 177 ? 7.328 17.797 26.984 1 95.25 177 GLU B CA 1
ATOM 3003 C C . GLU B 1 177 ? 6.102 18.625 26.609 1 95.25 177 GLU B C 1
ATOM 3005 O O . GLU B 1 177 ? 4.98 18.281 27 1 95.25 177 GLU B O 1
ATOM 3010 N N . HIS B 1 178 ? 6.348 19.641 25.875 1 95.25 178 HIS B N 1
ATOM 3011 C CA . HIS B 1 178 ? 5.246 20.484 25.422 1 95.25 178 HIS B CA 1
ATOM 3012 C C . HIS B 1 178 ? 4.281 19.688 24.531 1 95.25 178 HIS B C 1
ATOM 3014 O O . HIS B 1 178 ? 3.062 19.812 24.688 1 95.25 178 HIS B O 1
ATOM 3020 N N . LEU B 1 179 ? 4.789 18.891 23.688 1 97 179 LEU B N 1
ATOM 3021 C CA . LEU B 1 179 ? 3.965 18.125 22.75 1 97 179 LEU B CA 1
ATOM 3022 C C . LEU B 1 179 ? 3.113 17.109 23.5 1 97 179 LEU B C 1
ATOM 3024 O O . LEU B 1 179 ? 1.909 17 23.25 1 97 179 LEU B O 1
ATOM 3028 N N . TRP B 1 180 ? 3.695 16.438 24.422 1 96.88 180 TRP B N 1
ATOM 3029 C CA . TRP B 1 180 ? 2.945 15.43 25.172 1 96.88 180 TRP B CA 1
ATOM 3030 C C . TRP B 1 180 ? 1.912 16.094 26.078 1 96.88 180 TRP B C 1
ATOM 3032 O O . TRP B 1 180 ? 0.833 15.539 26.312 1 96.88 180 TRP B O 1
ATOM 3042 N N . GLY B 1 181 ? 2.297 17.234 26.641 1 97.56 181 GLY B N 1
ATOM 3043 C CA . GLY B 1 181 ? 1.307 17.984 27.391 1 97.56 181 GLY B CA 1
ATOM 3044 C C . GLY B 1 181 ? 0.087 18.344 26.562 1 97.56 181 GLY B C 1
ATOM 3045 O O . GLY B 1 181 ? -1.045 18.25 27.031 1 97.56 181 GLY B O 1
ATOM 3046 N N . TYR B 1 182 ? 0.385 18.75 25.344 1 97.31 182 TYR B N 1
ATOM 3047 C CA . TYR B 1 182 ? -0.688 19.094 24.406 1 97.31 182 TYR B CA 1
ATOM 3048 C C . TYR B 1 182 ? -1.545 17.875 24.094 1 97.31 182 TYR B C 1
ATOM 3050 O O . TYR B 1 182 ? -2.775 17.969 24.094 1 97.31 182 TYR B O 1
ATOM 3058 N N . VAL B 1 183 ? -0.973 16.766 23.828 1 98.12 183 VAL B N 1
ATOM 3059 C CA . VAL B 1 183 ? -1.653 15.508 23.516 1 98.12 183 VAL B CA 1
ATOM 3060 C C . VAL B 1 183 ? -2.564 15.102 24.672 1 98.12 183 VAL B C 1
ATOM 3062 O O . VAL B 1 183 ? -3.721 14.734 24.453 1 98.12 183 VAL B O 1
ATOM 3065 N N . ARG B 1 184 ? -2.082 15.273 25.859 1 97.81 184 ARG B N 1
ATOM 3066 C CA . ARG B 1 184 ? -2.865 14.93 27.047 1 97.81 184 ARG B CA 1
ATOM 3067 C C . ARG B 1 184 ? -4.02 15.906 27.234 1 97.81 184 ARG B C 1
ATOM 3069 O O . ARG B 1 184 ? -5.152 15.492 27.5 1 97.81 184 ARG B O 1
ATOM 3076 N N . LYS B 1 185 ? -3.717 17.109 27.062 1 98.12 185 LYS B N 1
ATOM 3077 C CA . LYS B 1 185 ? -4.703 18.156 27.297 1 98.12 185 LYS B CA 1
ATOM 3078 C C . LYS B 1 185 ? -5.914 17.984 26.391 1 98.12 185 LYS B C 1
ATOM 3080 O O . LYS B 1 185 ? -7.055 18.172 26.812 1 98.12 185 LYS B O 1
ATOM 3085 N N . TYR B 1 186 ? -5.633 17.609 25.219 1 98.44 186 TYR B N 1
ATOM 3086 C CA . TYR B 1 186 ? -6.719 17.609 24.25 1 98.44 186 TYR B CA 1
ATOM 3087 C C . TYR B 1 186 ? -7.09 16.188 23.844 1 98.44 186 TYR B C 1
ATOM 3089 O O . TYR B 1 186 ? -7.855 15.984 22.906 1 98.44 186 TYR B O 1
ATOM 3097 N N . ASP B 1 187 ? -6.59 15.203 24.469 1 98.38 187 ASP B N 1
ATOM 3098 C CA . ASP B 1 187 ? -6.879 13.789 24.219 1 98.38 187 ASP B CA 1
ATOM 3099 C C . ASP B 1 187 ? -6.68 13.445 22.75 1 98.38 187 ASP B C 1
ATOM 3101 O O . ASP B 1 187 ? -7.578 12.883 22.109 1 98.38 187 ASP B O 1
ATOM 3105 N N . ILE B 1 188 ? -5.512 13.766 22.25 1 98.69 188 ILE B N 1
ATOM 3106 C CA . ILE B 1 188 ? -5.188 13.602 20.844 1 98.69 188 ILE B CA 1
ATOM 3107 C C . ILE B 1 188 ? -4.777 12.148 20.578 1 98.69 188 ILE B C 1
ATOM 3109 O O . ILE B 1 188 ? -3.926 11.602 21.281 1 98.69 188 ILE B O 1
ATOM 3113 N N . PRO B 1 189 ? -5.422 11.508 19.562 1 98.5 189 PRO B N 1
ATOM 3114 C CA . PRO B 1 189 ? -4.887 10.203 19.172 1 98.5 189 PRO B CA 1
ATOM 3115 C C . PRO B 1 189 ? -3.414 10.258 18.781 1 98.5 189 PRO B C 1
ATOM 3117 O O . PRO B 1 189 ? -2.98 11.227 18.141 1 98.5 189 PRO B O 1
ATOM 3120 N N . TYR B 1 190 ? -2.662 9.305 19.172 1 97.69 190 TYR B N 1
ATOM 3121 C CA . TYR B 1 190 ? -1.253 9.281 18.797 1 97.69 190 TYR B CA 1
ATOM 3122 C C . TYR B 1 190 ? -0.811 7.871 18.438 1 97.69 190 TYR B C 1
ATOM 3124 O O . TYR B 1 190 ? -1.481 6.895 18.781 1 97.69 190 TYR B O 1
ATOM 3132 N N . ASN B 1 191 ? 0.205 7.793 17.641 1 97.06 191 ASN B N 1
ATOM 3133 C CA . ASN B 1 191 ? 0.767 6.52 17.188 1 97.06 191 ASN B CA 1
ATOM 3134 C C . ASN B 1 191 ? 1.49 5.797 18.312 1 97.06 191 ASN B C 1
ATOM 3136 O O . ASN B 1 191 ? 2.457 6.32 18.875 1 97.06 191 ASN B O 1
ATOM 3140 N N . GLN B 1 192 ? 1.154 4.586 18.594 1 93.5 192 GLN B N 1
ATOM 3141 C CA . GLN B 1 192 ? 1.676 3.828 19.719 1 93.5 192 GLN B CA 1
ATOM 3142 C C . GLN B 1 192 ? 3.156 3.51 19.531 1 93.5 192 GLN B C 1
ATOM 3144 O O . GLN B 1 192 ? 3.857 3.199 20.5 1 93.5 192 GLN B O 1
ATOM 3149 N N . LEU B 1 193 ? 3.572 3.529 18.281 1 89.81 193 LEU B N 1
ATOM 3150 C CA . LEU B 1 193 ? 4.992 3.305 18.031 1 89.81 193 LEU B CA 1
ATOM 3151 C C . LEU B 1 193 ? 5.836 4.398 18.672 1 89.81 193 LEU B C 1
ATOM 3153 O O . LEU B 1 193 ? 7.043 4.223 18.875 1 89.81 193 LEU B O 1
ATOM 3157 N N . HIS B 1 194 ? 5.227 5.547 18.891 1 80.12 194 HIS B N 1
ATOM 3158 C CA . HIS B 1 194 ? 5.953 6.676 19.453 1 80.12 194 HIS B CA 1
ATOM 3159 C C . HIS B 1 194 ? 5.941 6.633 20.969 1 80.12 194 HIS B C 1
ATOM 3161 O O . HIS B 1 194 ? 6.625 7.422 21.625 1 80.12 194 HIS B O 1
ATOM 3167 N N . ARG B 1 195 ? 5.051 5.887 21.594 1 71.88 195 ARG B N 1
ATOM 3168 C CA . ARG B 1 195 ? 5.074 5.754 23.047 1 71.88 195 ARG B CA 1
ATOM 3169 C C . ARG B 1 195 ? 6.293 4.953 23.5 1 71.88 195 ARG B C 1
ATOM 3171 O O . ARG B 1 195 ? 6.75 5.102 24.625 1 71.88 195 ARG B O 1
ATOM 3178 N N . GLN B 1 196 ? 6.859 4.117 22.672 1 54.44 196 GLN B N 1
ATOM 3179 C CA . GLN B 1 196 ? 7.926 3.25 23.156 1 54.44 196 GLN B CA 1
ATOM 3180 C C . GLN B 1 196 ? 9.219 4.035 23.375 1 54.44 196 GLN B C 1
ATOM 3182 O O . GLN B 1 196 ? 9.5 4.988 22.641 1 54.44 196 GLN B O 1
#

Sequence (392 aa):
MTLNTAPLQTLHADFAELTLDEALVALRQRFDGRIAFSTSLGLEDQVITDAIFRNGLDIDVFTLDTGRNFKETYDTLDATRKKYGQAIKTYYPQTLAIEHYVTIKGINAIYESVENRKECCTIRKIEPLNRALQGAQVWITGLRAAQSSFRADMSLFERDEQRNLVKFNPLLNATSEHLWGYVRKYDIPYNQLHRQMTLNTAPLQTLHADFAELTLDEALVALRQRFDGRIAFSTSLGLEDQVITDAIFRNGLDIDVFTLDTGRNFKETYDTLDATRKKYGQAIKTYYPQTLAIEHYVTIKGINAIYESVENRKECCTIRKIEPLNRALQGAQVWITGLRAAQSSFRADMSLFERDEQRNLVKFNPLLNATSEHLWGYVRKYDIPYNQLHRQ